Protein AF-0000000075323315 (afdb_homodimer)

Nearest PDB structures (foldseek):
  8dys-assembly1_A  TM=9.448E-01  e=1.932E-20  Homo sapiens
  3wj9-assembly2_B  TM=8.164E-01  e=3.944E-17  Schizosaccharomyces pombe 972h-
  9bln-assembly1_U  TM=7.312E-01  e=2.819E-13  Homo sapiens
  5a5u-assembly1_B  TM=7.237E-01  e=7.172E-12  Oryctolagus cuniculus
  8oz0-assembly1_I  TM=6.992E-01  e=7.961E-12  Homo sapiens

Secondary structure (DSSP, 8-state):
----EEEEE---SGGGTTS-SEEEEESS-SEEEEEEPTTSSEEEEEEEES--TTS--SS-EEEEEEEETTSS-EEE---SS-S-EEEEEE-SSSSEEEEEESSSSEEEEEEETTS-EEEEEEEES--EEEEPGGGSEEEEE--TTS--EEEEEETTTTEEEEEEE-TT-SEEEE-TTSSEEEEEE-TTT--SS-EEEEEETTS-EEEEEE-S------PPP--GGGS--HHHHHHHHHHHHHTS----------------------------------SGGGGGG----------THHHHHHHHHHHHHHHHHHHHHHHT-/----EEEEE---STTSTTS-SEEEEESS-SEEEEEEPTTSSEEEEEEEES--TTS--SS-EEEEEEEETTSS-EEE---SS-S-EEEEEE-TTSSEEEEEESSSSEEEEEEETTS-EEEEEEEES--EEEEPGGGSEEEEE--TTS--EEEEEETTTTEEEEEEE-TT-SEEEE-TTSSEEEEEE-TTT--SS-EEEEEETTS-EEEEEE-S------PPP--GGGS--HHHHHHHHHHHHHTS----------------------------------SSTTSTT----------THHHHHHHHHHHHHHHHHHHHHHHT-

Foldseek 3Di:
DAFWAKDFAFDPDPPTGPDTLDMDTHGAFDDKDWDAFVVRQKIKIKTWHCDDVVVPDNGTAIWIWMAGSNRPDTDTQDDPADAHWQDKAAAQNRQKMWTWGYDPQTWIFIAGNVSHTDATPGTHQFRDKAAFHPGQKIWTFHADPTQAKIWMDGVVVRGTQAIDGDYHFPDWDAALLRFKIKTFHAPPVPQPFTWMWIAGRSRHTDDIDTDNHHHDDDYDDDHSVVYDDVVVVVVVVVVVVVPPDPVPCPPPVPPDDPPPPDPPDPPDDPDDPDPDDPDPPPPDVPPVPDDPDDDPVVVVVVVVVVVVVVVVVVVVVVVVD/DAFWAKDFAFDPDPPTGPDTLDMDTHGAFDDKDWDAFVVRQKIKIKTWHCDDVVVPDNGTAIWIWMAGSNRPDTDTQDDPADAHWQDKAAAQNNQKMWTWGYDPQTWIFIAGNVSHTDATPGTHQFRDKAAFHPGQKIWTFHADPTQAKIWMDGVVVRGTQAIDGDYHFPDWDAALLRFKIKTFHAPPVPQPFTWMWIAGRSRHTDDIDTDNHHHDDDYDDDHSVVYDDVVVVVVVVVVVVVPPPPVPCPVPCPPPDDPPPDPPDPPDDPPDDDPDDPPPPPPDPPPPPDPPDDDPVVVVVVVVVVVVVVVVVVVVVVVVD

pLDDT: mean 71.47, std 27.97, range [18.81, 98.56]

Sequence (642 aa):
MGSPASVQIYACGKDLQSQPLARRSFFRCSTVQLNWNRGSTGLLAVAQSDVDKTNQSYYGESKLNYLTTDGTHEGLVPLRKEGPVHDVQWSYSGSEFAVVYGFMPASATIFNKKCRPILELGSGPYNTVRWNPKGKFLCLAGFGNLPGDMAFWDYVDGKQLGTTRAECSVTSEWSPDGRYFMTATTAPRLQIDNGIKIFHHNGSLFFKKMFDKLFQAEWKPVSPDKFGDISELIKSVGSLKVAETKSQGSGSASRKAAPSNPTATKPAAYRPPHAKQAAAIQAELLGESPTPEMSKNALRNKKKREKQKEKKAAEAAAAGIMGSPASVQIYACGKDLQSQPLARRSFFRCSTVQLNWNRGSTGLLAVAQSDVDKTNQSYYGESKLNYLTTDGTHEGLVPLRKEGPVHDVQWSYSGSEFAVVYGFMPASATIFNKKCRPILELGSGPYNTVRWNPKGKFLCLAGFGNLPGDMAFWDYVDGKQLGTTRAECSVTSEWSPDGRYFMTATTAPRLQIDNGIKIFHHNGSLFFKKMFDKLFQAEWKPVSPDKFGDISELIKSVGSLKVAETKSQGSGSASRKAAPSNPTATKPAAYRPPHAKQAAAIQAELLGESPTPEMSKNALRNKKKREKQKEKKAAEAAAAGI

Solvent-accessible surface area (backbone atoms only — not comparable to full-atom values): 36919 Å² total; per-residue (Å²): 128,65,64,61,32,65,50,71,41,69,50,87,54,86,88,42,63,84,53,60,53,29,74,46,76,37,71,50,56,62,44,64,46,82,45,67,25,59,84,46,49,39,36,40,36,40,35,31,11,74,67,31,89,77,74,68,44,92,58,31,49,37,46,49,30,39,38,22,62,86,45,85,40,73,44,73,51,80,67,93,54,69,52,37,64,55,32,74,41,60,37,58,80,32,55,34,35,39,38,26,30,21,49,83,59,10,38,33,40,30,24,39,84,82,54,43,80,74,47,77,75,49,68,38,65,47,43,41,67,47,68,21,52,83,38,46,38,35,41,40,25,5,49,58,94,34,78,7,42,32,39,15,26,34,56,82,78,68,41,77,60,30,66,40,74,50,63,57,23,71,44,73,47,57,32,44,70,34,54,36,37,35,36,29,18,30,34,74,86,36,77,62,82,8,28,40,39,31,20,36,61,44,38,51,80,71,46,76,50,78,40,84,74,30,58,76,85,79,73,78,70,52,67,49,83,79,41,73,60,51,72,58,52,52,51,52,55,54,51,57,62,62,66,49,79,77,68,78,75,76,71,78,75,76,75,75,79,74,76,79,74,77,83,78,76,82,78,80,82,82,77,82,74,89,73,73,94,72,73,70,82,68,58,78,75,64,69,73,74,79,78,80,78,79,64,73,72,64,56,60,62,53,55,59,56,54,55,57,54,54,55,56,54,54,59,55,63,59,66,73,106,129,64,65,62,34,64,50,70,40,70,50,88,52,87,88,43,64,86,52,59,53,30,73,48,75,36,72,50,54,63,43,65,47,81,46,67,24,59,86,47,49,39,36,39,37,40,37,31,12,74,68,31,89,76,74,68,45,90,58,32,49,38,50,49,31,39,38,22,62,82,44,85,40,74,44,71,51,82,68,94,53,69,54,37,66,55,30,74,42,59,37,58,79,32,54,33,33,38,38,27,29,21,50,84,58,10,38,31,40,29,24,40,84,83,55,43,79,77,44,78,75,49,68,36,65,47,42,43,68,47,67,21,52,82,38,46,36,34,40,40,25,5,49,57,93,35,78,8,42,33,39,15,28,34,56,81,79,70,40,76,61,28,66,40,75,49,63,58,26,71,45,73,47,57,31,44,67,35,54,36,36,37,35,28,20,32,32,76,84,37,76,61,80,9,28,42,40,30,20,37,61,45,39,50,80,70,46,76,50,79,40,85,75,29,58,77,86,79,73,77,70,51,68,50,82,78,40,74,60,52,73,58,51,51,50,54,55,54,51,56,60,61,67,47,79,76,64,76,72,77,67,76,73,75,76,76,77,75,77,80,74,78,82,77,75,81,79,79,80,80,75,82,72,92,74,74,88,69,69,66,86,67,62,73,78,64,67,72,72,77,78,79,78,78,61,73,70,65,57,61,60,53,54,56,54,54,53,51,53,54,53,54,54,53,56,54,63,61,66,71,108

InterPro domains:
  IPR011387 Translation initiation factor 2A [PTHR13227] (2-315)
  IPR013979 Translation initiation factor, beta propellor-like domain [PF08662] (24-217)
  IPR015943 WD40/YVTN repeat-like-containing domain superfamily [G3DSA:2.130.10.10] (33-213)
  IPR036322 WD40-repeat-containing domain superfamily [SSF50978] (32-202)

Structure (mmCIF, N/CA/C/O backbone):
data_AF-0000000075323315-model_v1
#
loop_
_entity.id
_entity.type
_entity.pdbx_description
1 polymer 'Eukaryotic translation initiation factor 2A'
#
loop_
_atom_site.group_PDB
_atom_site.id
_atom_site.type_symbol
_atom_site.label_atom_id
_atom_site.label_alt_id
_atom_site.label_comp_id
_atom_site.label_asym_id
_atom_site.label_entity_id
_atom_site.label_seq_id
_atom_site.pdbx_PDB_ins_code
_atom_site.Cartn_x
_atom_site.Cartn_y
_atom_site.Cartn_z
_atom_site.occupancy
_atom_site.B_iso_or_equiv
_atom_site.auth_seq_id
_atom_site.auth_comp_id
_atom_site.auth_asym_id
_atom_site.auth_atom_id
_atom_site.pdbx_PDB_model_num
ATOM 1 N N . MET A 1 1 ? -22.188 -15.164 20.625 1 31.8 1 MET A N 1
ATOM 2 C CA . MET A 1 1 ? -22.688 -15.344 19.266 1 31.8 1 MET A CA 1
ATOM 3 C C . MET A 1 1 ? -22.141 -14.266 18.328 1 31.8 1 MET A C 1
ATOM 5 O O . MET A 1 1 ? -22.344 -13.07 18.562 1 31.8 1 MET A O 1
ATOM 9 N N . GLY A 1 2 ? -20.938 -14.453 17.891 1 41.97 2 GLY A N 1
ATOM 10 C CA . GLY A 1 2 ? -20.141 -13.414 17.25 1 41.97 2 GLY A CA 1
ATOM 11 C C . GLY A 1 2 ? -20.844 -12.766 16.078 1 41.97 2 GLY A C 1
ATOM 12 O O . GLY A 1 2 ? -21.609 -13.422 15.352 1 41.97 2 GLY A O 1
ATOM 13 N N . SER A 1 3 ? -21.328 -11.688 16.328 1 48.91 3 SER A N 1
ATOM 14 C CA . SER A 1 3 ? -22.062 -10.938 15.32 1 48.91 3 SER A CA 1
ATOM 15 C C . SER A 1 3 ? -21.391 -11.07 13.953 1 48.91 3 SER A C 1
ATOM 17 O O . SER A 1 3 ? -20.172 -11.141 13.852 1 48.91 3 SER A O 1
ATOM 19 N N . PRO A 1 4 ? -22.234 -11.539 13.039 1 57.06 4 PRO A N 1
ATOM 20 C CA . PRO A 1 4 ? -21.75 -11.703 11.664 1 57.06 4 PRO A CA 1
ATOM 21 C C . PRO A 1 4 ? -20.984 -10.477 11.156 1 57.06 4 PRO A C 1
ATOM 23 O O . PRO A 1 4 ? -21.281 -9.352 11.562 1 57.06 4 PRO A O 1
ATOM 26 N N . ALA A 1 5 ? -19.812 -10.695 10.602 1 62.12 5 ALA A N 1
ATOM 27 C CA . ALA A 1 5 ? -19.062 -9.648 9.914 1 62.12 5 ALA A CA 1
ATOM 28 C C . ALA A 1 5 ? -19.625 -9.391 8.523 1 62.12 5 ALA A C 1
ATOM 30 O O . ALA A 1 5 ? -20.25 -10.266 7.93 1 62.12 5 ALA A O 1
ATOM 31 N N . SER A 1 6 ? -19.781 -8.156 8.156 1 69.75 6 SER A N 1
ATOM 32 C CA . SER A 1 6 ? -20.312 -7.836 6.836 1 69.75 6 SER A CA 1
ATOM 33 C C . SER A 1 6 ? -19.391 -6.863 6.098 1 69.75 6 SER A C 1
ATOM 35 O O . SER A 1 6 ? -18.656 -6.105 6.723 1 69.75 6 SER A O 1
ATOM 37 N N . VAL A 1 7 ? -19.281 -7.152 4.871 1 66.19 7 VAL A N 1
ATOM 38 C CA . VAL A 1 7 ? -18.688 -6.168 3.969 1 66.19 7 VAL A CA 1
ATOM 39 C C . VAL A 1 7 ? -19.797 -5.387 3.262 1 66.19 7 VAL A C 1
ATOM 41 O O . VAL A 1 7 ? -20.734 -5.977 2.73 1 66.19 7 VAL A O 1
ATOM 44 N N . GLN A 1 8 ? -19.656 -4.082 3.377 1 68.19 8 GLN A N 1
ATOM 45 C CA . GLN A 1 8 ? -20.688 -3.229 2.799 1 68.19 8 GLN A CA 1
ATOM 46 C C . GLN A 1 8 ? -20.078 -2.139 1.924 1 68.19 8 GLN A C 1
ATOM 48 O O . GLN A 1 8 ? -18.984 -1.628 2.225 1 68.19 8 GLN A O 1
ATOM 53 N N . ILE A 1 9 ? -20.75 -1.901 0.847 1 64.81 9 ILE A N 1
ATOM 54 C CA . ILE A 1 9 ? -20.375 -0.803 -0.036 1 64.81 9 ILE A CA 1
ATOM 55 C C . ILE A 1 9 ? -21.438 0.286 0.01 1 64.81 9 ILE A C 1
ATOM 57 O O . ILE A 1 9 ? -22.625 0.007 -0.172 1 64.81 9 ILE A O 1
ATOM 61 N N . TYR A 1 10 ? -21.047 1.559 0.339 1 67.25 10 TYR A N 1
ATOM 62 C CA . TYR A 1 10 ? -21.984 2.68 0.429 1 67.25 10 TYR A CA 1
ATOM 63 C C . TYR A 1 10 ? -21.672 3.73 -0.631 1 67.25 10 TYR A C 1
ATOM 65 O O . TYR A 1 10 ? -20.5 3.973 -0.954 1 67.25 10 TYR A O 1
ATOM 73 N N . ALA A 1 11 ? -22.797 4.238 -1.143 1 62.62 11 ALA A N 1
ATOM 74 C CA . ALA A 1 11 ? -22.641 5.395 -2.018 1 62.62 11 ALA A CA 1
ATOM 75 C C . ALA A 1 11 ? -22.484 6.68 -1.205 1 62.62 11 ALA A C 1
ATOM 77 O O . ALA A 1 11 ? -23.078 6.82 -0.136 1 62.62 11 ALA A O 1
ATOM 78 N N . CYS A 1 12 ? -21.562 7.594 -1.442 1 59.75 12 CYS A N 1
ATOM 79 C CA . CYS A 1 12 ? -21.297 8.805 -0.666 1 59.75 12 CYS A CA 1
ATOM 80 C C . CYS A 1 12 ? -22.375 9.852 -0.916 1 59.75 12 CYS A C 1
ATOM 82 O O . CYS A 1 12 ? -22.516 10.805 -0.153 1 59.75 12 CYS A O 1
ATOM 84 N N . GLY A 1 13 ? -23.281 9.773 -1.894 1 51.62 13 GLY A N 1
ATOM 85 C CA . GLY A 1 13 ? -24.172 10.883 -2.178 1 51.62 13 GLY A CA 1
ATOM 86 C C . GLY A 1 13 ? -25.297 11.016 -1.164 1 51.62 13 GLY A C 1
ATOM 87 O O . GLY A 1 13 ? -25.562 10.078 -0.402 1 51.62 13 GLY A O 1
ATOM 88 N N . LYS A 1 14 ? -25.641 12.227 -0.785 1 51.19 14 LYS A N 1
ATOM 89 C CA . LYS A 1 14 ? -26.625 12.664 0.191 1 51.19 14 LYS A CA 1
ATOM 90 C C . LYS A 1 14 ? -27.766 11.656 0.312 1 51.19 14 LYS A C 1
ATOM 92 O O . LYS A 1 14 ? -28.234 11.359 1.416 1 51.19 14 LYS A O 1
ATOM 97 N N . ASP A 1 15 ? -28.375 11.352 -0.692 1 49.03 15 ASP A N 1
ATOM 98 C CA . ASP A 1 15 ? -29.656 10.641 -0.629 1 49.03 15 ASP A CA 1
ATOM 99 C C . ASP A 1 15 ? -29.453 9.148 -0.39 1 49.03 15 ASP A C 1
ATOM 101 O O . ASP A 1 15 ? -30.406 8.422 -0.102 1 49.03 15 ASP A O 1
ATOM 105 N N . LEU A 1 16 ? -28.234 8.602 -0.564 1 49.81 16 LEU A N 1
ATOM 106 C CA . LEU A 1 16 ? -28.156 7.156 -0.733 1 49.81 16 LEU A CA 1
ATOM 107 C C . LEU A 1 16 ? -27.5 6.504 0.482 1 49.81 16 LEU A C 1
ATOM 109 O O . LEU A 1 16 ? -27.156 5.32 0.446 1 49.81 16 LEU A O 1
ATOM 113 N N . GLN A 1 17 ? -27.344 7.215 1.528 1 53.88 17 GLN A N 1
ATOM 114 C CA . GLN A 1 17 ? -26.391 6.895 2.592 1 53.88 17 GLN A CA 1
ATOM 115 C C . GLN A 1 17 ? -26.891 5.73 3.443 1 53.88 17 GLN A C 1
ATOM 117 O O . GLN A 1 17 ? -26.109 5.102 4.16 1 53.88 17 GLN A O 1
ATOM 122 N N . SER A 1 18 ? -28.234 5.418 3.32 1 57.81 18 SER A N 1
ATOM 123 C CA . SER A 1 18 ? -28.703 4.543 4.395 1 57.81 18 SER A CA 1
ATOM 124 C C . SER A 1 18 ? -28.531 3.074 4.016 1 57.81 18 SER A C 1
ATOM 126 O O . SER A 1 18 ? -28.375 2.217 4.891 1 57.81 18 SER A O 1
ATOM 128 N N . GLN A 1 19 ? -28.609 2.881 2.65 1 61.66 19 GLN A N 1
ATOM 129 C CA . GLN A 1 19 ? -28.594 1.455 2.34 1 61.66 19 GLN A CA 1
ATOM 130 C C . GLN A 1 19 ? -27.344 1.081 1.556 1 61.66 19 GLN A C 1
ATOM 132 O O . GLN A 1 19 ? -26.953 1.781 0.616 1 61.66 19 GLN A O 1
ATOM 137 N N . PRO A 1 20 ? -26.734 0.065 2.033 1 64.19 20 PRO A N 1
ATOM 138 C CA . PRO A 1 20 ? -25.531 -0.376 1.312 1 64.19 20 PRO A CA 1
ATOM 139 C C . PRO A 1 20 ? -25.844 -0.828 -0.115 1 64.19 20 PRO A C 1
ATOM 141 O O . PRO A 1 20 ? -26.906 -1.394 -0.372 1 64.19 20 PRO A O 1
ATOM 144 N N . LEU A 1 21 ? -25.109 -0.488 -1.079 1 63.09 21 LEU A N 1
ATOM 145 C CA . LEU A 1 21 ? -25.203 -0.949 -2.459 1 63.09 21 LEU A CA 1
ATOM 146 C C . LEU A 1 21 ? -24.953 -2.451 -2.547 1 63.09 21 LEU A C 1
ATOM 148 O O . LEU A 1 21 ? -25.516 -3.129 -3.406 1 63.09 21 LEU A O 1
ATOM 152 N N . ALA A 1 22 ? -24.125 -2.998 -1.785 1 63.12 22 ALA A N 1
ATOM 153 C CA . ALA A 1 22 ? -23.797 -4.418 -1.695 1 63.12 22 ALA A CA 1
ATOM 154 C C . ALA A 1 22 ? -23.359 -4.789 -0.281 1 63.12 22 ALA A C 1
ATOM 156 O O . ALA A 1 22 ? -22.75 -3.98 0.42 1 63.12 22 ALA A O 1
ATOM 157 N N . ARG A 1 23 ? -23.906 -5.945 0.112 1 65.81 23 ARG A N 1
ATOM 158 C CA . ARG A 1 23 ? -23.562 -6.375 1.463 1 65.81 23 ARG A CA 1
ATOM 159 C C . ARG A 1 23 ? -23.344 -7.883 1.522 1 65.81 23 ARG A C 1
ATOM 161 O O . ARG A 1 23 ? -24.047 -8.641 0.851 1 65.81 23 ARG A O 1
ATOM 168 N N . ARG A 1 24 ? -22.266 -8.211 2.111 1 63.84 24 ARG A N 1
ATOM 169 C CA . ARG A 1 24 ? -22.062 -9.617 2.418 1 63.84 24 ARG A CA 1
ATOM 170 C C . ARG A 1 24 ? -21.672 -9.812 3.877 1 63.84 24 ARG A C 1
ATOM 172 O O . ARG A 1 24 ? -20.828 -9.078 4.402 1 63.84 24 ARG A O 1
ATOM 179 N N . SER A 1 25 ? -22.344 -10.719 4.492 1 63.62 25 SER A N 1
ATOM 180 C CA . SER A 1 25 ? -22.109 -10.945 5.914 1 63.62 25 SER A CA 1
ATOM 181 C C . SER A 1 25 ? -21.312 -12.227 6.145 1 63.62 25 SER A C 1
ATOM 183 O O . SER A 1 25 ? -21.469 -13.195 5.395 1 63.62 25 SER A O 1
ATOM 185 N N . PHE A 1 26 ? -20.297 -12.008 6.953 1 60.59 26 PHE A N 1
ATOM 186 C CA . PHE A 1 26 ? -19.516 -13.164 7.355 1 60.59 26 PHE A CA 1
ATOM 187 C C . PHE A 1 26 ? -19.594 -13.383 8.859 1 60.59 26 PHE A C 1
ATOM 189 O O . PHE A 1 26 ? -19.844 -12.438 9.617 1 60.59 26 PHE A O 1
ATOM 196 N N . PHE A 1 27 ? -19.656 -14.672 9.219 1 59.47 27 PHE A N 1
ATOM 197 C CA . PHE A 1 27 ? -19.688 -14.984 10.641 1 59.47 27 PHE A CA 1
ATOM 198 C C . PHE A 1 27 ? -18.281 -15.094 11.211 1 59.47 27 PHE A C 1
ATOM 200 O O . PHE A 1 27 ? -17.406 -15.703 10.594 1 59.47 27 PHE A O 1
ATOM 207 N N . ARG A 1 28 ? -17.984 -14.547 12.352 1 64.94 28 ARG A N 1
ATOM 208 C CA . ARG A 1 28 ? -16.844 -14.727 13.242 1 64.94 28 ARG A CA 1
ATOM 209 C C . ARG A 1 28 ? -15.539 -14.367 12.531 1 64.94 28 ARG A C 1
ATOM 211 O O . ARG A 1 28 ? -14.602 -15.172 12.484 1 64.94 28 ARG A O 1
ATOM 218 N N . CYS A 1 29 ? -15.523 -13.211 11.922 1 72.56 29 CYS A N 1
ATOM 219 C CA . CYS A 1 29 ? -14.297 -12.82 11.25 1 72.56 29 CYS A CA 1
ATOM 220 C C . CYS A 1 29 ? -13.453 -11.906 12.133 1 72.56 29 CYS A C 1
ATOM 222 O O . CYS A 1 29 ? -13.992 -11.117 12.914 1 72.56 29 CYS A O 1
ATOM 224 N N . SER A 1 30 ? -12.156 -12.219 12.023 1 75.06 30 SER A N 1
ATOM 225 C CA . SER A 1 30 ? -11.219 -11.414 12.805 1 75.06 30 SER A CA 1
ATOM 226 C C . SER A 1 30 ? -10.516 -10.383 11.93 1 75.06 30 SER A C 1
ATOM 228 O O . SER A 1 30 ? -10.094 -9.328 12.414 1 75.06 30 SER A O 1
ATOM 230 N N . THR A 1 31 ? -10.344 -10.672 10.656 1 80.75 31 THR A N 1
ATOM 231 C CA . THR A 1 31 ? -9.703 -9.727 9.75 1 80.75 31 THR A CA 1
ATOM 232 C C . THR A 1 31 ? -10.32 -9.805 8.359 1 80.75 31 THR A C 1
ATOM 234 O O . THR A 1 31 ? -10.93 -10.82 8 1 80.75 31 THR A O 1
ATOM 237 N N . VAL A 1 32 ? -10.18 -8.641 7.621 1 85.88 32 VAL A N 1
ATOM 238 C CA . VAL A 1 32 ? -10.672 -8.594 6.25 1 85.88 32 VAL A CA 1
ATOM 239 C C . VAL A 1 32 ? -9.664 -7.871 5.359 1 85.88 32 VAL A C 1
ATOM 241 O O . VAL A 1 32 ? -9.016 -6.91 5.793 1 85.88 32 VAL A O 1
ATOM 244 N N . GLN A 1 33 ? -9.477 -8.406 4.195 1 89.19 33 GLN A N 1
ATOM 245 C CA . GLN A 1 33 ? -8.703 -7.742 3.156 1 89.19 33 GLN A CA 1
ATOM 246 C C . GLN A 1 33 ? -9.562 -7.426 1.939 1 89.19 33 GLN A C 1
ATOM 248 O O . GLN A 1 33 ? -10.203 -8.32 1.373 1 89.19 33 GLN A O 1
ATOM 253 N N . LEU A 1 34 ? -9.555 -6.152 1.582 1 90.12 34 LEU A N 1
ATOM 254 C CA . LEU A 1 34 ? -10.352 -5.703 0.448 1 90.12 34 LEU A CA 1
ATOM 255 C C . LEU A 1 34 ? -9.469 -5.43 -0.765 1 90.12 34 LEU A C 1
ATOM 257 O O . LEU A 1 34 ? -8.484 -4.695 -0.666 1 90.12 34 LEU A O 1
ATOM 261 N N . ASN A 1 35 ? -9.797 -6.027 -1.914 1 94.25 35 ASN A N 1
ATOM 262 C CA . ASN A 1 35 ? -9.055 -5.852 -3.16 1 94.25 35 ASN A CA 1
ATOM 263 C C . ASN A 1 35 ? -9.977 -5.422 -4.301 1 94.25 35 ASN A C 1
ATOM 265 O O . ASN A 1 35 ? -10.734 -6.234 -4.828 1 94.25 35 ASN A O 1
ATOM 269 N N . TRP A 1 36 ? -9.828 -4.141 -4.727 1 93.75 36 TRP A N 1
ATOM 270 C CA . TRP A 1 36 ? -10.633 -3.615 -5.824 1 93.75 36 TRP A CA 1
ATOM 271 C C . TRP A 1 36 ? -9.969 -3.898 -7.168 1 93.75 36 TRP A C 1
ATOM 273 O O . TRP A 1 36 ? -8.742 -3.842 -7.289 1 93.75 36 TRP A O 1
ATOM 283 N N . ASN A 1 37 ? -10.812 -4.18 -8.141 1 94.25 37 ASN A N 1
ATOM 284 C CA . ASN A 1 37 ? -10.258 -4.293 -9.484 1 94.25 37 ASN A CA 1
ATOM 285 C C . ASN A 1 37 ? -10.031 -2.922 -10.117 1 94.25 37 ASN A C 1
ATOM 287 O O . ASN A 1 37 ? -10.461 -1.904 -9.562 1 94.25 37 ASN A O 1
ATOM 291 N N . ARG A 1 38 ? -9.273 -3.02 -11.203 1 90.56 38 ARG A N 1
ATOM 292 C CA . ARG A 1 38 ? -9.148 -1.797 -11.992 1 90.56 38 ARG A CA 1
ATOM 293 C C . ARG A 1 38 ? -10.508 -1.289 -12.445 1 90.56 38 ARG A C 1
ATOM 295 O O . ARG A 1 38 ? -11.305 -2.049 -13 1 90.56 38 ARG A O 1
ATOM 302 N N . GLY A 1 39 ? -10.852 -0.09 -12.172 1 87.62 39 GLY A N 1
ATOM 303 C CA . GLY A 1 39 ? -12.156 0.479 -12.469 1 87.62 39 GLY A CA 1
ATOM 304 C C . GLY A 1 39 ? -13.094 0.478 -11.281 1 87.62 39 GLY A C 1
ATOM 305 O O . GLY A 1 39 ? -14.156 1.099 -11.32 1 87.62 39 GLY A O 1
ATOM 306 N N . SER A 1 40 ? -12.742 -0.333 -10.281 1 90.69 40 SER A N 1
ATOM 307 C CA . SER A 1 40 ? -13.438 -0.337 -9 1 90.69 40 SER A CA 1
ATOM 308 C C . SER A 1 40 ? -14.891 -0.773 -9.156 1 90.69 40 SER A C 1
ATOM 310 O O . SER A 1 40 ? -15.789 -0.195 -8.547 1 90.69 40 SER A O 1
ATOM 312 N N . THR A 1 41 ? -15.164 -1.652 -10.047 1 90.44 41 THR A N 1
ATOM 313 C CA . THR A 1 41 ? -16.5 -2.207 -10.25 1 90.44 41 THR A CA 1
ATOM 314 C C . THR A 1 41 ? -16.672 -3.5 -9.461 1 90.44 41 THR A C 1
ATOM 316 O O . THR A 1 41 ? -17.797 -3.922 -9.195 1 90.44 41 THR A O 1
ATOM 319 N N . GLY A 1 42 ? -15.555 -4.188 -9.219 1 92.19 42 GLY A N 1
ATOM 320 C CA . GLY A 1 42 ? -15.57 -5.445 -8.492 1 92.19 42 GLY A CA 1
ATOM 321 C C . GLY A 1 42 ? -14.648 -5.441 -7.281 1 92.19 42 GLY A C 1
ATOM 322 O O . GLY A 1 42 ? -13.555 -4.883 -7.332 1 92.19 42 GLY A O 1
ATOM 323 N N . LEU A 1 43 ? -15.109 -6.07 -6.184 1 92.25 43 LEU A N 1
ATOM 324 C CA . LEU A 1 43 ? -14.367 -6.137 -4.926 1 92.25 43 LEU A CA 1
ATOM 325 C C . LEU A 1 43 ? -14.195 -7.582 -4.473 1 92.25 43 LEU A C 1
ATOM 327 O O . LEU A 1 43 ? -15.172 -8.32 -4.344 1 92.25 43 LEU A O 1
ATOM 331 N N . LEU A 1 44 ? -12.977 -8.023 -4.344 1 94.31 44 LEU A N 1
ATOM 332 C CA . LEU A 1 44 ? -12.672 -9.281 -3.668 1 94.31 44 LEU A CA 1
ATOM 333 C C . LEU A 1 44 ? -12.406 -9.055 -2.184 1 94.31 44 LEU A C 1
ATOM 335 O O . LEU A 1 44 ? -11.562 -8.234 -1.818 1 94.31 44 LEU A O 1
ATOM 339 N N . ALA A 1 45 ? -13.102 -9.703 -1.338 1 90.88 45 ALA A N 1
ATOM 340 C CA . ALA A 1 45 ? -12.953 -9.594 0.11 1 90.88 45 ALA A CA 1
ATOM 341 C C . ALA A 1 45 ? -12.523 -10.922 0.72 1 90.88 45 ALA A C 1
ATOM 343 O O . ALA A 1 45 ? -13.258 -11.914 0.638 1 90.88 45 ALA A O 1
ATOM 344 N N . VAL A 1 46 ? -11.375 -10.938 1.301 1 91.56 46 VAL A N 1
ATOM 345 C CA . VAL A 1 46 ? -10.906 -12.117 2.023 1 91.56 46 VAL A CA 1
ATOM 346 C C . VAL A 1 46 ? -11.18 -11.953 3.518 1 91.56 46 VAL A C 1
ATOM 348 O O . VAL A 1 46 ? -10.617 -11.055 4.16 1 91.56 46 VAL A O 1
ATOM 351 N N . ALA A 1 47 ? -12.031 -12.75 4.004 1 85.75 47 ALA A N 1
ATOM 352 C CA . ALA A 1 47 ? -12.344 -12.734 5.43 1 85.75 47 ALA A CA 1
ATOM 353 C C . ALA A 1 47 ? -11.656 -13.891 6.148 1 85.75 47 ALA A C 1
ATOM 355 O O . ALA A 1 47 ? -11.742 -15.047 5.711 1 85.75 47 ALA A O 1
ATOM 356 N N . GLN A 1 48 ? -10.977 -13.539 7.254 1 83.06 48 GLN A N 1
ATOM 357 C CA . GLN A 1 48 ? -10.25 -14.547 8.016 1 83.06 48 GLN A CA 1
ATOM 358 C C . GLN A 1 48 ? -10.758 -14.617 9.453 1 83.06 48 GLN A C 1
ATOM 360 O O . GLN A 1 48 ? -11.055 -13.586 10.062 1 83.06 48 GLN A O 1
ATOM 365 N N . SER A 1 49 ? -10.914 -15.82 9.953 1 76.19 49 SER A N 1
ATOM 366 C CA . SER A 1 49 ? -11.312 -16.047 11.336 1 76.19 49 SER A CA 1
ATOM 367 C C . SER A 1 49 ? -10.281 -16.891 12.086 1 76.19 49 SER A C 1
ATOM 369 O O . SER A 1 49 ? -9.742 -17.844 11.523 1 76.19 49 SER A O 1
ATOM 371 N N . ASP A 1 50 ? -9.797 -16.359 13.266 1 67.12 50 ASP A N 1
ATOM 372 C CA . ASP A 1 50 ? -8.82 -17.078 14.078 1 67.12 50 ASP A CA 1
ATOM 373 C C . ASP A 1 50 ? -9.453 -18.312 14.734 1 67.12 50 ASP A C 1
ATOM 375 O O . ASP A 1 50 ? -8.75 -19.234 15.133 1 67.12 50 ASP A O 1
ATOM 379 N N . VAL A 1 51 ? -10.75 -18.281 15.062 1 59.03 51 VAL A N 1
ATOM 380 C CA . VAL A 1 51 ? -11.359 -19.344 15.859 1 59.03 51 VAL A CA 1
ATOM 381 C C . VAL A 1 51 ? -11.984 -20.391 14.945 1 59.03 51 VAL A C 1
ATOM 383 O O . VAL A 1 51 ? -12.711 -20.062 14.008 1 59.03 51 VAL A O 1
ATOM 386 N N . ASP A 1 52 ? -11.242 -21.375 14.695 1 55.28 52 ASP A N 1
ATOM 387 C CA . ASP A 1 52 ? -11.969 -22.438 14.023 1 55.28 52 ASP A CA 1
ATOM 388 C C . ASP A 1 52 ? -12.992 -23.094 14.953 1 55.28 52 ASP A C 1
ATOM 390 O O . ASP A 1 52 ? -12.664 -23.453 16.078 1 55.28 52 ASP A O 1
ATOM 394 N N . LYS A 1 53 ? -14.336 -22.844 14.82 1 51.66 53 LYS A N 1
ATOM 395 C CA . LYS A 1 53 ? -15.344 -23.5 15.648 1 51.66 53 LYS A CA 1
ATOM 396 C C . LYS A 1 53 ? -14.945 -24.922 15.992 1 51.66 53 LYS A C 1
ATOM 398 O O . LYS A 1 53 ? -15.336 -25.453 17.031 1 51.66 53 LYS A O 1
ATOM 403 N N . THR A 1 54 ? -14.461 -25.594 14.945 1 51.06 54 THR A N 1
ATOM 404 C CA . THR A 1 54 ? -14.32 -27.031 15.156 1 51.06 54 THR A CA 1
ATOM 405 C C . THR A 1 54 ? -13.023 -27.344 15.891 1 51.06 54 THR A C 1
ATOM 407 O O . THR A 1 54 ? -12.75 -28.5 16.203 1 51.06 54 THR A O 1
ATOM 410 N N . ASN A 1 55 ? -12.391 -26.312 16.625 1 49.97 55 ASN A N 1
ATOM 411 C CA . ASN A 1 55 ? -11.141 -26.516 17.359 1 49.97 55 ASN A CA 1
ATOM 412 C C . ASN A 1 55 ? -10.141 -27.328 16.547 1 49.97 55 ASN A C 1
ATOM 414 O O . ASN A 1 55 ? -9.211 -27.906 17.094 1 49.97 55 ASN A O 1
ATOM 418 N N . GLN A 1 56 ? -10.477 -27.734 15.328 1 48.62 56 GLN A N 1
ATOM 419 C CA . GLN A 1 56 ? -9.625 -28.688 14.641 1 48.62 56 GLN A CA 1
ATOM 420 C C . GLN A 1 56 ? -8.477 -28 13.922 1 48.62 56 GLN A C 1
ATOM 422 O O . GLN A 1 56 ? -7.434 -28.609 13.664 1 48.62 56 GLN A O 1
ATOM 427 N N . SER A 1 57 ? -8.75 -26.828 13.32 1 52.94 57 SER A N 1
ATOM 428 C CA . SER A 1 57 ? -7.641 -26.344 12.516 1 52.94 57 SER A CA 1
ATOM 429 C C . SER A 1 57 ? -7.043 -25.078 13.102 1 52.94 57 SER A C 1
ATOM 431 O O . SER A 1 57 ? -7.777 -24.188 13.547 1 52.94 57 SER A O 1
ATOM 433 N N . TYR A 1 58 ? -5.836 -25.234 13.594 1 54.38 58 TYR A N 1
ATOM 434 C CA . TYR A 1 58 ? -4.988 -24.109 14.008 1 54.38 58 TYR A CA 1
ATOM 435 C C . TYR A 1 58 ? -4.988 -23.016 12.961 1 54.38 58 TYR A C 1
ATOM 437 O O . TYR A 1 58 ? -4.551 -21.891 13.227 1 54.38 58 TYR A O 1
ATOM 445 N N . TYR A 1 59 ? -5.449 -23.469 11.812 1 58.56 59 TYR A N 1
ATOM 446 C CA . TYR A 1 59 ? -5.426 -22.469 10.75 1 58.56 59 TYR A CA 1
ATOM 447 C C . TYR A 1 59 ? -6.777 -21.781 10.617 1 58.56 59 TYR A C 1
ATOM 449 O O . TYR A 1 59 ? -7.82 -22.438 10.633 1 58.56 59 TYR A O 1
ATOM 457 N N . GLY A 1 60 ? -7.023 -20.875 11.234 1 67.44 60 GLY A N 1
ATOM 458 C CA . GLY A 1 60 ? -8.227 -20.078 11.039 1 67.44 60 GLY A CA 1
ATOM 459 C C . GLY A 1 60 ? -8.891 -20.328 9.703 1 67.44 60 GLY A C 1
ATOM 460 O O . GLY A 1 60 ? -8.438 -21.156 8.914 1 67.44 60 GLY A O 1
ATOM 461 N N . GLU A 1 61 ? -10.164 -20.125 9.562 1 77.5 61 GLU A N 1
ATOM 462 C CA . GLU A 1 61 ? -10.922 -20.25 8.32 1 77.5 61 GLU A CA 1
ATOM 463 C C . GLU A 1 61 ? -10.906 -18.922 7.551 1 77.5 61 GLU A C 1
ATOM 465 O O . GLU A 1 61 ? -10.938 -17.844 8.148 1 77.5 61 GLU A O 1
ATOM 470 N N . SER A 1 62 ? -10.547 -19.062 6.246 1 86.81 62 SER A N 1
ATOM 471 C CA . SER A 1 62 ? -10.656 -17.891 5.398 1 86.81 62 SER A CA 1
ATOM 472 C C . SER A 1 62 ? -11.656 -18.109 4.266 1 86.81 62 SER A C 1
ATOM 474 O O . SER A 1 62 ? -11.789 -19.234 3.764 1 86.81 62 SER A O 1
ATOM 476 N N . LYS A 1 63 ? -12.422 -17.141 3.979 1 88.69 63 LYS A N 1
ATOM 477 C CA . LYS A 1 63 ? -13.398 -17.156 2.891 1 88.69 63 LYS A CA 1
ATOM 478 C C . LYS A 1 63 ? -13.164 -16.016 1.921 1 88.69 63 LYS A C 1
ATOM 480 O O . LYS A 1 63 ? -12.844 -14.898 2.34 1 88.69 63 LYS A O 1
ATOM 485 N N . LEU A 1 64 ? -13.289 -16.344 0.679 1 94.31 64 LEU A N 1
ATOM 486 C CA . LEU A 1 64 ? -13.164 -15.336 -0.371 1 94.31 64 LEU A CA 1
ATOM 487 C C . LEU A 1 64 ? -14.523 -14.984 -0.955 1 94.31 64 LEU A C 1
ATOM 489 O O . LEU A 1 64 ? -15.242 -15.867 -1.438 1 94.31 64 LEU A O 1
ATOM 493 N N . ASN A 1 65 ? -14.852 -13.727 -0.894 1 91.94 65 ASN A N 1
ATOM 494 C CA . ASN A 1 65 ? -16.109 -13.227 -1.44 1 91.94 65 ASN A CA 1
ATOM 495 C C . ASN A 1 65 ? -15.875 -12.266 -2.604 1 91.94 65 ASN A C 1
ATOM 497 O O . ASN A 1 65 ? -14.859 -11.57 -2.643 1 91.94 65 ASN A O 1
ATOM 501 N N . TYR A 1 66 ? -16.75 -12.367 -3.531 1 94.12 66 TYR A N 1
ATOM 502 C CA . TYR A 1 66 ? -16.75 -11.43 -4.652 1 94.12 66 TYR A CA 1
ATOM 503 C C . TYR A 1 66 ? -18.031 -10.594 -4.66 1 94.12 66 TYR A C 1
ATOM 505 O O . TYR A 1 66 ? -19.141 -11.141 -4.59 1 94.12 66 TYR A O 1
ATOM 513 N N . LEU A 1 67 ? -17.859 -9.188 -4.684 1 89.56 67 LEU A N 1
ATOM 514 C CA . LEU A 1 67 ? -18.969 -8.242 -4.727 1 89.56 67 LEU A CA 1
ATOM 515 C C . LEU A 1 67 ? -18.812 -7.27 -5.891 1 89.56 67 LEU A C 1
ATOM 517 O O . LEU A 1 67 ? -17.703 -6.84 -6.199 1 89.56 67 LEU A O 1
ATOM 521 N N . THR A 1 68 ? -19.938 -6.988 -6.492 1 88.94 68 THR A N 1
ATOM 522 C CA . THR A 1 68 ? -19.938 -5.945 -7.516 1 88.94 68 THR A CA 1
ATOM 523 C C . THR A 1 68 ? -20.688 -4.711 -7.031 1 88.94 68 THR A C 1
ATOM 525 O O . THR A 1 68 ? -21.625 -4.824 -6.234 1 88.94 68 THR A O 1
ATOM 528 N N . THR A 1 69 ? -20.281 -3.611 -7.473 1 83.44 69 THR A N 1
ATOM 529 C CA . THR A 1 69 ? -20.875 -2.354 -7.027 1 83.44 69 THR A CA 1
ATOM 530 C C . THR A 1 69 ? -22.312 -2.223 -7.527 1 83.44 69 THR A C 1
ATOM 532 O O . THR A 1 69 ? -23.125 -1.542 -6.906 1 83.44 69 THR A O 1
ATOM 535 N N . ASP A 1 70 ? -22.516 -2.824 -8.656 1 81.81 70 ASP A N 1
ATOM 536 C CA . ASP A 1 70 ? -23.875 -2.746 -9.211 1 81.81 70 ASP A CA 1
ATOM 537 C C . ASP A 1 70 ? -24.781 -3.805 -8.594 1 81.81 70 ASP A C 1
ATOM 539 O O . ASP A 1 70 ? -25.953 -3.922 -8.977 1 81.81 70 ASP A O 1
ATOM 543 N N . GLY A 1 71 ? -24.219 -4.566 -7.77 1 80.44 71 GLY A N 1
ATOM 544 C CA . GLY A 1 71 ? -25.016 -5.555 -7.051 1 80.44 71 GLY A CA 1
ATOM 545 C C . GLY A 1 71 ? -25.281 -6.809 -7.859 1 80.44 71 GLY A C 1
ATOM 546 O O . GLY A 1 71 ? -25.984 -7.711 -7.402 1 80.44 71 GLY A O 1
ATOM 547 N N . THR A 1 72 ? -24.75 -6.934 -9 1 83.12 72 THR A N 1
ATOM 548 C CA . THR A 1 72 ? -25.016 -8.07 -9.875 1 83.12 72 THR A CA 1
ATOM 549 C C . THR A 1 72 ? -24.422 -9.352 -9.289 1 83.12 72 THR A C 1
ATOM 551 O O . THR A 1 72 ? -24.922 -10.445 -9.547 1 83.12 72 THR A O 1
ATOM 554 N N . HIS A 1 73 ? -23.375 -9.195 -8.594 1 86.12 73 HIS A N 1
ATOM 555 C CA . HIS A 1 73 ? -22.75 -10.367 -7.988 1 86.12 73 HIS A CA 1
ATOM 556 C C . HIS A 1 73 ? -22.422 -10.109 -6.52 1 86.12 73 HIS A C 1
ATOM 558 O O . HIS A 1 73 ? -21.875 -9.062 -6.176 1 86.12 73 HIS A O 1
ATOM 564 N N . GLU A 1 74 ? -22.828 -10.984 -5.734 1 84.69 74 GLU A N 1
ATOM 565 C CA . GLU A 1 74 ? -22.516 -11.016 -4.312 1 84.69 74 GLU A CA 1
ATOM 566 C C . GLU A 1 74 ? -22.484 -12.445 -3.779 1 84.69 74 GLU A C 1
ATOM 568 O O . GLU A 1 74 ? -23.516 -13.086 -3.66 1 84.69 74 GLU A O 1
ATOM 573 N N . GLY A 1 75 ? -21.234 -12.906 -3.562 1 88.06 75 GLY A N 1
ATOM 574 C CA . GLY A 1 75 ? -21.219 -14.266 -3.053 1 88.06 75 GLY A CA 1
ATOM 575 C C . GLY A 1 75 ? -19.812 -14.82 -2.891 1 88.06 75 GLY A C 1
ATOM 576 O O . GLY A 1 75 ? -18.828 -14.117 -3.156 1 88.06 75 GLY A O 1
ATOM 577 N N . LEU A 1 76 ? -19.844 -16.031 -2.424 1 90.81 76 LEU A N 1
ATOM 578 C CA . LEU A 1 76 ? -18.594 -16.75 -2.207 1 90.81 76 LEU A CA 1
ATOM 579 C C . LEU A 1 76 ? -17.984 -17.203 -3.533 1 90.81 76 LEU A C 1
ATOM 581 O O . LEU A 1 76 ? -18.703 -17.609 -4.445 1 90.81 76 LEU A O 1
ATOM 585 N N . VAL A 1 77 ? -16.688 -17.016 -3.615 1 95.5 77 VAL A N 1
ATOM 586 C CA . VAL A 1 77 ? -15.977 -17.609 -4.746 1 95.5 77 VAL A CA 1
ATOM 587 C C . VAL A 1 77 ? -15.828 -19.109 -4.535 1 95.5 77 VAL A C 1
ATOM 589 O O . VAL A 1 77 ? -15.344 -19.562 -3.49 1 95.5 77 VAL A O 1
ATOM 592 N N . PRO A 1 78 ? -16.281 -19.859 -5.5 1 96.19 78 PRO A N 1
ATOM 593 C CA . PRO A 1 78 ? -16.219 -21.312 -5.324 1 96.19 78 PRO A CA 1
ATOM 594 C C . PRO A 1 78 ? -14.805 -21.875 -5.465 1 96.19 78 PRO A C 1
ATOM 596 O O . PRO A 1 78 ? -14.336 -22.094 -6.586 1 96.19 78 PRO A O 1
ATOM 599 N N . LEU A 1 79 ? -14.234 -22.125 -4.371 1 95.88 79 LEU A N 1
ATOM 600 C CA . LEU A 1 79 ? -12.906 -22.719 -4.355 1 95.88 79 LEU A CA 1
ATOM 601 C C . LEU A 1 79 ? -13 -24.234 -4.223 1 95.88 79 LEU A C 1
ATOM 603 O O . LEU A 1 79 ? -13.758 -24.75 -3.396 1 95.88 79 LEU A O 1
ATOM 607 N N . ARG A 1 80 ? -12.242 -24.953 -4.992 1 95.06 80 ARG A N 1
ATOM 608 C CA . ARG A 1 80 ? -12.391 -26.391 -5.113 1 95.06 80 ARG A CA 1
ATOM 609 C C . ARG A 1 80 ? -11.625 -27.125 -4.016 1 95.06 80 ARG A C 1
ATOM 611 O O . ARG A 1 80 ? -11.75 -28.344 -3.859 1 95.06 80 ARG A O 1
ATOM 618 N N . LYS A 1 81 ? -10.812 -26.484 -3.336 1 94.62 81 LYS A N 1
ATOM 619 C CA . LYS A 1 81 ? -9.992 -27.109 -2.299 1 94.62 81 LYS A CA 1
ATOM 620 C C . LYS A 1 81 ? -10.203 -26.422 -0.952 1 94.62 81 LYS A C 1
ATOM 622 O O . LYS A 1 81 ? -10.242 -25.188 -0.875 1 94.62 81 LYS A O 1
ATOM 627 N N . GLU A 1 82 ? -10.359 -27.234 0.039 1 91.62 82 GLU A N 1
ATOM 628 C CA . GLU A 1 82 ? -10.547 -26.703 1.385 1 91.62 82 GLU A CA 1
ATOM 629 C C . GLU A 1 82 ? -9.25 -26.125 1.936 1 91.62 82 GLU A C 1
ATOM 631 O O . GLU A 1 82 ? -8.164 -26.578 1.583 1 91.62 82 GLU A O 1
ATOM 636 N N . GLY A 1 83 ? -9.461 -25.141 2.822 1 91.62 83 GLY A N 1
ATOM 637 C CA . GLY A 1 83 ? -8.305 -24.531 3.457 1 91.62 83 GLY A CA 1
ATOM 638 C C . GLY A 1 83 ? -8.266 -23.016 3.305 1 91.62 83 GLY A C 1
ATOM 639 O O . GLY A 1 83 ? -9.227 -22.422 2.822 1 91.62 83 GLY A O 1
ATOM 640 N N . PRO A 1 84 ? -7.188 -22.453 3.703 1 92.75 84 PRO A N 1
ATOM 641 C CA . PRO A 1 84 ? -7.102 -20.984 3.709 1 92.75 84 PRO A CA 1
ATOM 642 C C . PRO A 1 84 ? -6.914 -20.406 2.311 1 92.75 84 PRO A C 1
ATOM 644 O O . PRO A 1 84 ? -6.5 -21.109 1.391 1 92.75 84 PRO A O 1
ATOM 647 N N . VAL A 1 85 ? -7.305 -19.188 2.217 1 95.62 85 VAL A N 1
ATOM 648 C CA . VAL A 1 85 ? -6.926 -18.375 1.061 1 95.62 85 VAL A CA 1
ATOM 649 C C . VAL A 1 85 ? -5.586 -17.688 1.321 1 95.62 85 VAL A C 1
ATOM 651 O O . VAL A 1 85 ? -5.473 -16.844 2.207 1 95.62 85 VAL A O 1
ATOM 654 N N . HIS A 1 86 ? -4.586 -18.031 0.521 1 96.19 86 HIS A N 1
ATOM 655 C CA . HIS A 1 86 ? -3.234 -17.547 0.773 1 96.19 86 HIS A CA 1
ATOM 656 C C . HIS A 1 86 ? -3.006 -16.188 0.1 1 96.19 86 HIS A C 1
ATOM 658 O O . HIS A 1 86 ? -2.314 -15.328 0.648 1 96.19 86 HIS A O 1
ATOM 664 N N . ASP A 1 87 ? -3.48 -16.062 -1.027 1 97.19 87 ASP A N 1
ATOM 665 C CA . ASP A 1 87 ? -3.262 -14.844 -1.783 1 97.19 87 ASP A CA 1
ATOM 666 C C . ASP A 1 87 ? -4.305 -14.68 -2.887 1 97.19 87 ASP A C 1
ATOM 668 O O . ASP A 1 87 ? -4.816 -15.672 -3.412 1 97.19 87 ASP A O 1
ATOM 672 N N . VAL A 1 88 ? -4.625 -13.453 -3.195 1 98 88 VAL A N 1
ATOM 673 C CA . VAL A 1 88 ? -5.547 -13.109 -4.27 1 98 88 VAL A CA 1
ATOM 674 C C . VAL A 1 88 ? -5.035 -11.875 -5.02 1 98 88 VAL A C 1
ATOM 676 O O . VAL A 1 88 ? -4.562 -10.922 -4.406 1 98 88 VAL A O 1
ATOM 679 N N . GLN A 1 89 ? -5.125 -11.883 -6.355 1 97.31 89 GLN A N 1
ATOM 680 C CA . GLN A 1 89 ? -4.711 -10.727 -7.141 1 97.31 89 GLN A CA 1
ATOM 681 C C . GLN A 1 89 ? -5.566 -10.578 -8.391 1 97.31 89 GLN A C 1
ATOM 683 O O . GLN A 1 89 ? -5.801 -11.547 -9.117 1 97.31 89 GLN A O 1
ATOM 688 N N . TRP A 1 90 ? -6.004 -9.32 -8.641 1 97.31 90 TRP A N 1
ATOM 689 C CA . TRP A 1 90 ? -6.676 -9.008 -9.898 1 97.31 90 TRP A CA 1
ATOM 690 C C . TRP A 1 90 ? -5.68 -8.969 -11.047 1 97.31 90 TRP A C 1
ATOM 692 O O . TRP A 1 90 ? -4.516 -8.602 -10.867 1 97.31 90 TRP A O 1
ATOM 702 N N . SER A 1 91 ? -6.219 -9.359 -12.203 1 94.88 91 SER A N 1
ATOM 703 C CA . SER A 1 91 ? -5.457 -9.109 -13.422 1 94.88 91 SER A CA 1
ATOM 704 C C . SER A 1 91 ? -5.359 -7.617 -13.719 1 94.88 91 SER A C 1
ATOM 706 O O . SER A 1 91 ? -6.059 -6.809 -13.102 1 94.88 91 SER A O 1
ATOM 708 N N . TYR A 1 92 ? -4.477 -7.277 -14.625 1 89.12 92 TYR A N 1
ATOM 709 C CA . TYR A 1 92 ? -4.281 -5.879 -14.992 1 89.12 92 TYR A CA 1
ATOM 710 C C . TYR A 1 92 ? -5.57 -5.266 -15.523 1 89.12 92 TYR A C 1
ATOM 712 O O . TYR A 1 92 ? -5.902 -4.125 -15.195 1 89.12 92 TYR A O 1
ATOM 720 N N . SER A 1 93 ? -6.277 -6.012 -16.328 1 89.94 93 SER A N 1
ATOM 721 C CA . SER A 1 93 ? -7.516 -5.508 -16.906 1 89.94 93 SER A CA 1
ATOM 722 C C . SER A 1 93 ? -8.609 -5.375 -15.859 1 89.94 93 SER A C 1
ATOM 724 O O . SER A 1 93 ? -9.594 -4.664 -16.062 1 89.94 93 SER A O 1
ATOM 726 N N . GLY A 1 94 ? -8.461 -6.176 -14.789 1 94.25 94 GLY A N 1
ATOM 727 C CA . GLY A 1 94 ? -9.492 -6.199 -13.766 1 94.25 94 GLY A CA 1
ATOM 728 C C . GLY A 1 94 ? -10.641 -7.133 -14.094 1 94.25 94 GLY A C 1
ATOM 729 O O . GLY A 1 94 ? -11.672 -7.125 -13.422 1 94.25 94 GLY A O 1
ATOM 730 N N . SER A 1 95 ? -10.461 -7.891 -15.109 1 94.88 95 SER A N 1
ATOM 731 C CA . SER A 1 95 ? -11.547 -8.758 -15.555 1 94.88 95 SER A CA 1
ATOM 732 C C . SER A 1 95 ? -11.375 -10.18 -15.023 1 94.88 95 SER A C 1
ATOM 734 O O . SER A 1 95 ? -12.305 -10.984 -15.078 1 94.88 95 SER A O 1
ATOM 736 N N . GLU A 1 96 ? -10.188 -10.5 -14.578 1 96.56 96 GLU A N 1
ATOM 737 C CA . GLU A 1 96 ? -9.859 -11.805 -14.023 1 96.56 96 GLU A CA 1
ATOM 738 C C . GLU A 1 96 ? -9.094 -11.672 -12.703 1 96.56 96 GLU A C 1
ATOM 740 O O . GLU A 1 96 ? -8.562 -10.602 -12.398 1 96.56 96 GLU A O 1
ATOM 745 N N . PHE A 1 97 ? -9.125 -12.695 -11.922 1 97.81 97 PHE A N 1
ATOM 746 C CA . PHE A 1 97 ? -8.32 -12.68 -10.703 1 97.81 97 PHE A CA 1
ATOM 747 C C . PHE A 1 97 ? -7.762 -14.07 -10.414 1 97.81 97 PHE A C 1
ATOM 749 O O . PHE A 1 97 ? -8.375 -15.078 -10.766 1 97.81 97 PHE A O 1
ATOM 756 N N . ALA A 1 98 ? -6.586 -14.109 -9.844 1 98.25 98 ALA A N 1
ATOM 757 C CA . ALA A 1 98 ? -5.898 -15.328 -9.445 1 98.25 98 ALA A CA 1
ATOM 758 C C . ALA A 1 98 ? -6.016 -15.57 -7.945 1 98.25 98 ALA A C 1
ATOM 760 O O . ALA A 1 98 ? -5.93 -14.625 -7.156 1 98.25 98 ALA A O 1
ATOM 761 N N . VAL A 1 99 ? -6.211 -16.828 -7.566 1 98.56 99 VAL A N 1
ATOM 762 C CA . VAL A 1 99 ? -6.348 -17.188 -6.156 1 98.56 99 VAL A CA 1
ATOM 763 C C . VAL A 1 99 ? -5.418 -18.359 -5.828 1 98.56 99 VAL A C 1
ATOM 765 O O . VAL A 1 99 ? -5.375 -19.344 -6.562 1 98.56 99 VAL A O 1
ATOM 768 N N . VAL A 1 100 ? -4.648 -18.203 -4.805 1 98.38 100 VAL A N 1
ATOM 769 C CA . VAL A 1 100 ? -3.883 -19.281 -4.203 1 98.38 100 VAL A CA 1
ATOM 770 C C . VAL A 1 100 ? -4.559 -19.75 -2.912 1 98.38 100 VAL A C 1
ATOM 772 O O . VAL A 1 100 ? -4.73 -18.953 -1.982 1 98.38 100 VAL A O 1
ATOM 775 N N . TYR A 1 101 ? -4.895 -21.016 -2.881 1 97.38 101 TYR A N 1
ATOM 776 C CA . TYR A 1 101 ? -5.758 -21.422 -1.782 1 97.38 101 TYR A CA 1
ATOM 777 C C . TYR A 1 101 ? -5.594 -22.906 -1.486 1 97.38 101 TYR A C 1
ATOM 779 O O . TYR A 1 101 ? -5.023 -23.656 -2.291 1 97.38 101 TYR A O 1
ATOM 787 N N . GLY A 1 102 ? -6.051 -23.266 -0.237 1 95.88 102 GLY A N 1
ATOM 788 C CA . GLY A 1 102 ? -6.102 -24.672 0.148 1 95.88 102 GLY A CA 1
ATOM 789 C C . GLY A 1 102 ? -4.949 -25.078 1.044 1 95.88 102 GLY A C 1
ATOM 790 O O . GLY A 1 102 ? -3.922 -24.406 1.097 1 95.88 102 GLY A O 1
ATOM 791 N N . PHE A 1 103 ? -5.215 -26.109 1.734 1 93.5 103 PHE A N 1
ATOM 792 C CA . PHE A 1 103 ? -4.129 -26.688 2.516 1 93.5 103 PHE A CA 1
ATOM 793 C C . PHE A 1 103 ? -2.965 -27.094 1.614 1 93.5 103 PHE A C 1
ATOM 795 O O . PHE A 1 103 ? -3.17 -27.516 0.475 1 93.5 103 PHE A O 1
ATOM 802 N N . MET A 1 104 ? -1.809 -26.953 2.207 1 93.75 104 MET A N 1
ATOM 803 C CA . MET A 1 104 ? -0.604 -27.219 1.421 1 93.75 104 MET A CA 1
ATOM 804 C C . MET A 1 104 ? -0.54 -28.672 0.977 1 93.75 104 MET A C 1
ATOM 806 O O . MET A 1 104 ? -0.792 -29.578 1.771 1 93.75 104 MET A O 1
ATOM 810 N N . PRO A 1 105 ? -0.166 -29.062 -0.264 1 96.88 105 PRO A N 1
ATOM 811 C CA . PRO A 1 105 ? 0.198 -28.109 -1.317 1 96.88 105 PRO A CA 1
ATOM 812 C C . PRO A 1 105 ? -0.997 -27.312 -1.828 1 96.88 105 PRO A C 1
ATOM 814 O O . PRO A 1 105 ? -2.025 -27.891 -2.188 1 96.88 105 PRO A O 1
ATOM 817 N N . ALA A 1 106 ? -0.853 -26.047 -1.967 1 97.19 106 ALA A N 1
ATOM 818 C CA . ALA A 1 106 ? -1.955 -25.141 -2.305 1 97.19 106 ALA A CA 1
ATOM 819 C C . ALA A 1 106 ? -2.303 -25.234 -3.787 1 97.19 106 ALA A C 1
ATOM 821 O O . ALA A 1 106 ? -1.451 -25.578 -4.609 1 97.19 106 ALA A O 1
ATOM 822 N N . SER A 1 107 ? -3.557 -24.969 -4.125 1 98.12 107 SER A N 1
ATOM 823 C CA . SER A 1 107 ? -3.994 -24.844 -5.508 1 98.12 107 SER A CA 1
ATOM 824 C C . SER A 1 107 ? -4.016 -23.391 -5.953 1 98.12 107 SER A C 1
ATOM 826 O O . SER A 1 107 ? -4.184 -22.484 -5.129 1 98.12 107 SER A O 1
ATOM 828 N N . ALA A 1 108 ? -3.779 -23.141 -7.191 1 98.25 108 ALA A N 1
ATOM 829 C CA . ALA A 1 108 ? -3.881 -21.812 -7.781 1 98.25 108 ALA A CA 1
ATOM 830 C C . ALA A 1 108 ? -4.777 -21.828 -9.016 1 98.25 108 ALA A C 1
ATOM 832 O O . ALA A 1 108 ? -4.605 -22.672 -9.906 1 98.25 108 ALA A O 1
ATOM 833 N N . THR A 1 109 ? -5.777 -20.984 -9.055 1 98.38 109 THR A N 1
ATOM 834 C CA . THR A 1 109 ? -6.758 -20.953 -10.133 1 98.38 109 THR A CA 1
ATOM 835 C C . THR A 1 109 ? -7.043 -19.516 -10.555 1 98.38 109 THR A C 1
ATOM 837 O O . THR A 1 109 ? -7.07 -18.609 -9.719 1 98.38 109 THR A O 1
ATOM 840 N N . ILE A 1 110 ? -7.211 -19.266 -11.797 1 97.94 110 ILE A N 1
ATOM 841 C CA . ILE A 1 110 ? -7.652 -17.969 -12.305 1 97.94 110 ILE A CA 1
ATOM 842 C C . ILE A 1 110 ? -9.148 -18.016 -12.594 1 97.94 110 ILE A C 1
ATOM 844 O O . ILE A 1 110 ? -9.641 -18.953 -13.242 1 97.94 110 ILE A O 1
ATOM 848 N N . PHE A 1 111 ? -9.852 -17.031 -12.102 1 98.19 111 PHE A N 1
ATOM 849 C CA . PHE A 1 111 ? -11.297 -16.922 -12.266 1 98.19 111 PHE A CA 1
ATOM 850 C C . PHE A 1 111 ? -11.648 -15.703 -13.117 1 98.19 111 PHE A C 1
ATOM 852 O O . PHE A 1 111 ? -10.875 -14.742 -13.188 1 98.19 111 PHE A O 1
ATOM 859 N N . ASN A 1 112 ? -12.789 -15.805 -13.805 1 96.81 112 ASN A N 1
ATOM 860 C CA . ASN A 1 112 ? -13.328 -14.609 -14.461 1 96.81 112 ASN A CA 1
ATOM 861 C C . ASN A 1 112 ? -14.266 -13.836 -13.531 1 96.81 112 ASN A C 1
ATOM 863 O O . ASN A 1 112 ? -14.398 -14.172 -12.359 1 96.81 112 ASN A O 1
ATOM 867 N N . LYS A 1 113 ? -14.938 -12.844 -13.977 1 94 113 LYS A N 1
ATOM 868 C CA . LYS A 1 113 ? -15.766 -11.945 -13.18 1 94 113 LYS A CA 1
ATOM 869 C C . LYS A 1 113 ? -17.062 -12.633 -12.75 1 94 113 LYS A C 1
ATOM 871 O O . LYS A 1 113 ? -17.828 -12.07 -11.969 1 94 113 LYS A O 1
ATOM 876 N N . LYS A 1 114 ? -17.312 -13.719 -13.234 1 94.06 114 LYS A N 1
ATOM 877 C CA . LYS A 1 114 ? -18.469 -14.5 -12.805 1 94.06 114 LYS A CA 1
ATOM 878 C C . LYS A 1 114 ? -18.062 -15.609 -11.836 1 94.06 114 LYS A C 1
ATOM 880 O O . LYS A 1 114 ? -18.844 -16.516 -11.555 1 94.06 114 LYS A O 1
ATOM 885 N N . CYS A 1 115 ? -16.766 -15.594 -11.477 1 96.06 115 CYS A N 1
ATOM 886 C CA . CYS A 1 115 ? -16.172 -16.547 -10.539 1 96.06 115 CYS A CA 1
ATOM 887 C C . CYS A 1 115 ? -16.125 -17.938 -11.148 1 96.06 115 CYS A C 1
ATOM 889 O O . CYS A 1 115 ? -16.297 -18.938 -10.445 1 96.06 115 CYS A O 1
ATOM 891 N N . ARG A 1 116 ? -16.016 -17.984 -12.453 1 96.94 116 ARG A N 1
ATOM 892 C CA . ARG A 1 116 ? -15.766 -19.25 -13.133 1 96.94 116 ARG A CA 1
ATOM 893 C C . ARG A 1 116 ? -14.281 -19.469 -13.367 1 96.94 116 ARG A C 1
ATOM 895 O O . ARG A 1 116 ? -13.578 -18.578 -13.844 1 96.94 116 ARG A O 1
ATOM 902 N N . PRO A 1 117 ? -13.852 -20.672 -13 1 97.25 117 PRO A N 1
ATOM 903 C CA . PRO A 1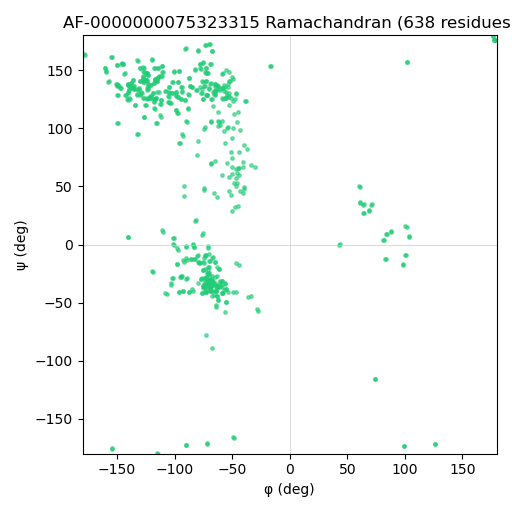 117 ? -12.438 -20.953 -13.289 1 97.25 117 PRO A CA 1
ATOM 904 C C . PRO A 1 117 ? -12.125 -20.953 -14.781 1 97.25 117 PRO A C 1
ATOM 906 O O . PRO A 1 117 ? -12.836 -21.594 -15.562 1 97.25 117 PRO A O 1
ATOM 909 N N . ILE A 1 118 ? -11.078 -20.297 -15.195 1 96.06 118 ILE A N 1
ATOM 910 C CA . ILE A 1 118 ? -10.758 -20.25 -16.625 1 96.06 118 ILE A CA 1
ATOM 911 C C . ILE A 1 118 ? -9.383 -20.859 -16.859 1 96.06 118 ILE A C 1
ATOM 913 O O . ILE A 1 118 ? -9.07 -21.266 -17.984 1 96.06 118 ILE A O 1
ATOM 917 N N . LEU A 1 119 ? -8.516 -20.906 -15.875 1 95.88 119 LEU A N 1
ATOM 918 C CA . LEU A 1 119 ? -7.199 -21.516 -16 1 95.88 119 LEU A CA 1
ATOM 919 C C . LEU A 1 119 ? -6.734 -22.094 -14.672 1 95.88 119 LEU A C 1
ATOM 921 O O . LEU A 1 119 ? -6.762 -21.406 -13.648 1 95.88 119 LEU A O 1
ATOM 925 N N . GLU A 1 120 ? -6.348 -23.297 -14.727 1 96.38 120 GLU A N 1
ATOM 926 C CA . GLU A 1 120 ? -5.73 -23.953 -13.57 1 96.38 120 GLU A CA 1
ATOM 927 C C . GLU A 1 120 ? -4.211 -23.859 -13.641 1 96.38 120 GLU A C 1
ATOM 929 O O . GLU A 1 120 ? -3.602 -24.328 -14.609 1 96.38 120 GLU A O 1
ATOM 934 N N . LEU A 1 121 ? -3.643 -23.328 -12.594 1 96.31 121 LEU A N 1
ATOM 935 C CA . LEU A 1 121 ? -2.197 -23.125 -12.594 1 96.31 121 LEU A CA 1
ATOM 936 C C . LEU A 1 121 ? -1.495 -24.281 -11.875 1 96.31 121 LEU A C 1
ATOM 938 O O . LEU A 1 121 ? -0.264 -24.328 -11.836 1 96.31 121 LEU A O 1
ATOM 942 N N . GLY A 1 122 ? -2.248 -25.188 -11.312 1 94.88 122 GLY A N 1
ATOM 943 C CA . GLY A 1 122 ? -1.671 -26.344 -10.648 1 94.88 122 GLY A CA 1
ATOM 944 C C . GLY A 1 122 ? -1.601 -26.203 -9.141 1 94.88 122 GLY A C 1
ATOM 945 O O . GLY A 1 122 ? -2.244 -25.328 -8.57 1 94.88 122 GLY A O 1
ATOM 946 N N . SER A 1 123 ? -0.959 -27.172 -8.531 1 97.06 123 SER A N 1
ATOM 947 C CA . SER A 1 123 ? -0.8 -27.203 -7.086 1 97.06 123 SER A CA 1
ATOM 948 C C . SER A 1 123 ? 0.67 -27.297 -6.691 1 97.06 123 SER A C 1
ATOM 950 O O . SER A 1 123 ? 1.474 -27.891 -7.422 1 97.06 123 SER A O 1
ATOM 952 N N . GLY A 1 124 ? 1.042 -26.719 -5.602 1 97.12 124 GLY A N 1
ATOM 953 C CA . GLY A 1 124 ? 2.404 -26.703 -5.094 1 97.12 124 GLY A CA 1
ATOM 954 C C . GLY A 1 124 ? 2.562 -25.891 -3.82 1 97.12 124 GLY A C 1
ATOM 955 O O . GLY A 1 124 ? 1.572 -25.453 -3.236 1 97.12 124 GLY A O 1
ATOM 956 N N . PRO A 1 125 ? 3.771 -25.922 -3.275 1 97.5 125 PRO A N 1
ATOM 957 C CA . PRO A 1 125 ? 4.039 -25.109 -2.088 1 97.5 125 PRO A CA 1
ATOM 958 C C . PRO A 1 125 ? 4.031 -23.609 -2.385 1 97.5 125 PRO A C 1
ATOM 960 O O . PRO A 1 125 ? 5.07 -22.953 -2.287 1 97.5 125 PRO A O 1
ATOM 963 N N . TYR A 1 126 ? 2.838 -23.094 -2.68 1 97.88 126 TYR A N 1
ATOM 964 C CA . TYR A 1 126 ? 2.689 -21.703 -3.1 1 97.88 126 TYR A CA 1
ATOM 965 C C . TYR A 1 126 ? 1.84 -20.922 -2.105 1 97.88 126 TYR A C 1
ATOM 967 O O . TYR A 1 126 ? 0.924 -21.469 -1.49 1 97.88 126 TYR A O 1
ATOM 975 N N . ASN A 1 127 ? 2.203 -19.734 -1.906 1 97.62 127 ASN A N 1
ATOM 976 C CA . ASN A 1 127 ? 1.378 -18.844 -1.093 1 97.62 127 ASN A CA 1
ATOM 977 C C . ASN A 1 127 ? 1.329 -17.438 -1.673 1 97.62 127 ASN A C 1
ATOM 979 O O . ASN A 1 127 ? 0.81 -16.516 -1.037 1 97.62 127 ASN A O 1
ATOM 983 N N . THR A 1 128 ? 1.907 -17.266 -2.842 1 98 128 THR A N 1
ATOM 984 C CA . THR A 1 128 ? 2.021 -15.93 -3.436 1 98 128 THR A CA 1
ATOM 985 C C . THR A 1 128 ? 1.766 -15.984 -4.938 1 98 128 THR A C 1
ATOM 987 O O . THR A 1 128 ? 2.244 -16.891 -5.621 1 98 128 THR A O 1
ATOM 990 N N . VAL A 1 129 ? 1.017 -15.047 -5.461 1 98.12 129 VAL A N 1
ATOM 991 C CA . VAL A 1 129 ? 0.812 -14.906 -6.898 1 98.12 129 VAL A CA 1
ATOM 992 C C . VAL A 1 129 ? 1.015 -13.445 -7.309 1 98.12 129 VAL A C 1
ATOM 994 O O . VAL A 1 129 ? 0.581 -12.531 -6.605 1 98.12 129 VAL A O 1
ATOM 997 N N . ARG A 1 130 ? 1.77 -13.203 -8.375 1 97.5 130 ARG A N 1
ATOM 998 C CA . ARG A 1 130 ? 2.045 -11.859 -8.883 1 97.5 130 ARG A CA 1
ATOM 999 C C . ARG A 1 130 ? 1.875 -11.797 -10.398 1 97.5 130 ARG A C 1
ATOM 1001 O O . ARG A 1 130 ? 2.57 -12.5 -11.133 1 97.5 130 ARG A O 1
ATOM 1008 N N . TRP A 1 131 ? 0.955 -10.945 -10.898 1 96.19 131 TRP A N 1
ATOM 1009 C CA . TRP A 1 131 ? 0.852 -10.633 -12.32 1 96.19 131 TRP A CA 1
ATOM 1010 C C . TRP A 1 131 ? 1.817 -9.516 -12.703 1 96.19 131 TRP A C 1
ATOM 1012 O O . TRP A 1 131 ? 1.987 -8.555 -11.953 1 96.19 131 TRP A O 1
ATOM 1022 N N . ASN A 1 132 ? 2.52 -9.727 -13.867 1 94.5 132 ASN A N 1
ATOM 1023 C CA . ASN A 1 132 ? 3.326 -8.609 -14.328 1 94.5 132 ASN A CA 1
ATOM 1024 C C . ASN A 1 132 ? 2.455 -7.453 -14.828 1 94.5 132 ASN A C 1
ATOM 1026 O O . ASN A 1 132 ? 1.254 -7.629 -15.039 1 94.5 132 ASN A O 1
ATOM 1030 N N . PRO A 1 133 ? 3.279 -6.352 -15.094 1 90.12 133 PRO A N 1
ATOM 1031 C CA . PRO A 1 133 ? 2.496 -5.195 -15.539 1 90.12 133 PRO A CA 1
ATOM 1032 C C . PRO A 1 133 ? 1.794 -5.441 -16.875 1 90.12 133 PRO A C 1
ATOM 1034 O O . PRO A 1 133 ? 2.348 -6.105 -17.75 1 90.12 133 PRO A O 1
ATOM 1037 N N . LYS A 1 134 ? 0.717 -5.234 -17.156 1 87.62 134 LYS A N 1
ATOM 1038 C CA . LYS A 1 134 ? -0.15 -5.352 -18.328 1 87.62 134 LYS A CA 1
ATOM 1039 C C . LYS A 1 134 ? -0.693 -6.77 -18.469 1 87.62 134 LYS A C 1
ATOM 1041 O O . LYS A 1 134 ? -1.356 -7.09 -19.453 1 87.62 134 LYS A O 1
ATOM 1046 N N . GLY A 1 135 ? -0.136 -7.754 -17.703 1 91.19 135 GLY A N 1
ATOM 1047 C CA . GLY A 1 135 ? -0.936 -8.938 -17.422 1 91.19 135 GLY A CA 1
ATOM 1048 C C . GLY A 1 135 ? -0.526 -10.141 -18.25 1 91.19 135 GLY A C 1
ATOM 1049 O O . GLY A 1 135 ? -1.186 -11.18 -18.219 1 91.19 135 GLY A O 1
ATOM 1050 N N . LYS A 1 136 ? 0.513 -10.078 -18.984 1 92.88 136 LYS A N 1
ATOM 1051 C CA . LYS A 1 136 ? 0.869 -11.211 -19.844 1 92.88 136 LYS A CA 1
ATOM 1052 C C . LYS A 1 136 ? 1.488 -12.344 -19.016 1 92.88 136 LYS A C 1
ATOM 1054 O O . LYS A 1 136 ? 1.205 -13.516 -19.266 1 92.88 136 LYS A O 1
ATOM 1059 N N . PHE A 1 137 ? 2.34 -12.016 -18.078 1 95.81 137 PHE A N 1
ATOM 1060 C CA . PHE A 1 137 ? 3.057 -13.031 -17.312 1 95.81 137 PHE A CA 1
ATOM 1061 C C . PHE A 1 137 ? 2.586 -13.062 -15.867 1 95.81 137 PHE A C 1
ATOM 1063 O O . PHE A 1 137 ? 2.107 -12.055 -15.344 1 95.81 137 PHE A O 1
ATOM 1070 N N . LEU A 1 138 ? 2.756 -14.242 -15.312 1 97 138 LEU A N 1
ATOM 1071 C CA . LEU A 1 138 ? 2.359 -14.477 -13.93 1 97 138 LEU A CA 1
ATOM 1072 C C . LEU A 1 138 ? 3.404 -15.32 -13.203 1 97 138 LEU A C 1
ATOM 1074 O O . LEU A 1 138 ? 3.914 -16.297 -13.75 1 97 138 LEU A O 1
ATOM 1078 N N . CYS A 1 139 ? 3.711 -14.891 -11.961 1 98.06 139 CYS A N 1
ATOM 1079 C CA . CYS A 1 139 ? 4.605 -15.68 -11.125 1 98.06 139 CYS A CA 1
ATOM 1080 C C . CYS A 1 139 ? 3.854 -16.266 -9.938 1 98.06 139 CYS A C 1
ATOM 1082 O O . CYS A 1 139 ? 3.195 -15.547 -9.188 1 98.06 139 CYS A O 1
ATOM 1084 N N . LEU A 1 140 ? 3.848 -17.562 -9.828 1 98.19 140 LEU A N 1
ATOM 1085 C CA . LEU A 1 140 ? 3.375 -18.297 -8.656 1 98.19 140 LEU A CA 1
ATOM 1086 C C . LEU A 1 140 ? 4.543 -18.719 -7.766 1 98.19 140 LEU A C 1
ATOM 1088 O O . LEU A 1 140 ? 5.512 -19.312 -8.242 1 98.19 140 LEU A O 1
ATOM 1092 N N . ALA A 1 141 ? 4.422 -18.359 -6.43 1 98.56 141 ALA A N 1
ATOM 1093 C CA . ALA A 1 141 ? 5.602 -18.609 -5.605 1 98.56 141 ALA A CA 1
ATOM 1094 C C . ALA A 1 141 ? 5.207 -19 -4.188 1 98.56 141 ALA A C 1
ATOM 1096 O O . ALA A 1 141 ? 4.07 -18.781 -3.768 1 98.56 141 ALA A O 1
ATOM 1097 N N . GLY A 1 142 ? 6.141 -19.703 -3.578 1 98.06 142 GLY A N 1
ATOM 1098 C CA . GLY A 1 142 ? 6.039 -20.016 -2.16 1 98.06 142 GLY A CA 1
ATOM 1099 C C . GLY A 1 142 ? 7.145 -19.391 -1.333 1 98.06 142 GLY A C 1
ATOM 1100 O O . GLY A 1 142 ? 8.266 -19.891 -1.294 1 98.06 142 GLY A O 1
ATOM 1101 N N . PHE A 1 143 ? 6.816 -18.328 -0.59 1 96.31 143 PHE A N 1
ATOM 1102 C CA . PHE A 1 143 ? 7.812 -17.578 0.172 1 96.31 143 PHE A CA 1
ATOM 1103 C C . PHE A 1 143 ? 7.555 -17.703 1.669 1 96.31 143 PHE A C 1
ATOM 1105 O O . PHE A 1 14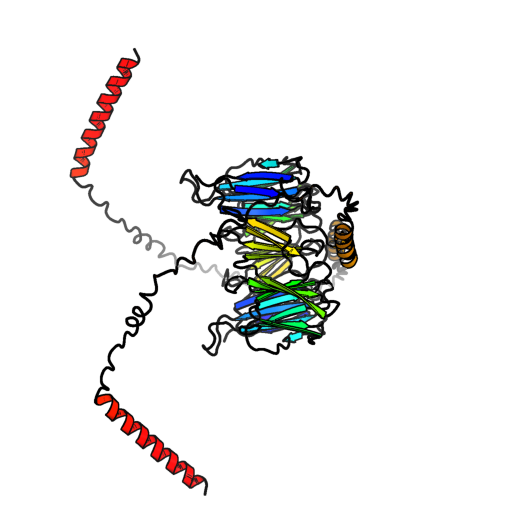3 ? 6.645 -18.422 2.09 1 96.31 143 PHE A O 1
ATOM 1112 N N . GLY A 1 144 ? 8.438 -17.016 2.436 1 90.31 144 GLY A N 1
ATOM 1113 C CA . GLY A 1 144 ? 8.344 -17.141 3.883 1 90.31 144 GLY A CA 1
ATOM 1114 C C . GLY A 1 144 ? 8.852 -18.484 4.395 1 90.31 144 GLY A C 1
ATOM 1115 O O . GLY A 1 144 ? 10 -18.859 4.145 1 90.31 144 GLY A O 1
ATOM 1116 N N . ASN A 1 145 ? 7.875 -19.25 4.977 1 89 145 ASN A N 1
ATOM 1117 C CA . ASN A 1 145 ? 8.258 -20.547 5.543 1 89 145 ASN A CA 1
ATOM 1118 C C . ASN A 1 145 ? 8.281 -21.641 4.48 1 89 145 ASN A C 1
ATOM 1120 O O . ASN A 1 145 ? 8.594 -22.797 4.781 1 89 145 ASN A O 1
ATOM 1124 N N . LEU A 1 146 ? 7.98 -21.328 3.346 1 95.31 146 LEU A N 1
ATOM 1125 C CA . LEU A 1 146 ? 7.973 -22.297 2.248 1 95.31 146 LEU A CA 1
ATOM 1126 C C . LEU A 1 146 ? 9.328 -22.344 1.553 1 95.31 146 LEU A C 1
ATOM 1128 O O . LEU A 1 146 ? 10.172 -21.469 1.78 1 95.31 146 LEU A O 1
ATOM 1132 N N . PRO A 1 147 ? 9.586 -23.234 0.732 1 95.12 147 PRO A N 1
ATOM 1133 C CA . PRO A 1 147 ? 10.922 -23.516 0.194 1 95.12 147 PRO A CA 1
ATOM 1134 C C . PRO A 1 147 ? 11.398 -22.422 -0.771 1 95.12 147 PRO A C 1
ATOM 1136 O O . PRO A 1 147 ? 12.594 -22.344 -1.07 1 95.12 147 PRO A O 1
ATOM 1139 N N . GLY A 1 148 ? 10.523 -21.609 -1.328 1 97.5 148 GLY A N 1
ATOM 1140 C CA . GLY A 1 148 ? 10.938 -20.562 -2.248 1 97.5 148 GLY A CA 1
ATOM 1141 C C . GLY A 1 148 ? 10.703 -20.922 -3.703 1 97.5 148 GLY A C 1
ATOM 1142 O O . GLY A 1 148 ? 11.242 -20.266 -4.602 1 97.5 148 GLY A O 1
ATOM 1143 N N . ASP A 1 149 ? 9.891 -21.953 -3.957 1 98.06 149 ASP A N 1
ATOM 1144 C CA . ASP A 1 149 ? 9.602 -22.375 -5.324 1 98.06 149 ASP A CA 1
ATOM 1145 C C . ASP A 1 149 ? 8.836 -21.281 -6.078 1 98.06 149 ASP A C 1
ATOM 1147 O O . ASP A 1 149 ? 7.938 -20.656 -5.52 1 98.06 149 ASP A O 1
ATOM 1151 N N . MET A 1 150 ? 9.242 -21.094 -7.312 1 98.38 150 MET A N 1
ATOM 1152 C CA . MET A 1 150 ? 8.57 -20.141 -8.188 1 98.38 150 MET A CA 1
ATOM 1153 C C . MET A 1 150 ? 8.25 -20.781 -9.539 1 98.38 150 MET A C 1
ATOM 1155 O O . MET A 1 150 ? 9.07 -21.516 -10.094 1 98.38 150 MET A O 1
ATOM 1159 N N . ALA A 1 151 ? 7.066 -20.562 -9.992 1 98.44 151 ALA A N 1
ATOM 1160 C CA . ALA A 1 151 ? 6.637 -20.984 -11.328 1 98.44 151 ALA A CA 1
ATOM 1161 C C . ALA A 1 151 ? 6.176 -19.781 -12.156 1 98.44 151 ALA A C 1
ATOM 1163 O O . ALA A 1 151 ? 5.332 -19 -11.719 1 98.44 151 ALA A O 1
ATOM 1164 N N . PHE A 1 152 ? 6.707 -19.625 -13.336 1 98 152 PHE A N 1
ATOM 1165 C CA . PHE A 1 152 ? 6.387 -18.516 -14.227 1 98 152 PHE A CA 1
ATOM 1166 C C . PHE A 1 152 ? 5.484 -18.969 -15.359 1 98 152 PHE A C 1
ATOM 1168 O O . PHE A 1 152 ? 5.723 -20.016 -15.961 1 98 152 PHE A O 1
ATOM 1175 N N . TRP A 1 153 ? 4.465 -18.172 -15.641 1 97.19 153 TRP A N 1
ATOM 1176 C CA . TRP A 1 153 ? 3.443 -18.531 -16.625 1 97.19 153 TRP A CA 1
ATOM 1177 C C . TRP A 1 153 ? 3.256 -17.422 -17.656 1 97.19 153 TRP A C 1
ATOM 1179 O O . TRP A 1 153 ? 3.359 -16.234 -17.328 1 97.19 153 TRP A O 1
ATOM 1189 N N . ASP A 1 154 ? 3.039 -17.828 -18.875 1 95.44 154 ASP A N 1
ATOM 1190 C CA . ASP A 1 154 ? 2.428 -16.969 -19.875 1 95.44 154 ASP A CA 1
ATOM 1191 C C . ASP A 1 154 ? 0.906 -17.094 -19.859 1 95.44 154 ASP A C 1
ATOM 1193 O O . ASP A 1 154 ? 0.36 -18.109 -20.328 1 95.44 154 ASP A O 1
ATOM 1197 N N . TYR A 1 155 ? 0.269 -16.141 -19.359 1 92.5 155 TYR A N 1
ATOM 1198 C CA . TYR A 1 155 ? -1.178 -16.203 -19.172 1 92.5 155 TYR A CA 1
ATOM 1199 C C . TYR A 1 155 ? -1.896 -16.203 -20.516 1 92.5 155 TYR A C 1
ATOM 1201 O O . TYR A 1 155 ? -2.891 -16.906 -20.703 1 92.5 155 TYR A O 1
ATOM 1209 N N . VAL A 1 156 ? -1.447 -15.445 -21.422 1 88.12 156 VAL A N 1
ATOM 1210 C CA . VAL A 1 156 ? -2.113 -15.312 -22.719 1 88.12 156 VAL A CA 1
ATOM 1211 C C . VAL A 1 156 ? -2.09 -16.641 -23.453 1 88.12 156 VAL A C 1
ATOM 1213 O O . VAL A 1 156 ? -3.113 -17.094 -23.984 1 88.12 156 VAL A O 1
ATOM 1216 N N . ASP A 1 157 ? -0.984 -17.328 -23.359 1 90.69 157 ASP A N 1
ATOM 1217 C CA . ASP A 1 157 ? -0.858 -18.609 -24.047 1 90.69 157 ASP A CA 1
ATOM 1218 C C . ASP A 1 157 ? -1.265 -19.75 -23.125 1 90.69 157 ASP A C 1
ATOM 1220 O O . ASP A 1 157 ? -1.377 -20.906 -23.562 1 90.69 157 ASP A O 1
ATOM 1224 N N . GLY A 1 158 ? -1.376 -19.484 -21.906 1 91.25 158 GLY A N 1
ATOM 1225 C CA . GLY A 1 158 ? -1.788 -20.5 -20.938 1 91.25 158 GLY A CA 1
ATOM 1226 C C . GLY A 1 158 ? -0.729 -21.562 -20.688 1 91.25 158 GLY A C 1
ATOM 1227 O O . GLY A 1 158 ? -1.05 -22.734 -20.531 1 91.25 158 GLY A O 1
ATOM 1228 N N . LYS A 1 159 ? 0.527 -21.141 -20.734 1 94.56 159 LYS A N 1
ATOM 1229 C CA . LYS A 1 159 ? 1.599 -22.125 -20.609 1 94.56 159 LYS A CA 1
ATOM 1230 C C . LYS A 1 159 ? 2.584 -21.719 -19.516 1 94.56 159 LYS A C 1
ATOM 1232 O O . LYS A 1 159 ? 2.871 -20.531 -19.344 1 94.56 159 LYS A O 1
ATOM 1237 N N . GLN A 1 160 ? 3.064 -22.703 -18.859 1 96.38 160 GLN A N 1
ATOM 1238 C CA . GLN A 1 160 ? 4.152 -22.469 -17.906 1 96.38 160 GLN A CA 1
ATOM 1239 C C . GLN A 1 160 ? 5.48 -22.281 -18.625 1 96.38 160 GLN A C 1
ATOM 1241 O O . GLN A 1 160 ? 5.844 -23.078 -19.5 1 96.38 160 GLN A O 1
ATOM 1246 N N . LEU A 1 161 ? 6.18 -21.297 -18.328 1 96.5 161 LEU A N 1
ATOM 1247 C CA . LEU A 1 161 ? 7.41 -20.938 -19.031 1 96.5 161 LEU A CA 1
ATOM 1248 C C . LEU A 1 161 ? 8.625 -21.562 -18.344 1 96.5 161 LEU A C 1
ATOM 1250 O O . LEU A 1 161 ? 9.57 -21.984 -19.031 1 96.5 161 LEU A O 1
ATOM 1254 N N . GLY A 1 162 ? 8.633 -21.578 -17.031 1 96.75 162 GLY A N 1
ATOM 1255 C CA . GLY A 1 162 ? 9.758 -22.125 -16.281 1 96.75 162 GLY A CA 1
ATOM 1256 C C . GLY A 1 162 ? 9.555 -22.078 -14.781 1 96.75 162 GLY A C 1
ATOM 1257 O O . GLY A 1 162 ? 8.586 -21.5 -14.297 1 96.75 162 GLY A O 1
ATOM 1258 N N . THR A 1 163 ? 10.383 -22.844 -14.125 1 97.31 163 THR A N 1
ATOM 1259 C CA . THR A 1 163 ? 10.383 -22.891 -12.664 1 97.31 163 THR A CA 1
ATOM 1260 C C . THR A 1 163 ? 11.773 -22.594 -12.117 1 97.31 163 THR A C 1
ATOM 1262 O O . THR A 1 163 ? 12.781 -22.891 -12.773 1 97.31 163 THR A O 1
ATOM 1265 N N . THR A 1 164 ? 11.844 -21.984 -11.023 1 97.81 164 THR A N 1
ATOM 1266 C CA . THR A 1 164 ? 13.086 -21.719 -10.297 1 97.81 164 THR A CA 1
ATOM 1267 C C . THR A 1 164 ? 12.82 -21.562 -8.805 1 97.81 164 THR A C 1
ATOM 1269 O O . THR A 1 164 ? 11.727 -21.891 -8.328 1 97.81 164 THR A O 1
ATOM 1272 N N . ARG A 1 165 ? 13.93 -21.234 -8.117 1 97.31 165 ARG A N 1
ATOM 1273 C CA . ARG A 1 165 ? 13.781 -21.125 -6.672 1 97.31 165 ARG A CA 1
ATOM 1274 C C . ARG A 1 165 ? 14.477 -19.875 -6.137 1 97.31 165 ARG A C 1
ATOM 1276 O O . ARG A 1 165 ? 15.57 -19.531 -6.59 1 97.31 165 ARG A O 1
ATOM 1283 N N . ALA A 1 166 ? 13.812 -19.188 -5.254 1 96.56 166 ALA A N 1
ATOM 1284 C CA . ALA A 1 166 ? 14.383 -18.109 -4.461 1 96.56 166 ALA A CA 1
ATOM 1285 C C . ALA A 1 166 ? 14.031 -18.266 -2.984 1 96.56 166 ALA A C 1
ATOM 1287 O O . ALA A 1 166 ? 13.023 -17.734 -2.521 1 96.56 166 ALA A O 1
ATOM 1288 N N . GLU A 1 167 ? 14.93 -18.859 -2.293 1 93.56 167 GLU A N 1
ATOM 1289 C CA . GLU A 1 167 ? 14.68 -19.172 -0.89 1 93.56 167 GLU A CA 1
ATOM 1290 C C . GLU A 1 167 ? 14.688 -17.906 -0.03 1 93.56 167 GLU A C 1
ATOM 1292 O O . GLU A 1 167 ? 15.398 -16.953 -0.333 1 93.56 167 GLU A O 1
ATOM 1297 N N . CYS A 1 168 ? 13.875 -17.922 0.997 1 90.31 168 CYS A N 1
ATOM 1298 C CA . CYS A 1 168 ? 13.883 -16.938 2.064 1 90.31 168 CYS A CA 1
ATOM 1299 C C . CYS A 1 168 ? 13.5 -15.555 1.53 1 90.31 168 CYS A C 1
ATOM 1301 O O . CYS A 1 168 ? 13.914 -14.531 2.082 1 90.31 168 CYS A O 1
ATOM 1303 N N . SER A 1 169 ? 12.75 -15.539 0.495 1 95 169 SER A N 1
ATOM 1304 C CA . SER A 1 169 ? 12.336 -14.258 -0.057 1 95 169 SER A CA 1
ATOM 1305 C C . SER A 1 169 ? 11.305 -13.57 0.842 1 95 169 SER A C 1
ATOM 1307 O O . SER A 1 169 ? 10.344 -14.203 1.281 1 95 169 SER A O 1
ATOM 1309 N N . VAL A 1 170 ? 11.594 -12.336 1.149 1 94.94 170 VAL A N 1
ATOM 1310 C CA . VAL A 1 170 ? 10.711 -11.539 1.994 1 94.94 170 VAL A CA 1
ATOM 1311 C C . VAL A 1 170 ? 9.789 -10.688 1.12 1 94.94 170 VAL A C 1
ATOM 1313 O O . VAL A 1 170 ? 8.594 -10.562 1.402 1 94.94 170 VAL A O 1
ATOM 1316 N N . THR A 1 171 ? 10.352 -10.141 0.074 1 95.5 171 THR A N 1
ATOM 1317 C CA . THR A 1 171 ? 9.555 -9.359 -0.87 1 95.5 171 THR A CA 1
ATOM 1318 C C . THR A 1 171 ? 9.766 -9.867 -2.297 1 95.5 171 THR A C 1
ATOM 1320 O O . THR A 1 171 ? 10.789 -10.484 -2.598 1 95.5 171 THR A O 1
ATOM 1323 N N . SER A 1 172 ? 8.766 -9.672 -3.115 1 97.62 172 SER A N 1
ATOM 1324 C CA . SER A 1 172 ? 8.812 -10.062 -4.523 1 97.62 172 SER A CA 1
ATOM 1325 C C . SER A 1 172 ? 7.965 -9.125 -5.379 1 97.62 172 SER A C 1
ATOM 1327 O O . SER A 1 172 ? 6.875 -8.711 -4.969 1 97.62 172 SER A O 1
ATOM 1329 N N . GLU A 1 173 ? 8.539 -8.758 -6.527 1 96.69 173 GLU A N 1
ATOM 1330 C CA . GLU A 1 173 ? 7.793 -7.84 -7.387 1 96.69 173 GLU A CA 1
ATOM 1331 C C . GLU A 1 173 ? 8.305 -7.887 -8.82 1 96.69 173 GLU A C 1
ATOM 1333 O O . GLU A 1 173 ? 9.484 -8.156 -9.055 1 96.69 173 GLU A O 1
ATOM 1338 N N . TRP A 1 174 ? 7.371 -7.578 -9.766 1 96.62 174 TRP A N 1
ATOM 1339 C CA . TRP A 1 174 ? 7.738 -7.398 -11.164 1 96.62 174 TRP A CA 1
ATOM 1340 C C . TRP A 1 174 ? 8.281 -5.996 -11.414 1 96.62 174 TRP A C 1
ATOM 1342 O O . TRP A 1 174 ? 7.867 -5.039 -10.75 1 96.62 174 TRP A O 1
ATOM 1352 N N . SER A 1 175 ? 9.18 -5.941 -12.422 1 94.06 175 SER A N 1
ATOM 1353 C CA . SER A 1 175 ? 9.602 -4.625 -12.898 1 94.06 175 SER A CA 1
ATOM 1354 C C . SER A 1 175 ? 8.461 -3.906 -13.609 1 94.06 175 SER A C 1
ATOM 1356 O O . SER A 1 175 ? 7.535 -4.543 -14.117 1 94.06 175 SER A O 1
ATOM 1358 N N . PRO A 1 176 ? 8.539 -2.631 -13.625 1 91.5 176 PRO A N 1
ATOM 1359 C CA . PRO A 1 176 ? 7.453 -1.864 -14.242 1 91.5 176 PRO A CA 1
ATOM 1360 C C . PRO A 1 176 ? 7.238 -2.223 -15.711 1 91.5 176 PRO A C 1
ATOM 1362 O O . PRO A 1 176 ? 6.121 -2.113 -16.219 1 91.5 176 PRO A O 1
ATOM 1365 N N . ASP A 1 177 ? 8.25 -2.576 -16.375 1 90.12 177 ASP A N 1
ATOM 1366 C CA . ASP A 1 177 ? 8.102 -2.945 -17.781 1 90.12 177 ASP A CA 1
ATOM 1367 C C . ASP A 1 177 ? 7.645 -4.395 -17.922 1 90.12 177 ASP A C 1
ATOM 1369 O O . ASP A 1 177 ? 7.379 -4.863 -19.031 1 90.12 177 ASP A O 1
ATOM 1373 N N . GLY A 1 178 ? 7.684 -5.172 -16.859 1 93.56 178 GLY A N 1
ATOM 1374 C CA . GLY A 1 178 ? 7.121 -6.512 -16.828 1 93.56 178 GLY A CA 1
ATOM 1375 C C . GLY A 1 178 ? 8.094 -7.578 -17.297 1 93.56 178 GLY A C 1
ATOM 1376 O O . GLY A 1 178 ? 7.727 -8.75 -17.422 1 93.56 178 GLY A O 1
ATOM 1377 N N . ARG A 1 179 ? 9.336 -7.215 -17.438 1 91.94 179 ARG A N 1
ATOM 1378 C CA . ARG A 1 179 ? 10.305 -8.141 -18.016 1 91.94 179 ARG A CA 1
ATOM 1379 C C . ARG A 1 179 ? 11.047 -8.914 -16.938 1 91.94 179 ARG A C 1
ATOM 1381 O O . ARG A 1 179 ? 11.539 -10.016 -17.172 1 91.94 179 ARG A O 1
ATOM 1388 N N . TYR A 1 180 ? 11.148 -8.273 -15.805 1 94.06 180 TYR A N 1
ATOM 1389 C CA . TYR A 1 180 ? 11.984 -8.828 -14.75 1 94.06 180 TYR A CA 1
ATOM 1390 C C . TYR A 1 180 ? 11.188 -9.031 -13.469 1 94.06 180 TYR A C 1
ATOM 1392 O O . TYR A 1 180 ? 10.25 -8.281 -13.188 1 94.06 180 TYR A O 1
ATOM 1400 N N . PHE A 1 181 ? 11.531 -10.062 -12.766 1 97 181 PHE A N 1
ATOM 1401 C CA . PHE A 1 181 ? 10.945 -10.359 -11.469 1 97 181 PHE A CA 1
ATOM 1402 C C . PHE A 1 181 ? 12.008 -10.328 -10.375 1 97 181 PHE A C 1
ATOM 1404 O O . PHE A 1 181 ? 13 -11.062 -10.438 1 97 181 PHE A O 1
ATOM 1411 N N . MET A 1 182 ? 11.82 -9.477 -9.328 1 97.44 182 MET A N 1
ATOM 1412 C CA . MET A 1 182 ? 12.805 -9.312 -8.266 1 97.44 182 MET A CA 1
ATOM 1413 C C . MET A 1 182 ? 12.328 -9.953 -6.969 1 97.44 182 MET A C 1
ATOM 1415 O O . MET A 1 182 ? 11.164 -9.812 -6.59 1 97.44 182 MET A O 1
ATOM 1419 N N . THR A 1 183 ? 13.164 -10.719 -6.34 1 97.81 183 THR A N 1
ATOM 1420 C CA . THR A 1 183 ? 12.984 -11.156 -4.961 1 97.81 183 THR A CA 1
ATOM 1421 C C . THR A 1 183 ? 14.062 -10.555 -4.062 1 97.81 183 THR A C 1
ATOM 1423 O O . THR A 1 183 ? 15.203 -10.375 -4.488 1 97.81 183 THR A O 1
ATOM 1426 N N . ALA A 1 184 ? 13.68 -10.234 -2.824 1 96.62 184 ALA A N 1
ATOM 1427 C CA . ALA A 1 184 ? 14.633 -9.664 -1.874 1 96.62 184 ALA A CA 1
ATOM 1428 C C . ALA A 1 184 ? 14.5 -10.32 -0.504 1 96.62 184 ALA A C 1
ATOM 1430 O O . ALA A 1 184 ? 13.391 -10.602 -0.045 1 96.62 184 ALA A O 1
ATOM 1431 N N . THR A 1 185 ? 15.625 -10.672 0.047 1 95.69 185 THR A N 1
ATOM 1432 C CA . THR A 1 185 ? 15.734 -11.078 1.445 1 95.69 185 THR A CA 1
ATOM 1433 C C . THR A 1 185 ? 16.219 -9.914 2.309 1 95.69 185 THR A C 1
ATOM 1435 O O . THR A 1 185 ? 17.359 -9.453 2.162 1 95.69 185 THR A O 1
ATOM 1438 N N . THR A 1 186 ? 15.391 -9.477 3.211 1 92.56 186 THR A N 1
ATOM 1439 C CA . THR A 1 186 ? 15.695 -8.219 3.883 1 92.56 186 THR A CA 1
ATOM 1440 C C . THR A 1 186 ? 15.648 -8.391 5.398 1 92.56 186 THR A C 1
ATOM 1442 O O . THR A 1 186 ? 14.906 -9.227 5.914 1 92.56 186 THR A O 1
ATOM 1445 N N . ALA A 1 187 ? 16.516 -7.559 6.074 1 87.25 187 ALA A N 1
ATOM 1446 C CA . ALA A 1 187 ? 16.406 -7.352 7.516 1 87.25 187 ALA A CA 1
ATOM 1447 C C . ALA A 1 187 ? 15.281 -6.379 7.852 1 87.25 187 ALA A C 1
ATOM 1449 O O . ALA A 1 187 ? 14.914 -5.535 7.027 1 87.25 187 ALA A O 1
ATOM 1450 N N . PRO A 1 188 ? 14.703 -6.418 9.031 1 84 188 PRO A N 1
ATOM 1451 C CA . PRO A 1 188 ? 15.133 -7.293 10.125 1 84 188 PRO A CA 1
ATOM 1452 C C . PRO A 1 188 ? 14.438 -8.648 10.102 1 84 188 PRO A C 1
ATOM 1454 O O . PRO A 1 188 ? 14.734 -9.516 10.938 1 84 188 PRO A O 1
ATOM 1457 N N . ARG A 1 189 ? 13.547 -8.914 9.203 1 86.81 189 ARG A N 1
ATOM 1458 C CA . ARG A 1 189 ? 12.828 -10.188 9.172 1 86.81 189 ARG A CA 1
ATOM 1459 C C . ARG A 1 189 ? 13.805 -11.359 9.133 1 86.81 189 ARG A C 1
ATOM 1461 O O . ARG A 1 189 ? 13.602 -12.367 9.812 1 86.81 189 ARG A O 1
ATOM 1468 N N . LEU A 1 190 ? 14.703 -11.305 8.289 1 88.31 190 LEU A N 1
ATOM 1469 C CA . LEU A 1 190 ? 15.797 -12.266 8.219 1 88.31 190 LEU A CA 1
ATOM 1470 C C . LEU A 1 190 ? 17.141 -11.578 8.383 1 88.31 190 LEU A C 1
ATOM 1472 O O . LEU A 1 190 ? 17.5 -10.695 7.598 1 88.31 190 LEU A O 1
ATOM 1476 N N . GLN A 1 191 ? 17.844 -12.039 9.25 1 88.19 191 GLN A N 1
ATOM 1477 C CA . GLN A 1 191 ? 19.078 -11.352 9.594 1 88.19 191 GLN A CA 1
ATOM 1478 C C . GLN A 1 191 ? 20.25 -11.859 8.75 1 88.19 191 GLN A C 1
ATOM 1480 O O . GLN A 1 191 ? 21.312 -11.234 8.711 1 88.19 191 GLN A O 1
ATOM 1485 N N . ILE A 1 192 ? 20.047 -12.922 8.078 1 88.88 192 ILE A N 1
ATOM 1486 C CA . ILE A 1 192 ? 21.125 -13.516 7.301 1 88.88 192 ILE A CA 1
ATOM 1487 C C . ILE A 1 192 ? 20.734 -13.562 5.824 1 88.88 192 ILE A C 1
ATOM 1489 O O . ILE A 1 192 ? 19.578 -13.383 5.477 1 88.88 192 ILE A O 1
ATOM 1493 N N . ASP A 1 193 ? 21.703 -13.672 4.938 1 91.38 193 ASP A N 1
ATOM 1494 C CA . ASP A 1 193 ? 21.547 -13.914 3.508 1 91.38 193 ASP A CA 1
ATOM 1495 C C . ASP A 1 193 ? 20.75 -12.789 2.852 1 91.38 193 ASP A C 1
ATOM 1497 O O . ASP A 1 193 ? 19.922 -13.039 1.97 1 91.38 193 ASP A O 1
ATOM 1501 N N . ASN A 1 194 ? 20.984 -11.594 3.35 1 93.88 194 ASN A N 1
ATOM 1502 C CA . ASN A 1 194 ? 20.344 -10.445 2.723 1 93.88 194 ASN A CA 1
ATOM 1503 C C . ASN A 1 194 ? 20.844 -10.227 1.301 1 93.88 194 ASN A C 1
ATOM 1505 O O . ASN A 1 194 ? 22.062 -10.297 1.05 1 93.88 194 ASN A O 1
ATOM 1509 N N . GLY A 1 195 ? 19.906 -10.086 0.367 1 94.5 195 GLY A N 1
ATOM 1510 C CA . GLY A 1 195 ? 20.281 -9.891 -1.022 1 94.5 195 GLY A CA 1
ATOM 1511 C C . GLY A 1 195 ? 19.094 -9.789 -1.959 1 94.5 195 GLY A C 1
ATOM 1512 O O . GLY A 1 195 ? 17.953 -9.812 -1.516 1 94.5 195 GLY A O 1
ATOM 1513 N N . ILE A 1 196 ? 19.438 -9.523 -3.271 1 95 196 ILE A N 1
ATOM 1514 C CA . ILE A 1 196 ? 18.406 -9.43 -4.301 1 95 196 ILE A CA 1
ATOM 1515 C C . ILE A 1 196 ? 18.719 -10.422 -5.422 1 95 196 ILE A C 1
ATOM 1517 O O . ILE A 1 196 ? 19.875 -10.695 -5.715 1 95 196 ILE A O 1
ATOM 1521 N N . LYS A 1 197 ? 17.672 -11.008 -5.898 1 96.44 197 LYS A N 1
ATOM 1522 C CA . LYS A 1 197 ? 17.719 -11.812 -7.117 1 96.44 197 LYS A CA 1
ATOM 1523 C C . LYS A 1 197 ? 16.719 -11.297 -8.148 1 96.44 197 LYS A C 1
ATOM 1525 O O . LYS A 1 197 ? 15.586 -10.953 -7.809 1 96.44 197 LYS A O 1
ATOM 1530 N N . ILE A 1 198 ? 17.188 -11.164 -9.383 1 95.75 198 ILE A N 1
ATOM 1531 C CA . ILE A 1 198 ? 16.312 -10.719 -10.477 1 95.75 198 ILE A CA 1
ATOM 1532 C C . ILE A 1 198 ? 16.234 -11.805 -11.547 1 95.75 198 ILE A C 1
ATOM 1534 O O . ILE A 1 198 ? 17.266 -12.328 -11.984 1 95.75 198 ILE A O 1
ATOM 1538 N N . PHE A 1 199 ? 15.023 -12.094 -11.914 1 97 199 PHE A N 1
ATOM 1539 C CA . PHE A 1 199 ? 14.758 -13.141 -12.898 1 97 199 PHE A CA 1
ATOM 1540 C C . PHE A 1 199 ? 14.094 -12.562 -14.141 1 97 199 PHE A C 1
ATOM 1542 O O . PHE A 1 199 ? 13.383 -11.562 -14.062 1 97 199 PHE A O 1
ATOM 1549 N N . HIS A 1 200 ? 14.352 -13.258 -15.234 1 95.06 200 HIS A N 1
ATOM 1550 C CA . HIS A 1 200 ? 13.555 -12.969 -16.422 1 95.06 200 HIS A CA 1
ATOM 1551 C C . HIS A 1 200 ? 12.141 -13.523 -16.281 1 95.06 200 HIS A C 1
ATOM 1553 O O . HIS A 1 200 ? 11.859 -14.297 -15.359 1 95.06 200 HIS A O 1
ATOM 1559 N N . HIS A 1 201 ? 11.305 -13.164 -17.234 1 95.12 201 HIS A N 1
ATOM 1560 C CA . HIS A 1 201 ? 9.898 -13.547 -17.203 1 95.12 201 HIS A CA 1
ATOM 1561 C C . HIS A 1 201 ? 9.734 -15.062 -17.312 1 95.12 201 HIS A C 1
ATOM 1563 O O . HIS A 1 201 ? 8.664 -15.594 -17 1 95.12 201 HIS A O 1
ATOM 1569 N N . ASN A 1 202 ? 10.773 -15.734 -17.703 1 94.06 202 ASN A N 1
ATOM 1570 C CA . ASN A 1 202 ? 10.688 -17.188 -17.844 1 94.06 202 ASN A CA 1
ATOM 1571 C C . ASN A 1 202 ? 11.32 -17.906 -16.656 1 94.06 202 ASN A C 1
ATOM 1573 O O . ASN A 1 202 ? 11.445 -19.125 -16.656 1 94.06 202 ASN A O 1
ATOM 1577 N N . GLY A 1 203 ? 11.836 -17.125 -15.688 1 96.56 203 GLY A N 1
ATOM 1578 C CA . GLY A 1 203 ? 12.367 -17.734 -14.477 1 96.56 203 GLY A CA 1
ATOM 1579 C C . GLY A 1 203 ? 13.883 -17.844 -14.484 1 96.56 203 GLY A C 1
ATOM 1580 O O . GLY A 1 203 ? 14.492 -18.188 -13.469 1 96.56 203 GLY A O 1
ATOM 1581 N N . SER A 1 204 ? 14.5 -17.562 -15.594 1 96.25 204 SER A N 1
ATOM 1582 C CA . SER A 1 204 ? 15.953 -17.625 -15.641 1 96.25 204 SER A CA 1
ATOM 1583 C C . SER A 1 204 ? 16.578 -16.5 -14.82 1 96.25 204 SER A C 1
ATOM 1585 O O . SER A 1 204 ? 16.109 -15.352 -14.867 1 96.25 204 SER A O 1
ATOM 1587 N N . LEU A 1 205 ? 17.594 -16.844 -14.109 1 95.5 205 LEU A N 1
ATOM 1588 C CA . LEU A 1 205 ? 18.25 -15.867 -13.258 1 95.5 205 LEU A CA 1
ATOM 1589 C C . LEU A 1 205 ? 19.031 -14.859 -14.094 1 95.5 205 LEU A C 1
ATOM 1591 O O . LEU A 1 205 ? 19.859 -15.242 -14.93 1 95.5 205 LEU A O 1
ATOM 1595 N N . PHE A 1 206 ? 18.812 -13.648 -13.852 1 92.44 206 PHE A N 1
ATOM 1596 C CA . PHE A 1 206 ? 19.438 -12.57 -14.594 1 92.44 206 PHE A CA 1
ATOM 1597 C C . PHE A 1 206 ? 20.484 -11.859 -13.742 1 92.44 206 PHE A C 1
ATOM 1599 O O . PHE A 1 206 ? 21.562 -11.5 -14.227 1 92.44 206 PHE A O 1
ATOM 1606 N N . PHE A 1 207 ? 20.203 -11.617 -12.516 1 90.88 207 PHE A N 1
ATOM 1607 C CA . PHE A 1 207 ? 21.062 -10.812 -11.648 1 90.88 207 PHE A CA 1
ATOM 1608 C C . PHE A 1 207 ? 20.922 -11.266 -10.195 1 90.88 207 PHE A C 1
ATOM 1610 O O . PHE A 1 207 ? 19.828 -11.609 -9.742 1 90.88 207 PHE A O 1
ATOM 1617 N N . LYS A 1 208 ? 22.047 -11.336 -9.5 1 92.31 208 LYS A N 1
ATOM 1618 C CA . LYS A 1 208 ? 22.094 -11.625 -8.07 1 92.31 208 LYS A CA 1
ATOM 1619 C C . LYS A 1 208 ? 23.125 -10.758 -7.355 1 92.31 208 LYS A C 1
ATOM 1621 O O . LYS A 1 208 ? 24.234 -10.578 -7.848 1 92.31 208 LYS A O 1
ATOM 1626 N N . LYS A 1 209 ? 22.75 -10.188 -6.277 1 91.56 209 LYS A N 1
ATOM 1627 C CA . LYS A 1 209 ? 23.656 -9.391 -5.457 1 91.56 209 LYS A CA 1
ATOM 1628 C C . LYS A 1 209 ? 23.375 -9.594 -3.973 1 91.56 209 LYS A C 1
ATOM 1630 O O . LYS A 1 209 ? 22.234 -9.484 -3.533 1 91.56 209 LYS A O 1
ATOM 1635 N N . MET A 1 210 ? 24.438 -9.906 -3.197 1 92.06 210 MET A N 1
ATOM 1636 C CA . MET A 1 210 ? 24.312 -10.094 -1.754 1 92.06 210 MET A CA 1
ATOM 1637 C C . MET A 1 210 ? 24.781 -8.852 -1.005 1 92.06 210 MET A C 1
ATOM 1639 O O . MET A 1 210 ? 25.609 -8.094 -1.512 1 92.06 210 MET A O 1
ATOM 1643 N N . PHE A 1 211 ? 24.141 -8.625 0.173 1 87.56 211 PHE A N 1
ATOM 1644 C CA . PHE A 1 211 ? 24.5 -7.531 1.06 1 87.56 211 PHE A CA 1
ATOM 1645 C C . PHE A 1 211 ? 24.688 -8.023 2.488 1 87.56 211 PHE A C 1
ATOM 1647 O O . PHE A 1 211 ? 24.156 -9.07 2.863 1 87.56 211 PHE A O 1
ATOM 1654 N N . ASP A 1 212 ? 25.547 -7.312 3.223 1 86.19 212 ASP A N 1
ATOM 1655 C CA . ASP A 1 212 ? 25.625 -7.621 4.648 1 86.19 212 ASP A CA 1
ATOM 1656 C C . ASP A 1 212 ? 24.281 -7.359 5.336 1 86.19 212 ASP A C 1
ATOM 1658 O O . ASP A 1 212 ? 23.797 -8.195 6.102 1 86.19 212 ASP A O 1
ATOM 1662 N N . LYS A 1 213 ? 23.75 -6.266 5.07 1 85.69 213 LYS A N 1
ATOM 1663 C CA . LYS A 1 213 ? 22.438 -5.902 5.574 1 85.69 213 LYS A CA 1
ATOM 1664 C C . LYS A 1 213 ? 21.625 -5.152 4.516 1 85.69 213 LYS A C 1
ATOM 1666 O O . LYS A 1 213 ? 22.125 -4.191 3.92 1 85.69 213 LYS A O 1
ATOM 1671 N N . LEU A 1 214 ? 20.484 -5.66 4.242 1 89.62 214 LEU A N 1
ATOM 1672 C CA . LEU A 1 214 ? 19.547 -5.039 3.309 1 89.62 214 LEU A CA 1
ATOM 1673 C C . LEU A 1 214 ? 18.188 -4.797 3.973 1 89.62 214 LEU A C 1
ATOM 1675 O O . LEU A 1 214 ? 17.578 -5.727 4.496 1 89.62 214 LEU A O 1
ATOM 1679 N N . PHE A 1 215 ? 17.75 -3.572 3.916 1 86.56 215 PHE A N 1
ATOM 1680 C CA . PHE A 1 215 ? 16.516 -3.242 4.633 1 86.56 215 PHE A CA 1
ATOM 1681 C C . PHE A 1 215 ? 15.344 -3.141 3.674 1 86.56 215 PHE A C 1
ATOM 1683 O O . PHE A 1 215 ? 14.195 -3.393 4.059 1 86.56 215 PHE A O 1
ATOM 1690 N N . GLN A 1 216 ? 15.617 -2.688 2.492 1 89.12 216 GLN A N 1
ATOM 1691 C CA . GLN A 1 216 ? 14.547 -2.514 1.521 1 89.12 216 GLN A CA 1
ATOM 1692 C C . GLN A 1 216 ? 15.086 -2.518 0.094 1 89.12 216 GLN A C 1
ATOM 1694 O O . GLN A 1 216 ? 16.172 -1.988 -0.167 1 89.12 216 GLN A O 1
ATOM 1699 N N . ALA A 1 217 ? 14.367 -3.15 -0.793 1 90.94 217 ALA A N 1
ATOM 1700 C CA . ALA A 1 217 ? 14.656 -3.168 -2.225 1 90.94 217 ALA A CA 1
ATOM 1701 C C . ALA A 1 217 ? 13.375 -3.035 -3.047 1 90.94 217 ALA A C 1
ATOM 1703 O O . ALA A 1 217 ? 12.398 -3.748 -2.807 1 90.94 217 ALA A O 1
ATOM 1704 N N . GLU A 1 218 ? 13.32 -2.086 -3.926 1 91.5 218 GLU A N 1
ATOM 1705 C CA . GLU A 1 218 ? 12.133 -1.901 -4.754 1 91.5 218 GLU A CA 1
ATOM 1706 C C . GLU A 1 218 ? 12.492 -1.318 -6.117 1 91.5 218 GLU A C 1
ATOM 1708 O O . GLU A 1 218 ? 13.57 -0.732 -6.281 1 91.5 218 GLU A O 1
ATOM 1713 N N . TRP A 1 219 ? 11.656 -1.576 -7.141 1 91.12 219 TRP A N 1
ATOM 1714 C CA . TRP A 1 219 ? 11.789 -0.919 -8.438 1 91.12 219 TRP A CA 1
ATOM 1715 C C . TRP A 1 219 ? 11.352 0.541 -8.352 1 91.12 219 TRP A C 1
ATOM 1717 O O . TRP A 1 219 ? 10.406 0.874 -7.637 1 91.12 219 TRP A O 1
ATOM 1727 N N . LYS A 1 220 ? 12.172 1.317 -9.086 1 88 220 LYS A N 1
ATOM 1728 C CA . LYS A 1 220 ? 11.625 2.654 -9.305 1 88 220 LYS A CA 1
ATOM 1729 C C . LYS A 1 220 ? 10.242 2.586 -9.945 1 88 220 LYS A C 1
ATOM 1731 O O . LYS A 1 220 ? 10.062 1.94 -10.984 1 88 220 LYS A O 1
ATOM 1736 N N . PRO A 1 221 ? 9.258 3.275 -9.258 1 88.38 221 PRO A N 1
ATOM 1737 C CA . PRO A 1 221 ? 7.906 3.199 -9.812 1 88.38 221 PRO A CA 1
ATOM 1738 C C . PRO A 1 221 ? 7.777 3.928 -11.148 1 88.38 221 PRO A C 1
ATOM 1740 O O . PRO A 1 221 ? 8.227 5.07 -11.281 1 88.38 221 PRO A O 1
ATOM 1743 N N . VAL A 1 222 ? 7.297 3.236 -12.188 1 87.56 222 VAL A N 1
ATOM 1744 C CA . VAL A 1 222 ? 7.012 3.789 -13.508 1 87.56 222 VAL A CA 1
ATOM 1745 C C . VAL A 1 222 ? 5.676 3.246 -14.016 1 87.56 222 VAL A C 1
ATOM 1747 O O . VAL A 1 222 ? 5.371 2.066 -13.836 1 87.56 222 VAL A O 1
ATOM 1750 N N . SER A 1 223 ? 4.902 4.176 -14.547 1 85.56 223 SER A N 1
ATOM 1751 C CA . SER A 1 223 ? 3.637 3.713 -15.109 1 85.56 223 SER A CA 1
ATOM 1752 C C . SER A 1 223 ? 3.863 2.676 -16.203 1 85.56 223 SER A C 1
ATOM 1754 O O . SER A 1 223 ? 4.695 2.875 -17.094 1 85.56 223 SER A O 1
ATOM 1756 N N . PRO A 1 224 ? 3.098 1.669 -16.109 1 84.06 224 PRO A N 1
ATOM 1757 C CA . PRO A 1 224 ? 3.232 0.65 -17.156 1 84.06 224 PRO A CA 1
ATOM 1758 C C . PRO A 1 224 ? 2.916 1.188 -18.547 1 84.06 224 PRO A C 1
ATOM 1760 O O . PRO A 1 224 ? 3.375 0.632 -19.547 1 84.06 224 PRO A O 1
ATOM 1763 N N . ASP A 1 225 ? 2.195 2.252 -18.594 1 84.94 225 ASP A N 1
ATOM 1764 C CA . ASP A 1 225 ? 1.761 2.812 -19.875 1 84.94 225 ASP A CA 1
ATOM 1765 C C . ASP A 1 225 ? 2.941 3.4 -20.641 1 84.94 225 ASP A C 1
ATOM 1767 O O . ASP A 1 225 ? 2.848 3.633 -21.859 1 84.94 225 ASP A O 1
ATOM 1771 N N . LYS A 1 226 ? 3.988 3.559 -19.953 1 84.94 226 LYS A N 1
ATOM 1772 C CA . LYS A 1 226 ? 5.164 4.145 -20.594 1 84.94 226 LYS A CA 1
ATOM 1773 C C . LYS A 1 226 ? 5.922 3.104 -21.406 1 84.94 226 LYS A C 1
ATOM 1775 O O . LYS A 1 226 ? 6.816 3.447 -22.188 1 84.94 226 LYS A O 1
ATOM 1780 N N . PHE A 1 227 ? 5.457 1.919 -21.172 1 86.06 227 PHE A N 1
ATOM 1781 C CA . PHE A 1 227 ? 6.172 0.844 -21.859 1 86.06 227 PHE A CA 1
ATOM 1782 C C . PHE A 1 227 ? 5.301 0.221 -22.938 1 86.06 227 PHE A C 1
ATOM 1784 O O . PHE A 1 227 ? 4.074 0.21 -22.828 1 86.06 227 PHE A O 1
ATOM 1791 N N . GLY A 1 228 ? 5.984 -0.141 -23.969 1 81.75 228 GLY A N 1
ATOM 1792 C CA . GLY A 1 228 ? 5.273 -0.843 -25.031 1 81.75 228 GLY A CA 1
ATOM 1793 C C . GLY A 1 228 ? 4.891 -2.262 -24.656 1 81.75 228 GLY A C 1
ATOM 1794 O O . GLY A 1 228 ? 4.996 -2.646 -23.484 1 81.75 228 GLY A O 1
ATOM 1795 N N . ASP A 1 229 ? 4.43 -2.91 -25.656 1 82 229 ASP A N 1
ATOM 1796 C CA . ASP A 1 229 ? 4.008 -4.289 -25.453 1 82 229 ASP A CA 1
ATOM 1797 C C . ASP A 1 229 ? 5.199 -5.184 -25.094 1 82 229 ASP A C 1
ATOM 1799 O O . ASP A 1 229 ? 6.25 -5.102 -25.734 1 82 229 ASP A O 1
ATOM 1803 N N . ILE A 1 230 ? 5.07 -5.914 -24.125 1 79.88 230 ILE A N 1
ATOM 1804 C CA . ILE A 1 230 ? 6.152 -6.734 -23.609 1 79.88 230 ILE A CA 1
ATOM 1805 C C . ILE A 1 230 ? 6.648 -7.699 -24.672 1 79.88 230 ILE A C 1
ATOM 1807 O O . ILE A 1 230 ? 7.836 -8.016 -24.734 1 79.88 230 ILE A O 1
ATOM 1811 N N . SER A 1 231 ? 5.719 -8.211 -25.531 1 72.12 231 SER A N 1
ATOM 1812 C CA . SER A 1 231 ? 6.125 -9.102 -26.609 1 72.12 231 SER A CA 1
ATOM 1813 C C . SER A 1 231 ? 7.168 -8.445 -27.5 1 72.12 231 SER A C 1
ATOM 1815 O O . SER A 1 231 ? 8.094 -9.109 -27.984 1 72.12 231 SER A O 1
ATOM 1817 N N . GLU A 1 232 ? 6.977 -7.207 -27.609 1 71.88 232 GLU A N 1
ATOM 1818 C CA . GLU A 1 232 ? 7.926 -6.453 -28.422 1 71.88 232 GLU A CA 1
ATOM 1819 C C . GLU A 1 232 ? 9.234 -6.223 -27.672 1 71.88 232 GLU A C 1
ATOM 1821 O O . GLU A 1 232 ? 10.312 -6.27 -28.266 1 71.88 232 GLU A O 1
ATOM 1826 N N . LEU A 1 233 ? 9.062 -6.156 -26.406 1 72.12 233 LEU A N 1
ATOM 1827 C CA . LEU A 1 233 ? 10.234 -5.895 -25.578 1 72.12 233 LEU A CA 1
ATOM 1828 C C . LEU A 1 233 ? 11.109 -7.137 -25.469 1 72.12 233 LEU A C 1
ATOM 1830 O O . LEU A 1 233 ? 12.344 -7.043 -25.516 1 72.12 233 LEU A O 1
ATOM 1834 N N . ILE A 1 234 ? 10.539 -8.234 -25.422 1 70.5 234 ILE A N 1
ATOM 1835 C CA . ILE A 1 234 ? 11.258 -9.5 -25.281 1 70.5 234 ILE A CA 1
ATOM 1836 C C . ILE A 1 234 ? 11.961 -9.828 -26.594 1 70.5 234 ILE A C 1
ATOM 1838 O O . ILE A 1 234 ? 13.109 -10.281 -26.594 1 70.5 234 ILE A O 1
ATOM 1842 N N . LYS A 1 235 ? 11.273 -9.578 -27.688 1 66.62 235 LYS A N 1
ATOM 1843 C CA . LYS A 1 235 ? 11.867 -9.828 -29 1 66.62 235 LYS A CA 1
ATOM 1844 C C . LYS A 1 235 ? 13.094 -8.945 -29.219 1 66.62 235 LYS A C 1
ATOM 1846 O O . LYS A 1 235 ? 14.086 -9.383 -29.797 1 66.62 235 LYS A O 1
ATOM 1851 N N . SER A 1 236 ? 12.992 -7.781 -28.734 1 58.16 236 SER A N 1
ATOM 1852 C CA . SER A 1 236 ? 14.094 -6.844 -28.938 1 58.16 236 SER A CA 1
ATOM 1853 C C . SER A 1 236 ? 15.328 -7.266 -28.141 1 58.16 236 SER A C 1
ATOM 1855 O O . SER A 1 236 ? 16.453 -7.09 -28.609 1 58.16 236 SER A O 1
ATOM 1857 N N . VAL A 1 237 ? 15.141 -7.773 -26.984 1 57.19 237 VAL A N 1
ATOM 1858 C CA . VAL A 1 237 ? 16.266 -8.211 -26.172 1 57.19 237 VAL A CA 1
ATOM 1859 C C . VAL A 1 237 ? 16.859 -9.5 -26.75 1 57.19 237 VAL A C 1
ATOM 1861 O O . VAL A 1 237 ? 18.078 -9.688 -26.734 1 57.19 237 VAL A O 1
ATOM 1864 N N . GLY A 1 238 ? 16.031 -10.414 -27.203 1 50.09 238 GLY A N 1
ATOM 1865 C CA . GLY A 1 238 ? 16.5 -11.625 -27.859 1 50.09 238 GLY A CA 1
ATOM 1866 C C . GLY A 1 238 ? 17.266 -11.359 -29.125 1 50.09 238 GLY A C 1
ATOM 1867 O O . GLY A 1 238 ? 18.203 -12.086 -29.453 1 50.09 238 GLY A O 1
ATOM 1868 N N . SER A 1 239 ? 16.828 -10.359 -29.859 1 47.19 239 SER A N 1
ATOM 1869 C CA . SER A 1 239 ? 17.516 -10.023 -31.094 1 47.19 239 SER A CA 1
ATOM 1870 C C . SER A 1 239 ? 18.906 -9.445 -30.812 1 47.19 239 SER A C 1
ATOM 1872 O O . SER A 1 239 ? 19.812 -9.57 -31.641 1 47.19 239 SER A O 1
ATOM 1874 N N . LEU A 1 240 ? 18.906 -8.766 -29.719 1 44.19 240 LEU A N 1
ATOM 1875 C CA . LEU A 1 240 ? 20.203 -8.211 -29.391 1 44.19 240 LEU A CA 1
ATOM 1876 C C . LEU A 1 240 ? 21.203 -9.32 -29.047 1 44.19 240 LEU A C 1
ATOM 1878 O O . LEU A 1 240 ? 22.391 -9.203 -29.312 1 44.19 240 LEU A O 1
ATOM 1882 N N . LYS A 1 241 ? 20.781 -10.375 -28.5 1 40.59 241 LYS A N 1
ATOM 1883 C CA . LYS A 1 241 ? 21.688 -11.484 -28.219 1 40.59 241 LYS A CA 1
ATOM 1884 C C . LYS A 1 241 ? 22.109 -12.188 -29.516 1 40.59 241 LYS A C 1
ATOM 1886 O O . LYS A 1 241 ? 23.156 -12.828 -29.562 1 40.59 241 LYS A O 1
ATOM 1891 N N . VAL A 1 242 ? 21.219 -12.195 -30.516 1 38.94 242 VAL A N 1
ATOM 1892 C CA . VAL A 1 242 ? 21.609 -12.922 -31.719 1 38.94 242 VAL A CA 1
ATOM 1893 C C . VAL A 1 242 ? 22.75 -12.18 -32.438 1 38.94 242 VAL A C 1
ATOM 1895 O O . VAL A 1 242 ? 23.484 -12.773 -33.219 1 38.94 242 VAL A O 1
ATOM 1898 N N . ALA A 1 243 ? 22.688 -10.875 -32.281 1 36.16 243 ALA A N 1
ATOM 1899 C CA . ALA A 1 243 ? 23.75 -10.242 -33.062 1 36.16 243 ALA A CA 1
ATOM 1900 C C . ALA A 1 243 ? 25.125 -10.523 -32.438 1 36.16 243 ALA A C 1
ATOM 1902 O O . ALA A 1 243 ? 26.125 -9.93 -32.844 1 36.16 243 ALA A O 1
ATOM 1903 N N . GLU A 1 244 ? 25.188 -11.227 -31.328 1 31.77 244 GLU A N 1
ATOM 1904 C CA . GLU A 1 244 ? 26.594 -11.516 -31.016 1 31.77 244 GLU A CA 1
ATOM 1905 C C . GLU A 1 244 ? 27.328 -12.078 -32.219 1 31.77 244 GLU A C 1
ATOM 1907 O O . GLU A 1 244 ? 26.703 -12.555 -33.188 1 31.77 244 GLU A O 1
ATOM 1912 N N . THR A 1 245 ? 28.594 -12.68 -31.938 1 28.98 245 THR A N 1
ATOM 1913 C CA . THR A 1 245 ? 29.906 -12.906 -32.562 1 28.98 245 THR A CA 1
ATOM 1914 C C . THR A 1 245 ? 29.812 -14 -33.625 1 28.98 245 THR A C 1
ATOM 1916 O O . THR A 1 245 ? 29.656 -15.18 -33.281 1 28.98 245 THR A O 1
ATOM 1919 N N . LYS A 1 246 ? 28.859 -14.008 -34.562 1 28.23 246 LYS A N 1
ATOM 1920 C CA . LYS A 1 246 ? 29.484 -14.773 -35.656 1 28.23 246 LYS A CA 1
ATOM 1921 C C . LYS A 1 246 ? 30.922 -14.312 -35.906 1 28.23 246 LYS A C 1
ATOM 1923 O O . LYS A 1 246 ? 31.141 -13.234 -36.438 1 28.23 246 LYS A O 1
ATOM 1928 N N . SER A 1 247 ? 31.891 -14.438 -34.875 1 27.38 247 SER A N 1
ATOM 1929 C CA . SER A 1 247 ? 33.312 -14.453 -35.219 1 27.38 247 SER A CA 1
ATOM 1930 C C . SER A 1 247 ? 33.562 -15.273 -36.5 1 27.38 247 SER A C 1
ATOM 1932 O O . SER A 1 247 ? 33.125 -16.422 -36.594 1 27.38 247 SER A O 1
ATOM 1934 N N . GLN A 1 248 ? 33.438 -14.68 -37.594 1 26.11 248 GLN A N 1
ATOM 1935 C CA . GLN A 1 248 ? 34.062 -15.148 -38.844 1 26.11 248 GLN A CA 1
ATOM 1936 C C . GLN A 1 248 ? 35.406 -15.805 -38.562 1 26.11 248 GLN A C 1
ATOM 1938 O O . GLN A 1 248 ? 36.312 -15.148 -38.062 1 26.11 248 GLN A O 1
ATOM 1943 N N . GLY A 1 249 ? 35.5 -17 -37.906 1 25.58 249 GLY A N 1
ATOM 1944 C CA . GLY A 1 249 ? 36.625 -17.891 -37.906 1 25.58 249 GLY A CA 1
ATOM 1945 C C . GLY A 1 249 ? 37.312 -18.016 -39.25 1 25.58 249 GLY A C 1
ATOM 1946 O O . GLY A 1 249 ? 36.781 -18.688 -40.156 1 25.58 249 GLY A O 1
ATOM 1947 N N . SER A 1 250 ? 37.625 -16.859 -39.938 1 26.39 250 SER A N 1
ATOM 1948 C CA . SER A 1 250 ? 38.656 -17.094 -40.969 1 26.39 250 SER A CA 1
ATOM 1949 C C . SER A 1 250 ? 39.844 -17.844 -40.375 1 26.39 250 SER A C 1
ATOM 1951 O O . SER A 1 250 ? 40.562 -17.312 -39.5 1 26.39 250 SER A O 1
ATOM 1953 N N . GLY A 1 251 ? 39.75 -19.172 -40.094 1 24.14 251 GLY A N 1
ATOM 1954 C CA . GLY A 1 251 ? 40.75 -20.203 -39.844 1 24.14 251 GLY A CA 1
ATOM 1955 C C . GLY A 1 251 ? 41.969 -20.078 -40.75 1 24.14 251 GLY A C 1
ATOM 1956 O O . GLY A 1 251 ? 41.875 -20.391 -41.938 1 24.14 251 GLY A O 1
ATOM 1957 N N . SER A 1 252 ? 42.688 -18.859 -40.938 1 25.39 252 SER A N 1
ATOM 1958 C CA . SER A 1 252 ? 43.969 -19.25 -41.5 1 25.39 252 SER A CA 1
ATOM 1959 C C . SER A 1 252 ? 44.688 -20.25 -40.594 1 25.39 252 SER A C 1
ATOM 1961 O O . SER A 1 252 ? 44.969 -19.953 -39.438 1 25.39 252 SER A O 1
ATOM 1963 N N . ALA A 1 253 ? 44.438 -21.531 -40.75 1 22.53 253 ALA A N 1
ATOM 1964 C CA . ALA A 1 253 ? 45.031 -22.781 -40.312 1 22.53 253 ALA A CA 1
ATOM 1965 C C . ALA A 1 253 ? 46.531 -22.734 -40.438 1 22.53 253 ALA A C 1
ATOM 1967 O O . ALA A 1 253 ? 47.094 -22.875 -41.531 1 22.53 253 ALA A O 1
ATOM 1968 N N . SER A 1 254 ? 47.312 -21.625 -40 1 22.77 254 SER A N 1
ATOM 1969 C CA . SER A 1 254 ? 48.719 -22.062 -39.969 1 22.77 254 SER A CA 1
ATOM 1970 C C . SER A 1 254 ? 48.906 -23.188 -38.969 1 22.77 254 SER A C 1
ATOM 1972 O O . SER A 1 254 ? 48.531 -23.078 -37.812 1 22.77 254 SER A O 1
ATOM 1974 N N . ARG A 1 255 ? 49.094 -24.438 -39.344 1 19.27 255 ARG A N 1
ATOM 1975 C CA . ARG A 1 255 ? 49.406 -25.766 -38.812 1 19.27 255 ARG A CA 1
ATOM 1976 C C . ARG A 1 255 ? 50.625 -25.719 -37.906 1 19.27 255 ARG A C 1
ATOM 1978 O O . ARG A 1 255 ? 51.75 -25.812 -38.375 1 19.27 255 ARG A O 1
ATOM 1985 N N . LYS A 1 256 ? 51 -24.641 -37.188 1 22.05 256 LYS A N 1
ATOM 1986 C CA . LYS A 1 256 ? 52.219 -25.109 -36.594 1 22.05 256 LYS A CA 1
ATOM 1987 C C . LYS A 1 256 ? 52 -26.391 -35.781 1 22.05 256 LYS A C 1
ATOM 1989 O O . LYS A 1 256 ? 50.969 -26.516 -35.094 1 22.05 256 LYS A O 1
ATOM 1994 N N . ALA A 1 257 ? 52.844 -27.406 -35.969 1 20.58 257 ALA A N 1
ATOM 1995 C CA . ALA A 1 257 ? 53.156 -28.766 -35.531 1 20.58 257 ALA A CA 1
ATOM 1996 C C . ALA A 1 257 ? 53.125 -28.891 -34.031 1 20.58 257 ALA A C 1
ATOM 1998 O O . ALA A 1 257 ? 53.688 -28.047 -33.312 1 20.58 257 ALA A O 1
ATOM 1999 N N . ALA A 1 258 ? 52.031 -29.547 -33.469 1 24.06 258 ALA A N 1
ATOM 2000 C CA . ALA A 1 258 ? 51.656 -29.953 -32.125 1 24.06 258 ALA A CA 1
ATOM 2001 C C . ALA A 1 258 ? 52.844 -30.594 -31.391 1 24.06 258 ALA A C 1
ATOM 2003 O O . ALA A 1 258 ? 53.375 -31.594 -31.844 1 24.06 258 ALA A O 1
ATOM 2004 N N . PRO A 1 259 ? 53.781 -29.734 -30.859 1 22.33 259 PRO A N 1
ATOM 2005 C CA . PRO A 1 259 ? 54.844 -30.562 -30.25 1 22.33 259 PRO A CA 1
ATOM 2006 C C . PRO A 1 259 ? 54.281 -31.609 -29.297 1 22.33 259 PRO A C 1
ATOM 2008 O O . PRO A 1 259 ? 53.188 -31.438 -28.75 1 22.33 259 PRO A O 1
ATOM 2011 N N . SER A 1 260 ? 54.656 -32.875 -29.531 1 20.58 260 SER A N 1
ATOM 2012 C CA . SER A 1 260 ? 54.406 -34.188 -28.984 1 20.58 260 SER A CA 1
ATOM 2013 C C . SER A 1 260 ? 54.656 -34.219 -27.469 1 20.58 260 SER A C 1
ATOM 2015 O O . SER A 1 260 ? 55.812 -34.219 -27.031 1 20.58 260 SER A O 1
ATOM 2017 N N . ASN A 1 261 ? 54.094 -33.156 -26.766 1 21.28 261 ASN A N 1
ATOM 2018 C CA . ASN A 1 261 ? 54.531 -33.312 -25.375 1 21.28 261 ASN A CA 1
ATOM 2019 C C . ASN A 1 261 ? 54.188 -34.719 -24.844 1 21.28 261 ASN A C 1
ATOM 2021 O O . ASN A 1 261 ? 53.094 -35.25 -25.109 1 21.28 261 ASN A O 1
ATOM 2025 N N . PRO A 1 262 ? 55.156 -35.438 -24.312 1 20.81 262 PRO A N 1
ATOM 2026 C CA . PRO A 1 262 ? 55.219 -36.812 -23.797 1 20.81 262 PRO A CA 1
ATOM 2027 C C . PRO A 1 262 ? 54.188 -37.094 -22.719 1 20.81 262 PRO A C 1
ATOM 2029 O O . PRO A 1 262 ? 53.719 -36.156 -22.062 1 20.81 262 PRO A O 1
ATOM 2032 N N . THR A 1 263 ? 53.469 -38.219 -22.891 1 18.84 263 THR A N 1
ATOM 2033 C CA . THR A 1 263 ? 52.406 -39 -22.25 1 18.84 263 THR A CA 1
ATOM 2034 C C . THR A 1 263 ? 52.719 -39.188 -20.766 1 18.84 263 THR A C 1
ATOM 2036 O O . THR A 1 263 ? 53.562 -40.031 -20.391 1 18.84 263 THR A O 1
ATOM 2039 N N . ALA A 1 264 ? 53 -38.031 -19.984 1 22.75 264 ALA A N 1
ATOM 2040 C CA . ALA A 1 264 ? 53.375 -38.406 -18.625 1 22.75 264 ALA A CA 1
ATOM 2041 C C . ALA A 1 264 ? 52.312 -39.344 -18.031 1 22.75 264 ALA A C 1
ATOM 2043 O O . ALA A 1 264 ? 51.125 -39.25 -18.359 1 22.75 264 ALA A O 1
ATOM 2044 N N . THR A 1 265 ? 52.75 -40.344 -17.281 1 19.28 265 THR A N 1
ATOM 2045 C CA . THR A 1 265 ? 52.375 -41.594 -16.641 1 19.28 265 THR A CA 1
ATOM 2046 C C . THR A 1 265 ? 51.281 -41.344 -15.586 1 19.28 265 THR A C 1
ATOM 2048 O O . THR A 1 265 ? 51.375 -40.375 -14.844 1 19.28 265 THR A O 1
ATOM 2051 N N . LYS A 1 266 ? 50.094 -41.875 -15.82 1 22.81 266 LYS A N 1
ATOM 2052 C CA . LYS A 1 266 ? 48.812 -41.969 -15.141 1 22.81 266 LYS A CA 1
ATOM 2053 C C . LYS A 1 266 ? 49 -42.375 -13.672 1 22.81 266 LYS A C 1
ATOM 2055 O O . LYS A 1 266 ? 49.375 -43.5 -13.367 1 22.81 266 LYS A O 1
ATOM 2060 N N . PRO A 1 267 ? 49.688 -41.438 -12.82 1 22.48 267 PRO A N 1
ATOM 2061 C CA . PRO A 1 267 ? 49.938 -42.094 -11.523 1 22.48 267 PRO A CA 1
ATOM 2062 C C . PRO A 1 267 ? 48.656 -42.625 -10.883 1 22.48 267 PRO A C 1
ATOM 2064 O O . PRO A 1 267 ? 47.562 -42.188 -11.203 1 22.48 267 PRO A O 1
ATOM 2067 N N . ALA A 1 268 ? 48.844 -43.75 -10.086 1 21.38 268 ALA A N 1
ATOM 2068 C CA . ALA A 1 268 ? 48.094 -44.812 -9.438 1 21.38 268 ALA A CA 1
ATOM 2069 C C . ALA A 1 268 ? 47.094 -44.25 -8.414 1 21.38 268 ALA A C 1
ATOM 2071 O O . ALA A 1 268 ? 47.375 -43.219 -7.801 1 21.38 268 ALA A O 1
ATOM 2072 N N . ALA A 1 269 ? 45.875 -44.75 -8.492 1 22.16 269 ALA A N 1
ATOM 2073 C CA . ALA A 1 269 ? 44.531 -44.625 -7.941 1 22.16 269 ALA A CA 1
ATOM 2074 C C . ALA A 1 269 ? 44.562 -44.75 -6.418 1 22.16 269 ALA A C 1
ATOM 2076 O O . ALA A 1 269 ? 44.875 -45.812 -5.879 1 22.16 269 ALA A O 1
ATOM 2077 N N . TYR A 1 270 ? 45.125 -43.719 -5.637 1 22.39 270 TYR A N 1
ATOM 2078 C CA . TYR A 1 270 ? 45.219 -43.938 -4.199 1 22.39 270 TYR A CA 1
ATOM 2079 C C . TYR A 1 270 ? 43.812 -44.156 -3.592 1 22.39 270 TYR A C 1
ATOM 2081 O O . TYR A 1 270 ? 42.906 -43.375 -3.822 1 22.39 270 TYR A O 1
ATOM 2089 N N . ARG A 1 271 ? 43.469 -45.438 -3.301 1 22.69 271 ARG A N 1
ATOM 2090 C CA . ARG A 1 271 ? 42.25 -46 -2.738 1 22.69 271 ARG A CA 1
ATOM 2091 C C . ARG A 1 271 ? 41.969 -45.469 -1.336 1 22.69 271 ARG A C 1
ATOM 2093 O O . ARG A 1 271 ? 42.812 -45.594 -0.444 1 22.69 271 ARG A O 1
ATOM 2100 N N . PRO A 1 272 ? 40.969 -44.562 -1.21 1 23.19 272 PRO A N 1
ATOM 2101 C CA . PRO A 1 272 ? 40.594 -43.844 -0.001 1 23.19 272 PRO A CA 1
ATOM 2102 C C . PRO A 1 272 ? 40.125 -44.75 1.119 1 23.19 272 PRO A C 1
ATOM 2104 O O . PRO A 1 272 ? 39.281 -45.625 0.892 1 23.19 272 PRO A O 1
ATOM 2107 N N . PRO A 1 273 ? 40.938 -45.062 2.176 1 21.33 273 PRO A N 1
ATOM 2108 C CA . PRO A 1 273 ? 40.656 -46.062 3.199 1 21.33 273 PRO A CA 1
ATOM 2109 C C . PRO A 1 273 ? 39.344 -45.812 3.939 1 21.33 273 PRO A C 1
ATOM 2111 O O . PRO A 1 273 ? 38.656 -46.75 4.359 1 21.33 273 PRO A O 1
ATOM 2114 N N . HIS A 1 274 ? 38.969 -44.531 4.277 1 22 274 HIS A N 1
ATOM 2115 C CA . HIS A 1 274 ? 38.375 -44.406 5.609 1 22 274 HIS A CA 1
ATOM 2116 C C . HIS A 1 274 ? 36.906 -44.812 5.609 1 22 274 HIS A C 1
ATOM 2118 O O . HIS A 1 274 ? 36.062 -44.094 5.086 1 22 274 HIS A O 1
ATOM 2124 N N . ALA A 1 275 ? 36.531 -46.062 5.586 1 21.31 275 ALA A N 1
ATOM 2125 C CA . ALA A 1 275 ? 35.281 -46.812 5.566 1 21.31 275 ALA A CA 1
ATOM 2126 C C . ALA A 1 275 ? 34.438 -46.531 6.805 1 21.31 275 ALA A C 1
ATOM 2128 O O . ALA A 1 275 ? 33.25 -46.844 6.844 1 21.31 275 ALA A O 1
ATOM 2129 N N . LYS A 1 276 ? 35.062 -46.25 8.062 1 18.95 276 LYS A N 1
ATOM 2130 C CA . LYS A 1 276 ? 34.5 -47 9.18 1 18.95 276 LYS A CA 1
ATOM 2131 C C . LYS A 1 276 ? 33.125 -46.5 9.578 1 18.95 276 LYS A C 1
ATOM 2133 O O . LYS A 1 276 ? 32.219 -47.281 9.781 1 18.95 276 LYS A O 1
ATOM 2138 N N . GLN A 1 277 ? 32.969 -45.312 10.352 1 21.05 277 GLN A N 1
ATOM 2139 C CA . GLN A 1 277 ? 32.281 -45.312 11.633 1 21.05 277 GLN A CA 1
ATOM 2140 C C . GLN A 1 277 ? 30.781 -45 11.453 1 21.05 277 GLN A C 1
ATOM 2142 O O . GLN A 1 277 ? 30.391 -43.844 11.312 1 21.05 277 GLN A O 1
ATOM 2147 N N . ALA A 1 278 ? 30.078 -45.656 10.57 1 21.8 278 ALA A N 1
ATOM 2148 C CA . ALA A 1 278 ? 28.672 -45.469 10.164 1 21.8 278 ALA A CA 1
ATOM 2149 C C . ALA A 1 278 ? 27.75 -45.562 11.375 1 21.8 278 ALA A C 1
ATOM 2151 O O . ALA A 1 278 ? 26.781 -44.781 11.469 1 21.8 278 ALA A O 1
ATOM 2152 N N . ALA A 1 279 ? 27.812 -46.688 12.055 1 21.23 279 ALA A N 1
ATOM 2153 C CA . ALA A 1 279 ? 26.594 -47.375 12.484 1 21.23 279 ALA A CA 1
ATOM 2154 C C . ALA A 1 279 ? 26 -46.719 13.734 1 21.23 279 ALA A C 1
ATOM 2156 O O . ALA A 1 279 ? 24.828 -46.938 14.062 1 21.23 279 ALA A O 1
ATOM 2157 N N . ALA A 1 280 ? 26.859 -46.156 14.648 1 21.45 280 ALA A N 1
ATOM 2158 C CA . ALA A 1 280 ? 26.453 -46.312 16.047 1 21.45 280 ALA A CA 1
ATOM 2159 C C . ALA A 1 280 ? 25.281 -45.406 16.375 1 21.45 280 ALA A C 1
ATOM 2161 O O . ALA A 1 280 ? 24.641 -45.562 17.422 1 21.45 280 ALA A O 1
ATOM 2162 N N . ILE A 1 281 ? 25.188 -44.188 15.789 1 23.36 281 ILE A N 1
ATOM 2163 C CA . ILE A 1 281 ? 24.5 -43.219 16.641 1 23.36 281 ILE A CA 1
ATOM 2164 C C . ILE A 1 281 ? 23 -43.5 16.609 1 23.36 281 ILE A C 1
ATOM 2166 O O . ILE A 1 281 ? 22.203 -42.562 16.422 1 23.36 281 ILE A O 1
ATOM 2170 N N . GLN A 1 282 ? 22.594 -44.625 15.992 1 21.27 282 GLN A N 1
ATOM 2171 C CA . GLN A 1 282 ? 21.156 -44.875 15.859 1 21.27 282 GLN A CA 1
ATOM 2172 C C . GLN A 1 282 ? 20.469 -44.844 17.219 1 21.27 282 GLN A C 1
ATOM 2174 O O . GLN A 1 282 ? 19.25 -44.688 17.297 1 21.27 282 GLN A O 1
ATOM 2179 N N . ALA A 1 283 ? 21.281 -45.438 18.234 1 21.7 283 ALA A N 1
ATOM 2180 C CA . ALA A 1 283 ? 20.562 -46.125 19.297 1 21.7 283 ALA A CA 1
ATOM 2181 C C . ALA A 1 283 ? 19.766 -45.156 20.156 1 21.7 283 ALA A C 1
ATOM 2183 O O . ALA A 1 283 ? 18.734 -45.5 20.703 1 21.7 283 ALA A O 1
ATOM 2184 N N . GLU A 1 284 ? 20.453 -44 20.516 1 24.44 284 GLU A N 1
ATOM 2185 C CA . GLU A 1 284 ? 20.094 -43.594 21.875 1 24.44 284 GLU A CA 1
ATOM 2186 C C . GLU A 1 284 ? 18.672 -43 21.906 1 24.44 284 GLU A C 1
ATOM 2188 O O . GLU A 1 284 ? 18.234 -42.5 22.938 1 24.44 284 GLU A O 1
ATOM 2193 N N . LEU A 1 285 ? 18.25 -42.562 20.656 1 22.62 285 LEU A N 1
ATOM 2194 C CA . LEU A 1 285 ? 17.031 -41.75 20.75 1 22.62 285 LEU A CA 1
ATOM 2195 C C . LEU A 1 285 ? 15.875 -42.625 21.297 1 22.62 285 LEU A C 1
ATOM 2197 O O . LEU A 1 285 ? 14.734 -42.156 21.359 1 22.62 285 LEU A O 1
ATOM 2201 N N . LEU A 1 286 ? 16.109 -43.969 21.156 1 25.72 286 LEU A N 1
ATOM 2202 C CA . LEU A 1 286 ? 14.922 -44.781 21.375 1 25.72 286 LEU A CA 1
ATOM 2203 C C . LEU A 1 286 ? 14.461 -44.688 22.828 1 25.72 286 LEU A C 1
ATOM 2205 O O . LEU A 1 286 ? 15.023 -45.344 23.703 1 25.72 286 LEU A O 1
ATOM 2209 N N . GLY A 1 287 ? 14.43 -43.531 23.391 1 22.14 287 GLY A N 1
ATOM 2210 C CA . GLY A 1 287 ? 14.016 -43.438 24.781 1 22.14 287 GLY A CA 1
ATOM 2211 C C . GLY A 1 287 ? 12.789 -44.281 25.109 1 22.14 287 GLY A C 1
ATOM 2212 O O . GLY A 1 287 ? 11.664 -43.875 24.766 1 22.14 287 GLY A O 1
ATOM 2213 N N . GLU A 1 288 ? 12.844 -45.531 25.047 1 26.02 288 GLU A N 1
ATOM 2214 C CA . GLU A 1 288 ? 11.797 -46.5 25.375 1 26.02 288 GLU A CA 1
ATOM 2215 C C . GLU A 1 288 ? 11.242 -46.25 26.781 1 26.02 288 GLU A C 1
ATOM 2217 O O . GLU A 1 288 ? 11.93 -46.5 27.781 1 26.02 288 GLU A O 1
ATOM 2222 N N . SER A 1 289 ? 10.727 -45.094 27.047 1 26.27 289 SER A N 1
ATOM 2223 C CA . SER A 1 289 ? 10.297 -45.031 28.438 1 26.27 289 SER A CA 1
ATOM 2224 C C . SER A 1 289 ? 9.336 -46.188 28.75 1 26.27 289 SER A C 1
ATOM 2226 O O . SER A 1 289 ? 8.508 -46.562 27.922 1 26.27 289 SER A O 1
ATOM 2228 N N . PRO A 1 290 ? 9.57 -46.969 29.812 1 26 290 PRO A N 1
ATOM 2229 C CA . PRO A 1 290 ? 8.906 -48.188 30.312 1 26 290 PRO A CA 1
ATOM 2230 C C . PRO A 1 290 ? 7.398 -48 30.5 1 26 290 PRO A C 1
ATOM 2232 O O . PRO A 1 290 ? 6.938 -46.875 30.688 1 26 290 PRO A O 1
ATOM 2235 N N . THR A 1 291 ? 6.582 -49 30.109 1 27.11 291 THR A N 1
ATOM 2236 C CA . THR A 1 291 ? 5.164 -49.312 30 1 27.11 291 THR A CA 1
ATOM 2237 C C . THR A 1 291 ? 4.473 -49.219 31.359 1 27.11 291 THR A C 1
ATOM 2239 O O . THR A 1 291 ? 4.676 -50.062 32.219 1 27.11 291 THR A O 1
ATOM 2242 N N . PRO A 1 292 ? 4.457 -48.062 32.062 1 28.02 292 PRO A N 1
ATOM 2243 C CA . PRO A 1 292 ? 3.99 -48.312 33.438 1 28.02 292 PRO A CA 1
ATOM 2244 C C . PRO A 1 292 ? 2.643 -49.031 33.469 1 28.02 292 PRO A C 1
ATOM 2246 O O . PRO A 1 292 ? 1.864 -48.938 32.5 1 28.02 292 PRO A O 1
ATOM 2249 N N . GLU A 1 293 ? 2.445 -50.094 34.344 1 28.75 293 GLU A N 1
ATOM 2250 C CA . GLU A 1 293 ? 1.472 -51.094 34.688 1 28.75 293 GLU A CA 1
ATOM 2251 C C . GLU A 1 293 ? 0.116 -50.5 35.031 1 28.75 293 GLU A C 1
ATOM 2253 O O . GLU A 1 293 ? 0.046 -49.375 35.562 1 28.75 293 GLU A O 1
ATOM 2258 N N . MET A 1 294 ? -0.973 -50.969 34.375 1 31.34 294 MET A N 1
ATOM 2259 C CA . MET A 1 294 ? -2.408 -50.719 34.375 1 31.34 294 MET A CA 1
ATOM 2260 C C . MET A 1 294 ? -2.967 -50.75 35.781 1 31.34 294 MET A C 1
ATOM 2262 O O . MET A 1 294 ? -2.736 -51.719 36.531 1 31.34 294 MET A O 1
ATOM 2266 N N . SER A 1 295 ? -3.045 -49.719 36.438 1 32.44 295 SER A N 1
ATOM 2267 C CA . SER A 1 295 ? -3.516 -49.875 37.812 1 32.44 295 SER A CA 1
ATOM 2268 C C . SER A 1 295 ? -4.832 -50.625 37.875 1 32.44 295 SER A C 1
ATOM 2270 O O . SER A 1 295 ? -5.59 -50.656 36.906 1 32.44 295 SER A O 1
ATOM 2272 N N . LYS A 1 296 ? -5.027 -51.562 38.906 1 34.03 296 LYS A N 1
ATOM 2273 C CA . LYS A 1 296 ? -6.09 -52.531 39.219 1 34.03 296 LYS A CA 1
ATOM 2274 C C . LYS A 1 296 ? -7.461 -51.844 39.156 1 34.03 296 LYS A C 1
ATOM 2276 O O . LYS A 1 296 ? -8.43 -52.469 38.719 1 34.03 296 LYS A O 1
ATOM 2281 N N . ASN A 1 297 ? -7.43 -50.656 39.688 1 32 297 ASN A N 1
ATOM 2282 C CA . ASN A 1 297 ? -8.734 -50.062 40 1 32 297 ASN A CA 1
ATOM 2283 C C . ASN A 1 297 ? -9.492 -49.688 38.719 1 32 297 ASN A C 1
ATOM 2285 O O . ASN A 1 297 ? -10.688 -49.406 38.781 1 32 297 ASN A O 1
ATOM 2289 N N . ALA A 1 298 ? -8.633 -49.438 37.656 1 34.94 298 ALA A N 1
ATOM 2290 C CA . ALA A 1 298 ? -9.266 -48.906 36.438 1 34.94 298 ALA A CA 1
ATOM 2291 C C . ALA A 1 298 ? -10.086 -50 35.75 1 34.94 298 ALA A C 1
ATOM 2293 O O . ALA A 1 298 ? -10.836 -49.719 34.812 1 34.94 298 ALA A O 1
ATOM 2294 N N . LEU A 1 299 ? -9.656 -51.25 36.062 1 37.22 299 LEU A N 1
ATOM 2295 C CA . LEU A 1 299 ? -10.383 -52.375 35.469 1 37.22 299 LEU A CA 1
ATOM 2296 C C . LEU A 1 299 ? -11.828 -52.375 35.969 1 37.22 299 LEU A C 1
ATOM 2298 O O . LEU A 1 299 ? -12.742 -52.688 35.188 1 37.22 299 LEU A O 1
ATOM 2302 N N . ARG A 1 300 ? -11.953 -52.156 37.281 1 40.72 300 ARG A N 1
ATOM 2303 C CA . ARG A 1 300 ? -13.25 -52.406 37.906 1 40.72 300 ARG A CA 1
ATOM 2304 C C . ARG A 1 300 ? -14.344 -51.562 37.25 1 40.72 300 ARG A C 1
ATOM 2306 O O . ARG A 1 300 ? -15.461 -52.031 37.062 1 40.72 300 ARG A O 1
ATOM 2313 N N . ASN A 1 301 ? -13.984 -50.25 36.969 1 40.47 301 ASN A N 1
ATOM 2314 C CA . ASN A 1 301 ? -15.047 -49.344 36.562 1 40.47 301 ASN A CA 1
ATOM 2315 C C . ASN A 1 301 ? -15.5 -49.594 35.125 1 40.47 301 ASN A C 1
ATOM 2317 O O . ASN A 1 301 ? -16.406 -48.938 34.625 1 40.47 301 ASN A O 1
ATOM 2321 N N . LYS A 1 302 ? -14.656 -50.219 34.281 1 40.31 302 LYS A N 1
ATOM 2322 C CA . LYS A 1 302 ? -15.031 -50.5 32.906 1 40.31 302 LYS A CA 1
ATOM 2323 C C . LYS A 1 302 ? -16.172 -51.531 32.844 1 40.31 302 LYS A C 1
ATOM 2325 O O . LYS A 1 302 ? -16.969 -51.5 31.906 1 40.31 302 LYS A O 1
ATOM 2330 N N . LYS A 1 303 ? -16.109 -52.438 33.844 1 41.78 303 LYS A N 1
ATOM 2331 C CA . LYS A 1 303 ? -17.109 -53.5 33.781 1 41.78 303 LYS A CA 1
ATOM 2332 C C . LYS A 1 303 ? -18.531 -52.938 33.938 1 41.78 303 LYS A C 1
ATOM 2334 O O . LYS A 1 303 ? -19.469 -53.438 33.312 1 41.78 303 LYS A O 1
ATOM 2339 N N . LYS A 1 304 ? -18.609 -51.875 34.844 1 45.5 304 LYS A N 1
ATOM 2340 C CA . LYS A 1 304 ? -19.953 -51.406 35.125 1 45.5 304 LYS A CA 1
ATOM 2341 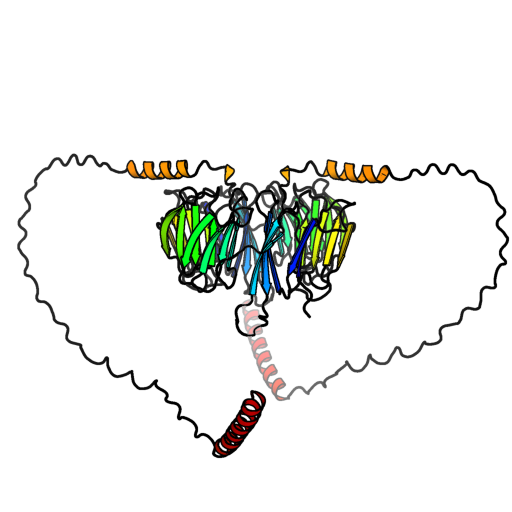C C . LYS A 1 304 ? -20.594 -50.75 33.906 1 45.5 304 LYS A C 1
ATOM 2343 O O . LYS A 1 304 ? -21.781 -50.906 33.656 1 45.5 304 LYS A O 1
ATOM 2348 N N . ARG A 1 305 ? -19.688 -50.062 33.062 1 42.62 305 ARG A N 1
ATOM 2349 C CA . ARG A 1 305 ? -20.281 -49.344 31.969 1 42.62 305 ARG A CA 1
ATOM 2350 C C . ARG A 1 305 ? -20.719 -50.281 30.844 1 42.62 305 ARG A C 1
ATOM 2352 O O . ARG A 1 305 ? -21.609 -49.969 30.062 1 42.62 305 ARG A O 1
ATOM 2359 N N . GLU A 1 306 ? -20.016 -51.438 30.703 1 43.78 306 GLU A N 1
ATOM 2360 C CA . GLU A 1 306 ? -20.422 -52.375 29.641 1 43.78 306 GLU A CA 1
ATOM 2361 C C . GLU A 1 306 ? -21.797 -52.969 29.938 1 43.78 306 GLU A C 1
ATOM 2363 O O . GLU A 1 306 ? -22.578 -53.219 29.016 1 43.78 306 GLU A O 1
ATOM 2368 N N . LYS A 1 307 ? -22.078 -53.156 31.312 1 44.5 307 LYS A N 1
ATOM 2369 C CA . LYS A 1 307 ? -23.344 -53.812 31.656 1 44.5 307 LYS A CA 1
ATOM 2370 C C . LYS A 1 307 ? -24.516 -52.906 31.281 1 44.5 307 LYS A C 1
ATOM 2372 O O . LYS A 1 307 ? -25.578 -53.406 30.875 1 44.5 307 LYS A O 1
ATOM 2377 N N . GLN A 1 308 ? -24.328 -51.531 31.422 1 44.03 308 GLN A N 1
ATOM 2378 C CA . GLN A 1 308 ? -25.469 -50.688 31.141 1 44.03 308 GLN A CA 1
ATOM 2379 C C . GLN A 1 308 ? -25.766 -50.625 29.656 1 44.03 308 GLN A C 1
ATOM 2381 O O . GLN A 1 308 ? -26.922 -50.469 29.234 1 44.03 308 GLN A O 1
ATOM 2386 N N . LYS A 1 309 ? -24.688 -50.781 28.781 1 43.28 309 LYS A N 1
ATOM 2387 C CA . LYS A 1 309 ? -24.922 -50.719 27.344 1 43.28 309 LYS A CA 1
ATOM 2388 C C . LYS A 1 309 ? -25.688 -51.969 26.875 1 43.28 309 LYS A C 1
ATOM 2390 O O . LYS A 1 309 ? -26.438 -51.938 25.906 1 43.28 309 LYS A O 1
ATOM 2395 N N . GLU A 1 310 ? -25.406 -53.156 27.578 1 41.56 310 GLU A N 1
ATOM 2396 C CA . GLU A 1 310 ? -26.109 -54.344 27.125 1 41.56 310 GLU A CA 1
ATOM 2397 C C . GLU A 1 310 ? -27.609 -54.25 27.391 1 41.56 310 GLU A C 1
ATOM 2399 O O . GLU A 1 310 ? -28.438 -54.75 26.641 1 41.56 310 GLU A O 1
ATOM 2404 N N . LYS A 1 311 ? -28.047 -53.562 28.578 1 43.91 311 LYS A N 1
ATOM 2405 C CA . LYS A 1 311 ? -29.469 -53.5 28.891 1 43.91 311 LYS A CA 1
ATOM 2406 C C . LYS A 1 311 ? -30.219 -52.656 27.859 1 43.91 311 LYS A C 1
ATOM 2408 O O . LYS A 1 311 ? -31.328 -53 27.453 1 43.91 311 LYS A O 1
ATOM 2413 N N . LYS A 1 312 ? -29.531 -51.5 27.453 1 41.31 312 LYS A N 1
ATOM 2414 C CA . LYS A 1 312 ? -30.281 -50.625 26.547 1 41.31 312 LYS A CA 1
ATOM 2415 C C . LYS A 1 312 ? -30.406 -51.219 25.156 1 41.31 312 LYS A C 1
ATOM 2417 O O . LYS A 1 312 ? -31.344 -50.938 24.422 1 41.31 312 LYS A O 1
ATOM 2422 N N . ALA A 1 313 ? -29.469 -52.031 24.766 1 41.47 313 ALA A N 1
ATOM 2423 C CA . ALA A 1 313 ? -29.609 -52.688 23.469 1 41.47 313 ALA A CA 1
ATOM 2424 C C . ALA A 1 313 ? -30.781 -53.688 23.484 1 41.47 313 ALA A C 1
ATOM 2426 O O . ALA A 1 313 ? -31.469 -53.844 22.484 1 41.47 313 ALA A O 1
ATOM 2427 N N . ALA A 1 314 ? -31.125 -54.25 24.656 1 45 314 ALA A N 1
ATOM 2428 C CA . ALA A 1 314 ? -32.188 -55.25 24.703 1 45 314 ALA A CA 1
ATOM 2429 C C . ALA A 1 314 ? -33.562 -54.594 24.547 1 45 314 ALA A C 1
ATOM 2431 O O . ALA A 1 314 ? -34.438 -55.156 23.891 1 45 314 ALA A O 1
ATOM 2432 N N . GLU A 1 315 ? -33.75 -53.344 25.078 1 43.97 315 GLU A N 1
ATOM 2433 C CA . GLU A 1 315 ? -35.094 -52.781 25.016 1 43.97 315 GLU A CA 1
ATOM 2434 C C . GLU A 1 315 ? -35.438 -52.344 23.594 1 43.97 315 GLU A C 1
ATOM 2436 O O . GLU A 1 315 ? -36.562 -52.5 23.156 1 43.97 315 GLU A O 1
ATOM 2441 N N . ALA A 1 316 ? -34.469 -51.938 22.734 1 40.47 316 ALA A N 1
ATOM 2442 C CA . ALA A 1 316 ? -34.781 -51.5 21.375 1 40.47 316 ALA A CA 1
ATOM 2443 C C . ALA A 1 316 ? -35.094 -52.688 20.484 1 40.47 316 ALA A C 1
ATOM 2445 O O . ALA A 1 316 ? -35.844 -52.531 19.516 1 40.47 316 ALA A O 1
ATOM 2446 N N . ALA A 1 317 ? -34.469 -53.875 20.562 1 37.84 317 ALA A N 1
ATOM 2447 C CA . ALA A 1 317 ? -34.812 -54.969 19.672 1 37.84 317 ALA A CA 1
ATOM 2448 C C . ALA A 1 317 ? -36.281 -55.406 19.891 1 37.84 317 ALA A C 1
ATOM 2450 O O . ALA A 1 317 ? -36.875 -56.031 19.016 1 37.84 317 ALA A O 1
ATOM 2451 N N . ALA A 1 318 ? -36.875 -55.219 21.109 1 39.88 318 ALA A N 1
ATOM 2452 C CA . ALA A 1 318 ? -38.25 -55.719 21.312 1 39.88 318 ALA A CA 1
ATOM 2453 C C . ALA A 1 318 ? -39.25 -54.844 20.594 1 39.88 318 ALA A C 1
ATOM 2455 O O . ALA A 1 318 ? -40.344 -55.281 20.234 1 39.88 318 ALA A O 1
ATOM 2456 N N . ALA A 1 319 ? -38.844 -53.469 20.531 1 39.47 319 ALA A N 1
ATOM 2457 C CA . ALA A 1 319 ? -39.938 -52.688 19.953 1 39.47 319 ALA A CA 1
ATOM 2458 C C . ALA A 1 319 ? -39.969 -52.844 18.438 1 39.47 319 ALA A C 1
ATOM 2460 O O . ALA A 1 319 ? -40.781 -52.219 17.766 1 39.47 319 ALA A O 1
ATOM 2461 N N . GLY A 1 320 ? -38.781 -53.375 17.875 1 30.34 320 GLY A N 1
ATOM 2462 C CA . GLY A 1 320 ? -38.906 -53.5 16.438 1 30.34 320 GLY A CA 1
ATOM 2463 C C . GLY A 1 320 ? -39.938 -54.562 16.031 1 30.34 320 GLY A C 1
ATOM 2464 O O . GLY A 1 320 ? -40.188 -54.781 14.844 1 30.34 320 GLY A O 1
ATOM 2465 N N . ILE A 1 321 ? -40.438 -55.438 17.031 1 29.23 321 ILE A N 1
ATOM 2466 C CA . ILE A 1 321 ? -41.438 -56.406 16.484 1 29.23 321 ILE A CA 1
ATOM 2467 C C . ILE A 1 321 ? -42.781 -55.719 16.359 1 29.23 321 ILE A C 1
ATOM 2469 O O . ILE A 1 321 ? -43.219 -55 17.281 1 29.23 321 ILE A O 1
ATOM 2473 N N . MET B 1 1 ? 30.984 -1.815 14.938 1 31.67 1 MET B N 1
ATOM 2474 C CA . MET B 1 1 ? 31.016 -0.612 14.109 1 31.67 1 MET B CA 1
ATOM 2475 C C . MET B 1 1 ? 30 -0.708 12.969 1 31.67 1 MET B C 1
ATOM 2477 O O . MET B 1 1 ? 30.062 -1.629 12.148 1 31.67 1 MET B O 1
ATOM 2481 N N . GLY B 1 2 ? 28.766 -0.434 13.266 1 41.72 2 GLY B N 1
ATOM 2482 C CA . GLY B 1 2 ? 27.641 -0.758 12.406 1 41.72 2 GLY B CA 1
ATOM 2483 C C . GLY B 1 2 ? 27.781 -0.206 11 1 41.72 2 GLY B C 1
ATOM 2484 O O . GLY B 1 2 ? 28.312 0.888 10.805 1 41.72 2 GLY B O 1
ATOM 2485 N N . SER B 1 3 ? 28.141 -1.001 10.188 1 48.75 3 SER B N 1
ATOM 2486 C CA . SER B 1 3 ? 28.328 -0.62 8.797 1 48.75 3 SER B CA 1
ATOM 2487 C C . SER B 1 3 ? 27.266 0.367 8.344 1 48.75 3 SER B C 1
ATOM 2489 O O . SER B 1 3 ? 26.109 0.278 8.766 1 48.75 3 SER B O 1
ATOM 2491 N N . PRO B 1 4 ? 27.797 1.497 7.875 1 56.47 4 PRO B N 1
ATOM 2492 C CA . PRO B 1 4 ? 26.891 2.539 7.387 1 56.47 4 PRO B CA 1
ATOM 2493 C C . PRO B 1 4 ? 25.812 1.99 6.461 1 56.47 4 PRO B C 1
ATOM 2495 O O . PRO B 1 4 ? 26.047 1.007 5.75 1 56.47 4 PRO B O 1
ATOM 2498 N N . ALA B 1 5 ? 24.578 2.326 6.734 1 62.03 5 ALA B N 1
ATOM 2499 C CA . ALA B 1 5 ? 23.453 2.031 5.836 1 62.03 5 ALA B CA 1
ATOM 2500 C C . ALA B 1 5 ? 23.438 2.986 4.648 1 62.03 5 ALA B C 1
ATOM 2502 O O . ALA B 1 5 ? 23.969 4.098 4.73 1 62.03 5 ALA B O 1
ATOM 2503 N N . SER B 1 6 ? 23.266 2.477 3.463 1 69.38 6 SER B N 1
ATOM 2504 C CA . SER B 1 6 ? 23.234 3.334 2.281 1 69.38 6 SER B CA 1
ATOM 2505 C C . SER B 1 6 ? 21.969 3.092 1.461 1 69.38 6 SER B C 1
ATOM 2507 O O . SER B 1 6 ? 21.375 2.012 1.522 1 69.38 6 SER B O 1
ATOM 2509 N N . VAL B 1 7 ? 21.484 4.16 1.014 1 65.94 7 VAL B N 1
ATOM 2510 C CA . VAL B 1 7 ? 20.453 4.082 -0.023 1 65.94 7 VAL B CA 1
ATOM 2511 C C . VAL B 1 7 ? 21.094 4.27 -1.396 1 65.94 7 VAL B C 1
ATOM 2513 O O . VAL B 1 7 ? 21.875 5.203 -1.602 1 65.94 7 VAL B O 1
ATOM 2516 N N . GLN B 1 8 ? 20.797 3.307 -2.246 1 68.12 8 GLN B N 1
ATOM 2517 C CA . GLN B 1 8 ? 21.406 3.342 -3.572 1 68.12 8 GLN B CA 1
ATOM 2518 C C . GLN B 1 8 ? 20.344 3.178 -4.664 1 68.12 8 GLN B C 1
ATOM 2520 O O . GLN B 1 8 ? 19.375 2.449 -4.484 1 68.12 8 GLN B O 1
ATOM 2525 N N . ILE B 1 9 ? 20.547 3.926 -5.695 1 64.38 9 ILE B N 1
ATOM 2526 C CA . ILE B 1 9 ? 19.703 3.799 -6.883 1 64.38 9 ILE B CA 1
ATOM 2527 C C . ILE B 1 9 ? 20.531 3.229 -8.039 1 64.38 9 ILE B C 1
ATOM 2529 O O . ILE B 1 9 ? 21.609 3.74 -8.352 1 64.38 9 ILE B O 1
ATOM 2533 N N . TYR B 1 10 ? 20.078 2.09 -8.648 1 67.25 10 TYR B N 1
ATOM 2534 C CA . TYR B 1 10 ? 20.781 1.443 -9.758 1 67.25 10 TYR B CA 1
ATOM 2535 C C . TYR B 1 10 ? 19.938 1.491 -11.031 1 67.25 10 TYR B C 1
ATOM 2537 O O . TYR B 1 10 ? 18.719 1.374 -10.984 1 67.25 10 TYR B O 1
ATOM 2545 N N . ALA B 1 11 ? 20.719 1.729 -12.109 1 62.19 11 ALA B N 1
ATOM 2546 C CA . ALA B 1 11 ? 20.078 1.594 -13.406 1 62.19 11 ALA B CA 1
ATOM 2547 C C . ALA B 1 11 ? 20 0.132 -13.836 1 62.19 11 ALA B C 1
ATOM 2549 O O . ALA B 1 11 ? 20.906 -0.652 -13.539 1 62.19 11 ALA B O 1
ATOM 2550 N N . CYS B 1 12 ? 18.906 -0.453 -14.32 1 59.91 12 CYS B N 1
ATOM 2551 C CA . CYS B 1 12 ? 18.75 -1.858 -14.672 1 59.91 12 CYS B CA 1
ATOM 2552 C C . CYS B 1 12 ? 19.484 -2.182 -15.977 1 59.91 12 CYS B C 1
ATOM 2554 O O . CYS B 1 12 ? 19.703 -3.352 -16.297 1 59.91 12 CYS B O 1
ATOM 2556 N N . GLY B 1 13 ? 20 -1.274 -16.781 1 51.62 13 GLY B N 1
ATOM 2557 C CA . GLY B 1 13 ? 20.562 -1.64 -18.078 1 51.62 13 GLY B CA 1
ATOM 2558 C C . GLY B 1 13 ? 21.922 -2.295 -17.969 1 51.62 13 GLY B C 1
ATOM 2559 O O . GLY B 1 13 ? 22.594 -2.191 -16.953 1 51.62 13 GLY B O 1
ATOM 2560 N N . LYS B 1 14 ? 22.172 -3.318 -18.766 1 51.16 14 LYS B N 1
ATOM 2561 C CA . LYS B 1 14 ? 23.359 -4.16 -18.891 1 51.16 14 LYS B CA 1
ATOM 2562 C C . LYS B 1 14 ? 24.609 -3.398 -18.469 1 51.16 14 LYS B C 1
ATOM 2564 O O . LYS B 1 14 ? 25.484 -3.945 -17.781 1 51.16 14 LYS B O 1
ATOM 2569 N N . ASP B 1 15 ? 24.875 -2.352 -19.047 1 49.16 15 ASP B N 1
ATOM 2570 C CA . ASP B 1 15 ? 26.188 -1.724 -18.938 1 49.16 15 ASP B CA 1
ATOM 2571 C C . ASP B 1 15 ? 26.328 -0.961 -17.625 1 49.16 15 ASP B C 1
ATOM 2573 O O . ASP B 1 15 ? 27.422 -0.528 -17.266 1 49.16 15 ASP B O 1
ATOM 2577 N N . LEU B 1 16 ? 25.234 -0.671 -16.891 1 49.78 16 LEU B N 1
ATOM 2578 C CA . LEU B 1 16 ? 25.328 0.392 -15.898 1 49.78 16 LEU B CA 1
ATOM 2579 C C . LEU B 1 16 ? 25.281 -0.178 -14.484 1 49.78 16 LEU B C 1
ATOM 2581 O O . LEU B 1 16 ? 25.188 0.572 -13.516 1 49.78 16 LEU B O 1
ATOM 2585 N N . GLN B 1 17 ? 25.391 -1.455 -14.336 1 53.75 17 GLN B N 1
ATOM 2586 C CA . GLN B 1 17 ? 24.938 -2.184 -13.156 1 53.75 17 GLN B CA 1
ATOM 2587 C C . GLN B 1 17 ? 25.891 -1.974 -11.984 1 53.75 17 GLN B C 1
ATOM 2589 O O . GLN B 1 17 ? 25.531 -2.23 -10.828 1 53.75 17 GLN B O 1
ATOM 2594 N N . SER B 1 18 ? 27.125 -1.443 -12.297 1 58 18 SER B N 1
ATOM 2595 C CA . SER B 1 18 ? 28.062 -1.587 -11.195 1 58 18 SER B CA 1
ATOM 2596 C C . SER B 1 18 ? 28.016 -0.382 -10.258 1 58 18 SER B C 1
ATOM 2598 O O . SER B 1 18 ? 28.312 -0.498 -9.07 1 58 18 SER B O 1
ATOM 2600 N N . GLN B 1 19 ? 27.672 0.775 -10.922 1 61.31 19 GLN B N 1
ATOM 2601 C CA . GLN B 1 19 ? 27.766 1.93 -10.039 1 61.31 19 GLN B CA 1
ATOM 2602 C C . GLN B 1 19 ? 26.391 2.541 -9.773 1 61.31 19 GLN B C 1
ATOM 2604 O O . GLN B 1 19 ? 25.594 2.721 -10.703 1 61.31 19 GLN B O 1
ATOM 2609 N N . PRO B 1 20 ? 26.172 2.748 -8.547 1 64.06 20 PRO B N 1
ATOM 2610 C CA . PRO B 1 20 ? 24.875 3.373 -8.219 1 64.06 20 PRO B CA 1
ATOM 2611 C C . PRO B 1 20 ? 24.734 4.773 -8.812 1 64.06 20 PRO B C 1
ATOM 2613 O O . PRO B 1 20 ? 25.719 5.508 -8.906 1 64.06 20 PRO B O 1
ATOM 2616 N N . LEU B 1 21 ? 23.672 5.152 -9.375 1 63.12 21 LEU B N 1
ATOM 2617 C CA . LEU B 1 21 ? 23.344 6.488 -9.859 1 63.12 21 LEU B CA 1
ATOM 2618 C C . LEU B 1 21 ? 23.328 7.492 -8.711 1 63.12 21 LEU B C 1
ATOM 2620 O O . LEU B 1 21 ? 23.656 8.664 -8.906 1 63.12 21 LEU B O 1
ATOM 2624 N N . ALA B 1 22 ? 22.922 7.148 -7.574 1 62.62 22 ALA B N 1
ATOM 2625 C CA . ALA B 1 22 ? 22.875 7.957 -6.355 1 62.62 22 ALA B CA 1
ATOM 2626 C C . ALA B 1 22 ? 23.031 7.082 -5.113 1 62.62 22 ALA B C 1
ATOM 2628 O O . ALA B 1 22 ? 22.594 5.934 -5.094 1 62.62 22 ALA B O 1
ATOM 2629 N N . ARG B 1 23 ? 23.875 7.641 -4.227 1 65.38 23 ARG B N 1
ATOM 2630 C CA . ARG B 1 23 ? 24.109 6.867 -3.012 1 65.38 23 ARG B CA 1
ATOM 2631 C C . ARG B 1 23 ? 24.188 7.777 -1.789 1 65.38 23 ARG B C 1
ATOM 2633 O O . ARG B 1 23 ? 24.719 8.883 -1.865 1 65.38 23 ARG B O 1
ATOM 2640 N N . ARG B 1 24 ? 23.453 7.391 -0.837 1 63.53 24 ARG B N 1
ATOM 2641 C CA . ARG B 1 24 ? 23.594 8.055 0.454 1 63.53 24 ARG B CA 1
ATOM 2642 C C . ARG B 1 24 ? 23.797 7.035 1.573 1 63.53 24 ARG B C 1
ATOM 2644 O O . ARG B 1 24 ? 23.094 6.023 1.624 1 63.53 24 ARG B O 1
ATOM 2651 N N . SER B 1 25 ? 24.781 7.277 2.354 1 63.38 25 SER B N 1
ATOM 2652 C CA . SER B 1 25 ? 25.094 6.336 3.422 1 63.38 25 SER B CA 1
ATOM 2653 C C . SER B 1 25 ? 24.656 6.871 4.781 1 63.38 25 SER B C 1
ATOM 2655 O O . SER B 1 25 ? 24.688 8.078 5.016 1 63.38 25 SER B O 1
ATOM 2657 N N . PHE B 1 26 ? 23.969 5.949 5.434 1 60.53 26 PHE B N 1
ATOM 2658 C CA . PHE B 1 26 ? 23.578 6.273 6.801 1 60.53 26 PHE B CA 1
ATOM 2659 C C . PHE B 1 26 ? 24.234 5.324 7.793 1 60.53 26 PHE B C 1
ATOM 2661 O O . PHE B 1 26 ? 24.578 4.191 7.445 1 60.53 26 PHE B O 1
ATOM 2668 N N . PHE B 1 27 ? 24.641 5.93 8.914 1 59.19 27 PHE B N 1
ATOM 2669 C CA . PHE B 1 27 ? 25.234 5.086 9.945 1 59.19 27 PHE B CA 1
ATOM 2670 C C . PHE B 1 27 ? 24.156 4.508 10.859 1 59.19 27 PHE B C 1
ATOM 2672 O O . PHE B 1 27 ? 23.234 5.223 11.273 1 59.19 27 PHE B O 1
ATOM 2679 N N . ARG B 1 28 ? 24.188 3.262 11.219 1 65.06 28 ARG B N 1
ATOM 2680 C CA . ARG B 1 28 ? 23.484 2.533 12.266 1 65.06 28 ARG B CA 1
ATOM 2681 C C . ARG B 1 28 ? 21.969 2.594 12.055 1 65.06 28 ARG B C 1
ATOM 2683 O O . ARG B 1 28 ? 21.219 2.99 12.953 1 65.06 28 ARG B O 1
ATOM 2690 N N . CYS B 1 29 ? 21.531 2.289 10.867 1 72.56 29 CYS B N 1
ATOM 2691 C CA . CYS B 1 29 ? 20.094 2.322 10.633 1 72.56 29 CYS B CA 1
ATOM 2692 C C . CYS B 1 29 ? 19.484 0.93 10.758 1 72.56 29 CYS B C 1
ATOM 2694 O O . CYS B 1 29 ? 20.125 -0.066 10.43 1 72.56 29 CYS B O 1
ATOM 2696 N N . SER B 1 30 ? 18.312 0.996 11.391 1 75 30 SER B N 1
ATOM 2697 C CA . SER B 1 30 ? 17.594 -0.261 11.578 1 75 30 SER B CA 1
ATOM 2698 C C . SER B 1 30 ? 16.453 -0.409 10.562 1 75 30 SER B C 1
ATOM 2700 O O . SER B 1 30 ? 16.062 -1.526 10.227 1 75 30 SER B O 1
ATOM 2702 N N . THR B 1 31 ? 15.898 0.7 10.117 1 80.62 31 THR B N 1
ATOM 2703 C CA . THR B 1 31 ? 14.836 0.638 9.117 1 80.62 31 THR B CA 1
ATOM 2704 C C . THR B 1 31 ? 14.922 1.821 8.156 1 80.62 31 THR B C 1
ATOM 2706 O O . THR B 1 31 ? 15.516 2.852 8.484 1 80.62 31 THR B O 1
ATOM 2709 N N . VAL B 1 32 ? 14.344 1.577 6.922 1 85.81 32 VAL B N 1
ATOM 2710 C CA . VAL B 1 32 ? 14.305 2.645 5.93 1 85.81 32 VAL B CA 1
ATOM 2711 C C . VAL B 1 32 ? 12.938 2.658 5.238 1 85.81 32 VAL B C 1
ATOM 2713 O O . VAL B 1 32 ? 12.344 1.604 5.004 1 85.81 32 VAL B O 1
ATOM 2716 N N . GLN B 1 33 ? 12.445 3.838 5.031 1 89.19 33 GLN B N 1
ATOM 2717 C CA . GLN B 1 33 ? 11.25 4.039 4.219 1 89.19 33 GLN B CA 1
ATOM 2718 C C . GLN B 1 33 ? 11.562 4.875 2.98 1 89.19 33 GLN B C 1
ATOM 2720 O O . GLN B 1 33 ? 12.094 5.98 3.092 1 89.19 33 GLN B O 1
ATOM 2725 N N . LEU B 1 34 ? 11.211 4.305 1.835 1 90.25 34 LEU B N 1
ATOM 2726 C CA . LEU B 1 34 ? 11.469 4.984 0.571 1 90.25 34 LEU B CA 1
ATOM 2727 C C . LEU B 1 34 ? 10.18 5.555 -0.014 1 90.25 34 LEU B C 1
ATOM 2729 O O . LEU B 1 34 ? 9.188 4.84 -0.147 1 90.25 34 LEU B O 1
ATOM 2733 N N . ASN B 1 35 ? 10.18 6.852 -0.349 1 94.25 35 ASN B N 1
ATOM 2734 C CA . ASN B 1 35 ? 9.031 7.535 -0.933 1 94.25 35 ASN B CA 1
ATOM 2735 C C . ASN B 1 35 ? 9.406 8.25 -2.229 1 94.25 35 ASN B C 1
ATOM 2737 O O . ASN B 1 35 ? 10.047 9.297 -2.201 1 94.25 35 ASN B O 1
ATOM 2741 N N . TRP B 1 36 ? 8.906 7.707 -3.369 1 93.75 36 TRP B N 1
ATOM 2742 C CA . TRP B 1 36 ? 9.172 8.305 -4.672 1 93.75 36 TRP B CA 1
ATOM 2743 C C . TRP B 1 36 ? 8.133 9.375 -5 1 93.75 36 TRP B C 1
ATOM 2745 O O . TRP B 1 36 ? 6.957 9.227 -4.676 1 93.75 36 TRP B O 1
ATOM 2755 N N . ASN B 1 37 ? 8.617 10.406 -5.637 1 94.31 37 ASN B N 1
ATOM 2756 C CA . ASN B 1 37 ? 7.648 11.383 -6.129 1 94.31 37 ASN B CA 1
ATOM 2757 C C . ASN B 1 37 ? 6.988 10.914 -7.426 1 94.31 37 ASN B C 1
ATOM 2759 O O . ASN B 1 37 ? 7.398 9.914 -8.008 1 94.31 37 ASN B O 1
ATOM 2763 N N . ARG B 1 38 ? 5.93 11.672 -7.719 1 90.5 38 ARG B N 1
ATOM 2764 C CA . ARG B 1 38 ? 5.328 11.43 -9.023 1 90.5 38 ARG B CA 1
ATOM 2765 C C . ARG B 1 38 ? 6.336 11.648 -10.148 1 90.5 38 ARG B C 1
ATOM 2767 O O . ARG B 1 38 ? 7.008 12.688 -10.188 1 90.5 38 ARG B O 1
ATOM 2774 N N . GLY B 1 39 ? 6.543 10.727 -11 1 87.81 39 GLY B N 1
ATOM 2775 C CA . GLY B 1 39 ? 7.543 10.789 -12.055 1 87.81 39 GLY B CA 1
ATOM 2776 C C . GLY B 1 39 ? 8.828 10.055 -11.703 1 87.81 39 GLY B C 1
ATOM 2777 O O . GLY B 1 39 ? 9.688 9.852 -12.562 1 87.81 39 GLY B O 1
ATOM 2778 N N . SER B 1 40 ? 9 9.789 -10.406 1 90.81 40 SER B N 1
ATOM 2779 C CA . SER B 1 40 ? 10.094 8.961 -9.914 1 90.81 40 SER B CA 1
ATOM 2780 C C . SER B 1 40 ? 11.445 9.609 -10.195 1 90.81 40 SER B C 1
ATOM 2782 O O . SER B 1 40 ? 12.398 8.922 -10.578 1 90.81 40 SER B O 1
ATOM 2784 N N . THR B 1 41 ? 11.531 10.883 -10.148 1 90.5 41 THR B N 1
ATOM 2785 C CA . THR B 1 41 ? 12.773 11.617 -10.328 1 90.5 41 THR B CA 1
ATOM 2786 C C . THR B 1 41 ? 13.43 11.914 -8.984 1 90.5 41 THR B C 1
ATOM 2788 O O . THR B 1 41 ? 14.633 12.18 -8.922 1 90.5 41 THR B O 1
ATOM 2791 N N . GLY B 1 42 ? 12.602 11.992 -7.941 1 92.25 42 GLY B N 1
ATOM 2792 C CA . GLY B 1 42 ? 13.086 12.281 -6.598 1 92.25 42 GLY B CA 1
ATOM 2793 C C . GLY B 1 42 ? 12.664 11.234 -5.582 1 92.25 42 GLY B C 1
ATOM 2794 O O . GLY B 1 42 ? 11.539 10.727 -5.633 1 92.25 42 GLY B O 1
ATOM 2795 N N . LEU B 1 43 ? 13.57 10.914 -4.645 1 92.31 43 LEU B N 1
ATOM 2796 C CA . LEU B 1 43 ? 13.344 9.906 -3.611 1 92.31 43 LEU B CA 1
ATOM 2797 C C . LEU B 1 43 ? 13.586 10.492 -2.223 1 92.31 43 LEU B C 1
ATOM 2799 O O . LEU B 1 43 ? 14.656 11.031 -1.95 1 92.31 43 LEU B O 1
ATOM 2803 N N . LEU B 1 44 ? 12.578 10.484 -1.396 1 94.38 44 LEU B N 1
ATOM 2804 C CA . LEU B 1 44 ? 12.742 10.758 0.029 1 94.38 44 LEU B CA 1
ATOM 2805 C C . LEU B 1 44 ? 12.984 9.469 0.807 1 94.38 44 LEU B C 1
ATOM 2807 O O . LEU B 1 44 ? 12.195 8.523 0.709 1 94.38 44 LEU B O 1
ATOM 2811 N N . ALA B 1 45 ? 14.031 9.383 1.527 1 90.88 45 ALA B N 1
ATOM 2812 C CA . ALA B 1 45 ? 14.383 8.219 2.332 1 90.88 45 ALA B CA 1
ATOM 2813 C C . ALA B 1 45 ? 14.43 8.57 3.816 1 90.88 45 ALA B C 1
ATOM 2815 O O . ALA B 1 45 ? 15.234 9.398 4.242 1 90.88 45 ALA B O 1
ATOM 2816 N N . VAL B 1 46 ? 13.57 7.945 4.57 1 91.5 46 VAL B N 1
ATOM 2817 C CA . VAL B 1 46 ? 13.594 8.102 6.023 1 91.5 46 VAL B CA 1
ATOM 2818 C C . VAL B 1 46 ? 14.344 6.938 6.66 1 91.5 46 VAL B C 1
ATOM 2820 O O . VAL B 1 46 ? 13.914 5.785 6.562 1 91.5 46 VAL B O 1
ATOM 2823 N N . ALA B 1 47 ? 15.422 7.246 7.219 1 85.56 47 ALA B N 1
ATOM 2824 C CA . ALA B 1 47 ? 16.219 6.238 7.918 1 85.56 47 ALA B CA 1
ATOM 2825 C C . ALA B 1 47 ? 16.031 6.352 9.43 1 85.56 47 ALA B C 1
ATOM 2827 O O . ALA B 1 47 ? 16.141 7.441 9.992 1 85.56 47 ALA B O 1
ATOM 2828 N N . GLN B 1 48 ? 15.742 5.191 10.047 1 82.88 48 GLN B N 1
ATOM 2829 C CA . GLN B 1 48 ? 15.516 5.172 11.484 1 82.88 48 GLN B CA 1
ATOM 2830 C C . GLN B 1 48 ? 16.5 4.234 12.18 1 82.88 48 GLN B C 1
ATOM 2832 O O . GLN B 1 48 ? 16.828 3.162 11.664 1 82.88 48 GLN B O 1
ATOM 2837 N N . SER B 1 49 ? 17.031 4.691 13.297 1 76.06 49 SER B N 1
ATOM 2838 C CA . SER B 1 49 ? 17.922 3.877 14.109 1 76.06 49 SER B CA 1
ATOM 2839 C C . SER B 1 49 ? 17.391 3.711 15.531 1 76.06 49 SER B C 1
ATOM 2841 O O . SER B 1 49 ? 16.844 4.656 16.109 1 76.06 49 SER B O 1
ATOM 2843 N N . ASP B 1 50 ? 17.266 2.402 15.984 1 67.06 50 ASP B N 1
ATOM 2844 C CA . ASP B 1 50 ? 16.781 2.111 17.328 1 67.06 50 ASP B CA 1
ATOM 2845 C C . ASP B 1 50 ? 17.812 2.531 18.391 1 67.06 50 ASP B C 1
ATOM 2847 O O . ASP B 1 50 ? 17.453 2.732 19.547 1 67.06 50 ASP B O 1
ATOM 2851 N N . VAL B 1 51 ? 19.125 2.48 18.109 1 59.03 51 VAL B N 1
ATOM 2852 C CA . VAL B 1 51 ? 20.141 2.682 19.125 1 59.03 51 VAL B CA 1
ATOM 2853 C C . VAL B 1 51 ? 20.547 4.152 19.172 1 59.03 51 VAL B C 1
ATOM 2855 O O . VAL B 1 51 ? 20.828 4.754 18.125 1 59.03 51 VAL B O 1
ATOM 2858 N N . ASP B 1 52 ? 19.922 4.844 20.016 1 55.06 52 ASP B N 1
ATOM 2859 C CA . ASP B 1 52 ? 20.516 6.168 20.172 1 55.06 52 ASP B CA 1
ATOM 2860 C C . ASP B 1 52 ? 21.891 6.082 20.828 1 55.06 52 ASP B C 1
ATOM 2862 O O . ASP B 1 52 ? 22.047 5.445 21.875 1 55.06 52 ASP B O 1
ATOM 2866 N N . LYS B 1 53 ? 23.031 6.266 20.109 1 51.62 53 LYS B N 1
ATOM 2867 C CA . LYS B 1 53 ? 24.359 6.25 20.703 1 51.62 53 LYS B CA 1
ATOM 2868 C C . LYS B 1 53 ? 24.344 6.887 22.094 1 51.62 53 LYS B C 1
ATOM 2870 O O . LYS B 1 53 ? 25.156 6.543 22.953 1 51.62 53 LYS B O 1
ATOM 2875 N N . THR B 1 54 ? 23.656 8.023 22.141 1 51.09 54 THR B N 1
ATOM 2876 C CA . THR B 1 54 ? 23.844 8.797 23.359 1 51.09 54 THR B CA 1
ATOM 2877 C C . THR B 1 54 ? 22.953 8.258 24.484 1 51.09 54 THR B C 1
ATOM 2879 O O . THR B 1 54 ? 23 8.758 25.609 1 51.09 54 THR B O 1
ATOM 2882 N N . ASN B 1 55 ? 22.469 6.93 24.391 1 49.66 55 ASN B N 1
ATOM 2883 C CA . ASN B 1 55 ? 21.625 6.328 25.406 1 49.66 55 ASN B CA 1
ATOM 2884 C C . ASN B 1 55 ? 20.547 7.297 25.875 1 49.66 55 ASN B C 1
ATOM 2886 O O . ASN B 1 55 ? 19.969 7.125 26.953 1 49.66 55 ASN B O 1
ATOM 2890 N N . GLN B 1 56 ? 20.5 8.508 25.344 1 48.47 56 GLN B N 1
ATOM 2891 C CA . GLN B 1 56 ? 19.625 9.508 25.953 1 48.47 56 GLN B CA 1
ATOM 2892 C C . GLN B 1 56 ? 18.188 9.367 25.422 1 48.47 56 GLN B C 1
ATOM 2894 O O . GLN B 1 56 ? 17.234 9.766 26.109 1 48.47 56 GLN B O 1
ATOM 2899 N N . SER B 1 57 ? 18.062 9.109 24.125 1 52.72 57 SER B N 1
ATOM 2900 C CA . SER B 1 57 ? 16.672 9.18 23.703 1 52.72 57 SER B CA 1
ATOM 2901 C C . SER B 1 57 ? 16.141 7.805 23.312 1 52.72 57 SER B C 1
ATOM 2903 O O . SER B 1 57 ? 16.828 7.039 22.625 1 52.72 57 SER B O 1
ATOM 2905 N N . TYR B 1 58 ? 15.266 7.32 24.156 1 53.97 58 TYR B N 1
ATOM 2906 C CA . TYR B 1 58 ? 14.461 6.137 23.891 1 53.97 58 TYR B CA 1
ATOM 2907 C C . TYR B 1 58 ? 13.898 6.18 22.469 1 53.97 58 TYR B C 1
ATOM 2909 O O . TYR B 1 58 ? 13.414 5.164 21.953 1 53.97 58 TYR B O 1
ATOM 2917 N N . TYR B 1 59 ? 13.961 7.406 21.984 1 58.38 59 TYR B N 1
ATOM 2918 C CA . TYR B 1 59 ? 13.375 7.527 20.656 1 58.38 59 TYR B CA 1
ATOM 2919 C C . TYR B 1 59 ? 14.445 7.398 19.578 1 58.38 59 TYR B C 1
ATOM 2921 O O . TYR B 1 59 ? 15.516 8 19.688 1 58.38 59 TYR B O 1
ATOM 2929 N N . GLY B 1 60 ? 14.75 6.398 19.172 1 67.25 60 GLY B N 1
ATOM 2930 C CA . GLY B 1 60 ? 15.641 6.219 18.047 1 67.25 60 GLY B CA 1
ATOM 2931 C C . GLY B 1 60 ? 15.82 7.477 17.219 1 67.25 60 GLY B C 1
ATOM 2932 O O . GLY B 1 60 ? 15.266 8.523 17.547 1 67.25 60 GLY B O 1
ATOM 2933 N N . GLU B 1 61 ? 16.906 7.664 16.531 1 77.44 61 GLU B N 1
ATOM 2934 C CA . GLU B 1 61 ? 17.188 8.781 15.633 1 77.44 61 GLU B CA 1
ATOM 2935 C C . GLU B 1 61 ? 16.672 8.484 14.219 1 77.44 61 GLU B C 1
ATOM 2937 O O . GLU B 1 61 ? 16.734 7.344 13.758 1 77.44 61 GLU B O 1
ATOM 2942 N N . SER B 1 62 ? 15.891 9.477 13.695 1 86.56 62 SER B N 1
ATOM 2943 C CA . SER B 1 62 ? 15.5 9.344 12.297 1 86.56 62 SER B CA 1
ATOM 2944 C C . SER B 1 62 ? 16.047 10.492 11.461 1 86.56 62 SER B C 1
ATOM 2946 O O . SER B 1 62 ? 16.188 11.617 11.953 1 86.56 62 SER B O 1
ATOM 2948 N N . LYS B 1 63 ? 16.5 10.203 10.312 1 88.56 63 LYS B N 1
ATOM 2949 C CA . LYS B 1 63 ? 17.031 11.18 9.359 1 88.56 63 LYS B CA 1
ATOM 2950 C C . LYS B 1 63 ? 16.281 11.109 8.031 1 88.56 63 LYS B C 1
ATOM 2952 O O . LYS B 1 63 ? 15.938 10.016 7.562 1 88.56 63 LYS B O 1
ATOM 2957 N N . LEU B 1 64 ? 16 12.258 7.512 1 94.25 64 LEU B N 1
ATOM 2958 C CA . LEU B 1 64 ? 15.352 12.352 6.211 1 94.25 64 LEU B CA 1
ATOM 2959 C C . LEU B 1 64 ? 16.344 12.781 5.137 1 94.25 64 LEU B C 1
ATOM 2961 O O . LEU B 1 64 ? 16.969 13.836 5.254 1 94.25 64 LEU B O 1
ATOM 2965 N N . ASN B 1 65 ? 16.469 11.969 4.129 1 92 65 ASN B N 1
ATOM 2966 C CA . ASN B 1 65 ? 17.344 12.25 3 1 92 65 ASN B CA 1
ATOM 2967 C C . ASN B 1 65 ? 16.562 12.445 1.708 1 92 65 ASN B C 1
ATOM 2969 O O . ASN B 1 65 ? 15.5 11.844 1.529 1 92 65 ASN B O 1
ATOM 2973 N N . TYR B 1 66 ? 17.062 13.344 0.946 1 94.19 66 TYR B N 1
ATOM 2974 C CA . TYR B 1 66 ? 16.516 13.562 -0.389 1 94.19 66 TYR B CA 1
ATOM 2975 C C . TYR B 1 66 ? 17.547 13.234 -1.461 1 94.19 66 TYR B C 1
ATOM 2977 O O . TYR B 1 66 ? 18.672 13.727 -1.412 1 94.19 66 TYR B O 1
ATOM 2985 N N . LEU B 1 67 ? 17.141 12.305 -2.461 1 89.62 67 LEU B N 1
ATOM 2986 C CA . LEU B 1 67 ? 18 11.906 -3.576 1 89.62 67 LEU B CA 1
ATOM 2987 C C . LEU B 1 67 ? 17.281 12.102 -4.906 1 89.62 67 LEU B C 1
ATOM 2989 O O . LEU B 1 67 ? 16.078 11.867 -5.004 1 89.62 67 LEU B O 1
ATOM 2993 N N . THR B 1 68 ? 18.062 12.547 -5.852 1 89.06 68 THR B N 1
ATOM 2994 C CA . THR B 1 68 ? 17.516 12.617 -7.207 1 89.06 68 THR B CA 1
ATOM 2995 C C . THR B 1 68 ? 18.188 11.586 -8.109 1 89.06 68 THR B C 1
ATOM 2997 O O . THR B 1 68 ? 19.344 11.219 -7.898 1 89.06 68 THR B O 1
ATOM 3000 N N . THR B 1 69 ? 17.469 11.117 -9.031 1 83.56 69 THR B N 1
ATOM 3001 C CA . THR B 1 69 ? 17.969 10.062 -9.914 1 83.56 69 THR B CA 1
ATOM 3002 C C . THR B 1 69 ? 19.078 10.586 -10.805 1 83.56 69 THR B C 1
ATOM 3004 O O . THR B 1 69 ? 19.938 9.82 -11.242 1 83.56 69 THR B O 1
ATOM 3007 N N . ASP B 1 70 ? 18.984 11.852 -11.086 1 82.06 70 ASP B N 1
ATOM 3008 C CA . ASP B 1 70 ? 20.016 12.438 -11.945 1 82.06 70 ASP B CA 1
ATOM 3009 C C . ASP B 1 70 ? 21.25 12.828 -11.133 1 82.06 70 ASP B C 1
ATOM 3011 O O . ASP B 1 70 ? 22.203 13.383 -11.672 1 82.06 70 ASP B O 1
ATOM 3015 N N . GLY B 1 71 ? 21.156 12.617 -9.891 1 80.56 71 GLY B N 1
ATOM 3016 C CA . GLY B 1 71 ? 22.297 12.867 -9.031 1 80.56 71 GLY B CA 1
ATOM 3017 C C . GLY B 1 71 ? 22.453 14.336 -8.656 1 80.56 71 GLY B C 1
ATOM 3018 O O . GLY B 1 71 ? 23.422 14.703 -7.984 1 80.56 71 GLY B O 1
ATOM 3019 N N . THR B 1 72 ? 21.594 15.164 -9.039 1 83.31 72 THR B N 1
ATOM 3020 C CA . THR B 1 72 ? 21.703 16.594 -8.789 1 83.31 72 THR B CA 1
ATOM 3021 C C . THR B 1 72 ? 21.578 16.891 -7.297 1 83.31 72 THR B C 1
ATOM 3023 O O . THR B 1 72 ? 22.125 17.891 -6.816 1 83.31 72 THR B O 1
ATOM 3026 N N . HIS B 1 73 ? 20.844 16.109 -6.641 1 86.25 73 HIS B N 1
ATOM 3027 C CA . HIS B 1 73 ? 20.672 16.312 -5.207 1 86.25 73 HIS B CA 1
ATOM 3028 C C . HIS B 1 73 ? 20.844 15.016 -4.434 1 86.25 73 HIS B C 1
ATOM 3030 O O . HIS B 1 73 ? 20.281 13.984 -4.812 1 86.25 73 HIS B O 1
ATOM 3036 N N . GLU B 1 74 ? 21.656 15.078 -3.484 1 84.88 74 GLU B N 1
ATOM 3037 C CA . GLU B 1 74 ? 21.875 13.992 -2.533 1 84.88 74 GLU B CA 1
ATOM 3038 C C . GLU B 1 74 ? 22.266 14.531 -1.16 1 84.88 74 GLU B C 1
ATOM 3040 O O . GLU B 1 74 ? 23.375 15.039 -0.981 1 84.88 74 GLU B O 1
ATOM 3045 N N . GLY B 1 75 ? 21.266 14.469 -0.257 1 88.12 75 GLY B N 1
ATOM 3046 C CA . GLY B 1 75 ? 21.656 14.977 1.051 1 88.12 75 GLY B CA 1
ATOM 3047 C C . GLY B 1 75 ? 20.5 14.984 2.045 1 88.12 75 GLY B C 1
ATOM 3048 O O . GLY B 1 75 ? 19.391 14.555 1.724 1 88.12 75 GLY B O 1
ATOM 3049 N N . LEU B 1 76 ? 20.891 15.438 3.203 1 90.81 76 LEU B N 1
ATOM 3050 C CA . LEU B 1 76 ? 19.938 15.547 4.301 1 90.81 76 LEU B CA 1
ATOM 3051 C C . LEU B 1 76 ? 18.969 16.719 4.082 1 90.81 76 LEU B C 1
ATOM 3053 O O . LEU B 1 76 ? 19.391 17.766 3.604 1 90.81 76 LEU B O 1
ATOM 3057 N N . VAL B 1 77 ? 17.734 16.438 4.355 1 95.56 77 VAL B N 1
ATOM 3058 C CA . VAL B 1 77 ? 16.781 17.547 4.391 1 95.56 77 VAL B CA 1
ATOM 3059 C C . VAL B 1 77 ? 16.969 18.344 5.676 1 95.56 77 VAL B C 1
ATOM 3061 O O . VAL B 1 77 ? 16.969 17.781 6.773 1 95.56 77 VAL B O 1
ATOM 3064 N N . PRO B 1 78 ? 17.172 19.609 5.52 1 96.19 78 PRO B N 1
ATOM 3065 C CA . PRO B 1 78 ? 17.422 20.422 6.711 1 96.19 78 PRO B CA 1
ATOM 3066 C C . PRO B 1 78 ? 16.172 20.672 7.543 1 96.19 78 PRO B C 1
ATOM 3068 O O . PRO B 1 78 ? 15.398 21.594 7.25 1 96.19 78 PRO B O 1
ATOM 3071 N N . LEU B 1 79 ? 16.062 19.922 8.547 1 95.88 79 LEU B N 1
ATOM 3072 C CA . LEU B 1 79 ? 14.938 20.078 9.461 1 95.88 79 LEU B CA 1
ATOM 3073 C C . LEU B 1 79 ? 15.32 21 10.625 1 95.88 79 LEU B C 1
ATOM 3075 O O . LEU B 1 79 ? 16.406 20.844 11.203 1 95.88 79 LEU B O 1
ATOM 3079 N N . ARG B 1 80 ? 14.469 21.906 10.984 1 95 80 ARG B N 1
ATOM 3080 C CA . ARG B 1 80 ? 14.797 22.969 11.93 1 95 80 ARG B CA 1
ATOM 3081 C C . ARG B 1 80 ? 14.594 22.5 13.367 1 95 80 ARG B C 1
ATOM 3083 O O . ARG B 1 80 ? 14.977 23.203 14.312 1 95 80 ARG B O 1
ATOM 3090 N N . LYS B 1 81 ? 13.992 21.438 13.57 1 94.56 81 LYS B N 1
ATOM 3091 C CA . LYS B 1 81 ? 13.703 20.938 14.914 1 94.56 81 LYS B CA 1
ATOM 3092 C C . LYS B 1 81 ? 14.266 19.531 15.102 1 94.56 81 LYS B C 1
ATOM 3094 O O . LYS B 1 81 ? 14.125 18.688 14.227 1 94.56 81 LYS B O 1
ATOM 3099 N N . GLU B 1 82 ? 14.891 19.359 16.234 1 91.56 82 GLU B N 1
ATOM 3100 C CA . GLU B 1 82 ? 15.453 18.047 16.547 1 91.56 82 GLU B CA 1
ATOM 3101 C C . GLU B 1 82 ? 14.352 17.047 16.891 1 91.56 82 GLU B C 1
ATOM 3103 O O . GLU B 1 82 ? 13.312 17.422 17.422 1 91.56 82 GLU B O 1
ATOM 3108 N N . GLY B 1 83 ? 14.703 15.789 16.594 1 91.62 83 GLY B N 1
ATOM 3109 C CA . GLY B 1 83 ? 13.758 14.727 16.922 1 91.62 83 GLY B CA 1
ATOM 3110 C C . GLY B 1 83 ? 13.422 13.852 15.734 1 91.62 83 GLY B C 1
ATOM 3111 O O . GLY B 1 83 ? 14.039 13.969 14.672 1 91.62 83 GLY B O 1
ATOM 3112 N N . PRO B 1 84 ? 12.469 13 15.922 1 92.69 84 PRO B N 1
ATOM 3113 C CA . PRO B 1 84 ? 12.148 12.031 14.875 1 92.69 84 PRO B CA 1
ATOM 3114 C C . PRO B 1 84 ? 11.383 12.648 13.703 1 92.69 84 PRO B C 1
ATOM 3116 O O . PRO B 1 84 ? 10.789 13.727 13.852 1 92.69 84 PRO B O 1
ATOM 3119 N N . VAL B 1 85 ? 11.508 11.977 12.609 1 95.62 85 VAL B N 1
ATOM 3120 C CA . VAL B 1 85 ? 10.617 12.242 11.484 1 95.62 85 VAL B CA 1
ATOM 3121 C C . VAL B 1 85 ? 9.359 11.383 11.609 1 95.62 85 VAL B C 1
ATOM 3123 O O . VAL B 1 85 ? 9.43 10.156 11.523 1 95.62 85 VAL B O 1
ATOM 3126 N N . HIS B 1 86 ? 8.219 12.031 11.75 1 96.19 86 HIS B N 1
ATOM 3127 C CA . HIS B 1 86 ? 6.984 11.305 12.008 1 96.19 86 HIS B CA 1
ATOM 3128 C C . HIS B 1 86 ? 6.312 10.875 10.711 1 96.19 86 HIS B C 1
ATOM 3130 O O . HIS B 1 86 ? 5.727 9.797 10.633 1 96.19 86 HIS B O 1
ATOM 3136 N N . ASP B 1 87 ? 6.328 11.711 9.805 1 97.19 87 ASP B N 1
ATOM 3137 C CA . ASP B 1 87 ? 5.656 11.43 8.539 1 97.19 87 ASP B CA 1
ATOM 3138 C C . ASP B 1 87 ? 6.203 12.312 7.422 1 97.19 87 ASP B C 1
ATOM 3140 O O . ASP B 1 87 ? 6.652 13.43 7.672 1 97.19 87 ASP B O 1
ATOM 3144 N N . VAL B 1 88 ? 6.191 11.789 6.223 1 98 88 VAL B N 1
ATOM 3145 C CA . VAL B 1 88 ? 6.609 12.516 5.023 1 98 88 VAL B CA 1
ATOM 3146 C C . VAL B 1 88 ? 5.672 12.18 3.865 1 98 88 VAL B C 1
ATOM 3148 O O . VAL B 1 88 ? 5.297 11.016 3.68 1 98 88 VAL B O 1
ATOM 3151 N N . GLN B 1 89 ? 5.277 13.188 3.072 1 97.31 89 GLN B N 1
ATOM 3152 C CA . GLN B 1 89 ? 4.426 12.938 1.913 1 97.31 89 GLN B CA 1
ATOM 3153 C C . GLN B 1 89 ? 4.746 13.906 0.778 1 97.31 89 GLN B C 1
ATOM 3155 O O . GLN B 1 89 ? 4.871 15.109 1 1 97.31 89 GLN B O 1
ATOM 3160 N N . TRP B 1 90 ? 4.855 13.336 -0.444 1 97.31 90 TRP B N 1
ATOM 3161 C CA . TRP B 1 90 ? 4.98 14.164 -1.635 1 97.31 90 TRP B CA 1
ATOM 3162 C C . TRP B 1 90 ? 3.648 14.836 -1.973 1 97.31 90 TRP B C 1
ATOM 3164 O O . TRP B 1 90 ? 2.582 14.266 -1.725 1 97.31 90 TRP B O 1
ATOM 3174 N N . SER B 1 91 ? 3.803 16.031 -2.533 1 94.88 91 SER B N 1
ATOM 3175 C CA . SER B 1 91 ? 2.629 16.641 -3.146 1 94.88 91 SER B CA 1
ATOM 3176 C C . SER B 1 91 ? 2.182 15.867 -4.379 1 94.88 91 SER B C 1
ATOM 3178 O O . SER B 1 91 ? 2.906 15 -4.867 1 94.88 91 SER B O 1
ATOM 3180 N N . TYR B 1 92 ? 0.995 16.172 -4.84 1 89.06 92 TYR B N 1
ATOM 3181 C CA . TYR B 1 92 ? 0.449 15.508 -6.012 1 89.06 92 TYR B CA 1
ATOM 3182 C C . TYR B 1 92 ? 1.349 15.703 -7.227 1 89.06 92 TYR B C 1
ATOM 3184 O O . TYR B 1 92 ? 1.574 14.773 -8 1 89.06 92 TYR B O 1
ATOM 3192 N N . SER B 1 93 ? 1.849 16.891 -7.379 1 90.06 93 SER B N 1
ATOM 3193 C CA . SER B 1 93 ? 2.697 17.203 -8.523 1 90.06 93 SER B CA 1
ATOM 3194 C C . SER B 1 93 ? 4.055 16.516 -8.406 1 90.06 93 SER B C 1
ATOM 3196 O O . SER B 1 93 ? 4.77 16.375 -9.398 1 90.06 93 SER B O 1
ATOM 3198 N N . GLY B 1 94 ? 4.418 16.219 -7.156 1 94.25 94 GLY B N 1
ATOM 3199 C CA . GLY B 1 94 ? 5.734 15.656 -6.918 1 94.25 94 GLY B CA 1
ATOM 3200 C C . GLY B 1 94 ? 6.828 16.703 -6.82 1 94.25 94 GLY B C 1
ATOM 3201 O O . GLY B 1 94 ? 8.016 16.359 -6.797 1 94.25 94 GLY B O 1
ATOM 3202 N N . SER B 1 95 ? 6.438 17.906 -6.781 1 94.94 95 SER B N 1
ATOM 3203 C CA . SER B 1 95 ? 7.422 18.984 -6.781 1 94.94 95 SER B CA 1
ATOM 3204 C C . SER B 1 95 ? 7.684 19.5 -5.367 1 94.94 95 SER B C 1
ATOM 3206 O O . SER B 1 95 ? 8.656 20.219 -5.133 1 94.94 95 SER B O 1
ATOM 3208 N N . GLU B 1 96 ? 6.793 19.188 -4.457 1 96.5 96 GLU B N 1
ATOM 3209 C CA . GLU B 1 96 ? 6.902 19.578 -3.053 1 96.5 96 GLU B CA 1
ATOM 3210 C C . GLU B 1 96 ? 6.648 18.391 -2.129 1 96.5 96 GLU B C 1
ATOM 3212 O O . GLU B 1 96 ? 6.09 17.375 -2.555 1 96.5 96 GLU B O 1
ATOM 3217 N N . PHE B 1 97 ? 7.125 18.484 -0.936 1 97.81 97 PHE B N 1
ATOM 3218 C CA . PHE B 1 97 ? 6.812 17.438 0.04 1 97.81 97 PHE B CA 1
ATOM 3219 C C . PHE B 1 97 ? 6.629 18.047 1.43 1 97.81 97 PHE B C 1
ATOM 3221 O O . PHE B 1 97 ? 7.238 19.062 1.753 1 97.81 97 PHE B O 1
ATOM 3228 N N . ALA B 1 98 ? 5.762 17.453 2.191 1 98.25 98 ALA B N 1
ATOM 3229 C CA . ALA B 1 98 ? 5.469 17.844 3.566 1 98.25 98 ALA B CA 1
ATOM 3230 C C . ALA B 1 98 ? 6.141 16.906 4.562 1 98.25 98 ALA B C 1
ATOM 3232 O O . ALA B 1 98 ? 6.184 15.695 4.352 1 98.25 98 ALA B O 1
ATOM 3233 N N . VAL B 1 99 ? 6.668 17.484 5.645 1 98.56 99 VAL B N 1
ATOM 3234 C CA . VAL B 1 99 ? 7.348 16.703 6.668 1 98.56 99 VAL B CA 1
ATOM 3235 C C . VAL B 1 99 ? 6.805 17.062 8.047 1 98.56 99 VAL B C 1
ATOM 3237 O O . VAL B 1 99 ? 6.668 18.25 8.375 1 98.56 99 VAL B O 1
ATOM 3240 N N . VAL B 1 100 ? 6.434 16.094 8.805 1 98.38 100 VAL B N 1
ATOM 3241 C CA . VAL B 1 100 ? 6.121 16.234 10.219 1 98.38 100 VAL B CA 1
ATOM 3242 C C . VAL B 1 100 ? 7.273 15.68 11.062 1 98.38 100 VAL B C 1
ATOM 3244 O O . VAL B 1 100 ? 7.629 14.508 10.953 1 98.38 100 VAL B O 1
ATOM 3247 N N . TYR B 1 101 ? 7.805 16.562 11.891 1 97.38 101 TYR B N 1
ATOM 3248 C CA . TYR B 1 101 ? 9.055 16.156 12.523 1 97.38 101 TYR B CA 1
ATOM 3249 C C . TYR B 1 101 ? 9.25 16.875 13.852 1 97.38 101 TYR B C 1
ATOM 3251 O O . TYR B 1 101 ? 8.562 17.859 14.133 1 97.38 101 TYR B O 1
ATOM 3259 N N . GLY B 1 102 ? 10.164 16.266 14.672 1 95.88 102 GLY B N 1
ATOM 3260 C CA . GLY B 1 102 ? 10.578 16.906 15.906 1 95.88 102 GLY B CA 1
ATOM 3261 C C . GLY B 1 102 ? 9.906 16.328 17.141 1 95.88 102 GLY B C 1
ATOM 3262 O O . GLY B 1 102 ? 8.867 15.664 17.031 1 95.88 102 GLY B O 1
ATOM 3263 N N . PHE B 1 103 ? 10.57 16.531 18.203 1 93.38 103 PHE B N 1
ATOM 3264 C CA . PHE B 1 103 ? 9.945 16.156 19.453 1 93.38 103 PHE B CA 1
ATOM 3265 C C . PHE B 1 103 ? 8.617 16.875 19.641 1 93.38 103 PHE B C 1
ATOM 3267 O O . PHE B 1 103 ? 8.484 18.031 19.25 1 93.38 103 PHE B O 1
ATOM 3274 N N . MET B 1 104 ? 7.754 16.172 20.297 1 93.81 104 MET B N 1
ATOM 3275 C CA . MET B 1 104 ? 6.406 16.719 20.469 1 93.81 104 MET B CA 1
ATOM 3276 C C . MET B 1 104 ? 6.43 17.984 21.312 1 93.81 104 MET B C 1
ATOM 3278 O O . MET B 1 104 ? 7.094 18.031 22.344 1 93.81 104 MET B O 1
ATOM 3282 N N . PRO B 1 105 ? 5.715 19.078 21 1 96.88 105 PRO B N 1
ATOM 3283 C CA . PRO B 1 105 ? 4.848 19.172 19.812 1 96.88 105 PRO B CA 1
ATOM 3284 C C . PRO B 1 105 ? 5.637 19.234 18.516 1 96.88 105 PRO B C 1
ATOM 3286 O O . PRO B 1 105 ? 6.555 20.031 18.375 1 96.88 105 PRO B O 1
ATOM 3289 N 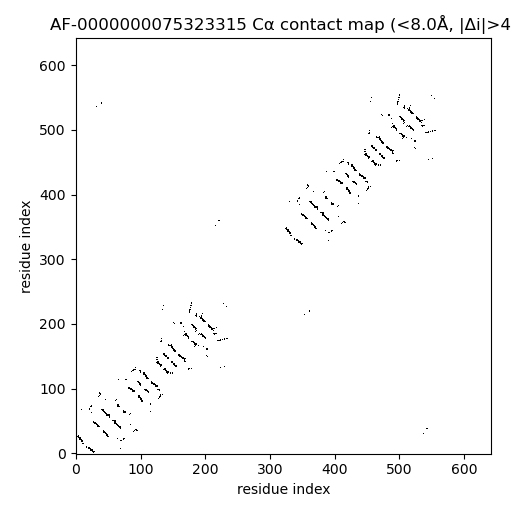N . ALA B 1 106 ? 5.242 18.5 17.562 1 97.19 106 ALA B N 1
ATOM 3290 C CA . ALA B 1 106 ? 5.988 18.344 16.312 1 97.19 106 ALA B CA 1
ATOM 3291 C C . ALA B 1 106 ? 5.797 19.547 15.406 1 97.19 106 ALA B C 1
ATOM 3293 O O . ALA B 1 106 ? 4.777 20.25 15.484 1 97.19 106 ALA B O 1
ATOM 3294 N N . SER B 1 107 ? 6.793 19.828 14.57 1 98.12 107 SER B N 1
ATOM 3295 C CA . SER B 1 107 ? 6.688 20.844 13.523 1 98.12 107 SER B CA 1
ATOM 3296 C C . SER B 1 107 ? 6.309 20.219 12.188 1 98.12 107 SER B C 1
ATOM 3298 O O . SER B 1 107 ? 6.605 19.047 11.93 1 98.12 107 SER B O 1
ATOM 3300 N N . ALA B 1 108 ? 5.613 20.938 11.391 1 98.25 108 ALA B N 1
ATOM 3301 C CA . ALA B 1 108 ? 5.277 20.531 10.031 1 98.25 108 ALA B CA 1
ATOM 3302 C C . ALA B 1 108 ? 5.668 21.594 9.016 1 98.25 108 ALA B C 1
ATOM 3304 O O . ALA B 1 108 ? 5.336 22.766 9.188 1 98.25 108 ALA B O 1
ATOM 3305 N N . THR B 1 109 ? 6.434 21.234 8.008 1 98.38 109 THR B N 1
ATOM 3306 C CA . THR B 1 109 ? 6.945 22.172 7.016 1 98.38 109 THR B CA 1
ATOM 3307 C C . THR B 1 109 ? 6.82 21.594 5.609 1 98.38 109 THR B C 1
ATOM 3309 O O . THR B 1 109 ? 6.988 20.391 5.414 1 98.38 109 THR B O 1
ATOM 3312 N N . ILE B 1 110 ? 6.5 22.375 4.664 1 97.94 110 ILE B N 1
ATOM 3313 C CA . ILE B 1 110 ? 6.516 21.984 3.262 1 97.94 110 ILE B CA 1
ATOM 3314 C C . ILE B 1 110 ? 7.801 22.469 2.6 1 97.94 110 ILE B C 1
ATOM 3316 O O . ILE B 1 110 ? 8.18 23.625 2.738 1 97.94 110 ILE B O 1
ATOM 3320 N N . PHE B 1 111 ? 8.445 21.578 1.908 1 98.19 111 PHE B N 1
ATOM 3321 C CA . PHE B 1 111 ? 9.703 21.859 1.218 1 98.19 111 PHE B CA 1
ATOM 3322 C C . PHE B 1 111 ? 9.523 21.75 -0.292 1 98.19 111 PHE B C 1
ATOM 3324 O O . PHE B 1 111 ? 8.625 21.047 -0.769 1 98.19 111 PHE B O 1
ATOM 3331 N N . ASN B 1 112 ? 10.352 22.516 -1.024 1 96.81 112 ASN B N 1
ATOM 3332 C CA . ASN B 1 112 ? 10.422 22.297 -2.467 1 96.81 112 ASN B CA 1
ATOM 3333 C C . ASN B 1 112 ? 11.484 21.266 -2.836 1 96.81 112 ASN B C 1
ATOM 3335 O O . ASN B 1 112 ? 12.078 20.641 -1.957 1 96.81 112 ASN B O 1
ATOM 3339 N N . LYS B 1 113 ? 11.773 21.062 -4.07 1 94 113 LYS B N 1
ATOM 3340 C CA . LYS B 1 113 ? 12.672 20.031 -4.566 1 94 113 LYS B CA 1
ATOM 3341 C C . LYS B 1 113 ? 14.133 20.359 -4.262 1 94 113 LYS B C 1
ATOM 3343 O O . LYS B 1 113 ? 15.023 19.547 -4.5 1 94 113 LYS B O 1
ATOM 3348 N N . LYS B 1 114 ? 14.383 21.469 -3.822 1 94.06 114 LYS B N 1
ATOM 3349 C CA . LYS B 1 114 ? 15.727 21.859 -3.406 1 94.06 114 LYS B CA 1
ATOM 3350 C C . LYS B 1 114 ? 15.867 21.812 -1.888 1 94.06 114 LYS B C 1
ATOM 3352 O O . LYS B 1 114 ? 16.844 22.328 -1.33 1 94.06 114 LYS B O 1
ATOM 3357 N N . CYS B 1 115 ? 14.797 21.312 -1.219 1 96.12 115 CYS B N 1
ATOM 3358 C CA . CYS B 1 115 ? 14.742 21.141 0.23 1 96.12 115 CYS B CA 1
ATOM 3359 C C . CYS B 1 115 ? 14.711 22.5 0.929 1 96.12 115 CYS B C 1
ATOM 3361 O O . CYS B 1 115 ? 15.281 22.656 2.008 1 96.12 115 CYS B O 1
ATOM 3363 N N . ARG B 1 116 ? 14.156 23.469 0.245 1 96.94 116 ARG B N 1
ATOM 3364 C CA . ARG B 1 116 ? 13.898 24.766 0.873 1 96.94 116 ARG B CA 1
ATOM 3365 C C . ARG B 1 116 ? 12.477 24.828 1.427 1 96.94 116 ARG B C 1
ATOM 3367 O O . ARG B 1 116 ? 11.516 24.484 0.735 1 96.94 116 ARG B O 1
ATOM 3374 N N . PRO B 1 117 ? 12.406 25.281 2.678 1 97.31 117 PRO B N 1
ATOM 3375 C CA . PRO B 1 117 ? 11.055 25.438 3.213 1 97.31 117 PRO B CA 1
ATOM 3376 C C . PRO B 1 117 ? 10.242 26.5 2.469 1 97.31 117 PRO B C 1
ATOM 3378 O O . PRO B 1 117 ? 10.734 27.609 2.244 1 97.31 117 PRO B O 1
ATOM 3381 N N . ILE B 1 118 ? 9.031 26.203 2.104 1 96.06 118 ILE B N 1
ATOM 3382 C CA . ILE B 1 118 ? 8.227 27.156 1.356 1 96.06 118 ILE B CA 1
ATOM 3383 C C . ILE B 1 118 ? 6.98 27.516 2.156 1 96.06 118 ILE B C 1
ATOM 3385 O O . ILE B 1 118 ? 6.355 28.562 1.909 1 96.06 118 ILE B O 1
ATOM 3389 N N . LEU B 1 119 ? 6.535 26.672 3.072 1 95.88 119 LEU B N 1
ATOM 3390 C CA . LEU B 1 119 ? 5.383 26.953 3.918 1 95.88 119 LEU B CA 1
ATOM 3391 C C . LEU B 1 119 ? 5.52 26.266 5.273 1 95.88 119 LEU B C 1
ATOM 3393 O O . LEU B 1 119 ? 5.789 25.062 5.344 1 95.88 119 LEU B O 1
ATOM 3397 N N . GLU B 1 120 ? 5.344 27.031 6.27 1 96.44 120 GLU B N 1
ATOM 3398 C CA . GLU B 1 120 ? 5.289 26.5 7.629 1 96.44 120 GLU B CA 1
ATOM 3399 C C . GLU B 1 120 ? 3.85 26.234 8.062 1 96.44 120 GLU B C 1
ATOM 3401 O O . GLU B 1 120 ? 3.021 27.156 8.055 1 96.44 120 GLU B O 1
ATOM 3406 N N . LEU B 1 121 ? 3.609 25.016 8.477 1 96.31 121 LEU B N 1
ATOM 3407 C CA . LEU B 1 121 ? 2.246 24.656 8.844 1 96.31 121 LEU B CA 1
ATOM 3408 C C . LEU B 1 121 ? 2.041 24.75 10.352 1 96.31 121 LEU B C 1
ATOM 3410 O O . LEU B 1 121 ? 0.931 24.547 10.852 1 96.31 121 LEU B O 1
ATOM 3414 N N . GLY B 1 122 ? 3.084 25.062 11.078 1 94.94 122 GLY B N 1
ATOM 3415 C CA . GLY B 1 122 ? 2.977 25.234 12.516 1 94.94 122 GLY B CA 1
ATOM 3416 C C . GLY B 1 122 ? 3.422 24.016 13.297 1 94.94 122 GLY B C 1
ATOM 3417 O O . GLY B 1 122 ? 4.074 23.125 12.75 1 94.94 122 GLY B O 1
ATOM 3418 N N . SER B 1 123 ? 3.211 24.094 14.594 1 97.06 123 SER B N 1
ATOM 3419 C CA . SER B 1 123 ? 3.582 23.016 15.5 1 97.06 123 SER B CA 1
ATOM 3420 C C . SER B 1 123 ? 2.383 22.547 16.312 1 97.06 123 SER B C 1
ATOM 3422 O O . SER B 1 123 ? 1.483 23.328 16.625 1 97.06 123 SER B O 1
ATOM 3424 N N . GLY B 1 124 ? 2.326 21.297 16.641 1 97.12 124 GLY B N 1
ATOM 3425 C CA . GLY B 1 124 ? 1.251 20.688 17.406 1 97.12 124 GLY B CA 1
ATOM 3426 C C . GLY B 1 124 ? 1.422 19.188 17.594 1 97.12 124 GLY B C 1
ATOM 3427 O O . GLY B 1 124 ? 2.465 18.641 17.25 1 97.12 124 GLY B O 1
ATOM 3428 N N . PRO B 1 125 ? 0.503 18.594 18.359 1 97.5 125 PRO B N 1
ATOM 3429 C CA . PRO B 1 125 ? 0.546 17.141 18.531 1 97.5 125 PRO B CA 1
ATOM 3430 C C . PRO B 1 125 ? 0.198 16.391 17.25 1 97.5 125 PRO B C 1
ATOM 3432 O O . PRO B 1 125 ? -0.83 15.711 17.188 1 97.5 125 PRO B O 1
ATOM 3435 N N . TYR B 1 126 ? 1.101 16.469 16.281 1 97.88 126 TYR B N 1
ATOM 3436 C CA . TYR B 1 126 ? 0.856 15.898 14.953 1 97.88 126 TYR B CA 1
ATOM 3437 C C . TYR B 1 126 ? 1.859 14.789 14.648 1 97.88 126 TYR B C 1
ATOM 3439 O O . TYR B 1 126 ? 3.012 14.852 15.086 1 97.88 126 TYR B O 1
ATOM 3447 N N . ASN B 1 127 ? 1.395 13.812 14.016 1 97.62 127 ASN B N 1
ATOM 3448 C CA . ASN B 1 127 ? 2.295 12.766 13.539 1 97.62 127 ASN B CA 1
ATOM 3449 C C . ASN B 1 127 ? 1.899 12.281 12.148 1 97.62 127 ASN B C 1
ATOM 3451 O O . ASN B 1 127 ? 2.449 11.297 11.648 1 97.62 127 ASN B O 1
ATOM 3455 N N . THR B 1 128 ? 0.927 12.93 11.547 1 98 128 THR B N 1
ATOM 3456 C CA . THR B 1 128 ? 0.394 12.477 10.266 1 98 128 THR B CA 1
ATOM 3457 C C . THR B 1 128 ? 0.107 13.664 9.352 1 98 128 THR B C 1
ATOM 3459 O O . THR B 1 128 ? -0.427 14.68 9.797 1 98 128 THR B O 1
ATOM 3462 N N . VAL B 1 129 ? 0.455 13.562 8.094 1 98.12 129 VAL B N 1
ATOM 3463 C CA . VAL B 1 129 ? 0.112 14.562 7.094 1 98.12 129 VAL B CA 1
ATOM 3464 C C . VAL B 1 129 ? -0.46 13.883 5.855 1 98.12 129 VAL B C 1
ATOM 3466 O O . VAL B 1 129 ? 0.037 12.836 5.43 1 98.12 129 VAL B O 1
ATOM 3469 N N . ARG B 1 130 ? -1.566 14.391 5.328 1 97.5 130 ARG B N 1
ATOM 3470 C CA . ARG B 1 130 ? -2.219 13.844 4.145 1 97.5 130 ARG B CA 1
ATOM 3471 C C . ARG B 1 130 ? -2.605 14.953 3.17 1 97.5 130 ARG B C 1
ATOM 3473 O O . ARG B 1 130 ? -3.387 15.836 3.512 1 97.5 130 ARG B O 1
ATOM 3480 N N . TRP B 1 131 ? -2.08 14.914 1.929 1 96.25 131 TRP B N 1
ATOM 3481 C CA . TRP B 1 131 ? -2.539 15.773 0.845 1 96.25 131 TRP B CA 1
ATOM 3482 C C . TRP B 1 131 ? -3.748 15.172 0.142 1 96.25 131 TRP B C 1
ATOM 3484 O O . TRP B 1 131 ? -3.799 13.953 -0.083 1 96.25 131 TRP B O 1
ATOM 3494 N N . ASN B 1 132 ? -4.77 16.047 -0.128 1 94.44 132 ASN B N 1
ATOM 3495 C CA . ASN B 1 132 ? -5.859 15.523 -0.943 1 94.44 132 ASN B CA 1
ATOM 3496 C C . ASN B 1 132 ? -5.418 15.281 -2.385 1 94.44 132 ASN B C 1
ATOM 3498 O O . ASN B 1 132 ? -4.359 15.758 -2.801 1 94.44 132 ASN B O 1
ATOM 3502 N N . PRO B 1 133 ? -6.461 14.617 -3.062 1 90.25 133 PRO B N 1
ATOM 3503 C CA . PRO B 1 133 ? -6.086 14.328 -4.449 1 90.25 133 PRO B CA 1
ATOM 3504 C C . PRO B 1 133 ? -5.875 15.594 -5.281 1 90.25 133 PRO B C 1
ATOM 3506 O O . PRO B 1 133 ? -6.594 16.578 -5.105 1 90.25 133 PRO B O 1
ATOM 3509 N N . LYS B 1 134 ? -5.012 15.844 -5.957 1 87.69 134 LYS B N 1
ATOM 3510 C CA . LYS B 1 134 ? -4.605 16.938 -6.848 1 87.69 134 LYS B CA 1
ATOM 3511 C C . LYS B 1 134 ? -3.922 18.047 -6.074 1 87.69 134 LYS B C 1
ATOM 3513 O O . LYS B 1 134 ? -3.609 19.109 -6.641 1 87.69 134 LYS B O 1
ATOM 3518 N N . GLY B 1 135 ? -3.998 18.031 -4.707 1 91.19 135 GLY B N 1
ATOM 3519 C CA . GLY B 1 135 ? -2.967 18.734 -3.961 1 91.19 135 GLY B CA 1
ATOM 3520 C C . GLY B 1 135 ? -3.436 20.062 -3.4 1 91.19 135 GLY B C 1
ATOM 3521 O O . GLY B 1 135 ? -2.641 20.812 -2.838 1 91.19 135 GLY B O 1
ATOM 3522 N N . LYS B 1 136 ? -4.656 20.406 -3.5 1 92.88 136 LYS B N 1
ATOM 3523 C CA . LYS B 1 136 ? -5.098 21.719 -3.025 1 92.88 136 LYS B CA 1
ATOM 3524 C C . LYS B 1 136 ? -5.195 21.734 -1.503 1 92.88 136 LYS B C 1
ATOM 3526 O O . LYS B 1 136 ? -4.832 22.734 -0.87 1 92.88 136 LYS B O 1
ATOM 3531 N N . PHE B 1 137 ? -5.707 20.688 -0.908 1 95.81 137 PHE B N 1
ATOM 3532 C CA . PHE B 1 137 ? -5.934 20.672 0.532 1 95.81 137 PHE B CA 1
ATOM 3533 C C . PHE B 1 137 ? -4.984 19.703 1.221 1 95.81 137 PHE B C 1
ATOM 3535 O O . PHE B 1 137 ? -4.523 18.734 0.607 1 95.81 137 PHE B O 1
ATOM 3542 N N . LEU B 1 138 ? -4.75 20.031 2.469 1 97 138 LEU B N 1
ATOM 3543 C CA . LEU B 1 138 ? -3.859 19.219 3.299 1 97 138 LEU B CA 1
ATOM 3544 C C . LEU B 1 138 ? -4.426 19.062 4.707 1 97 138 LEU B C 1
ATOM 3546 O O . LEU B 1 138 ? -4.926 20.031 5.289 1 97 138 LEU B O 1
ATOM 3550 N N . CYS B 1 139 ? -4.332 17.812 5.211 1 98.06 139 CYS B N 1
ATOM 3551 C CA . CYS B 1 139 ? -4.727 17.562 6.59 1 98.06 139 CYS B CA 1
ATOM 3552 C C . CYS B 1 139 ? -3.521 17.203 7.445 1 98.06 139 CYS B C 1
ATOM 3554 O O . CYS B 1 139 ? -2.775 16.281 7.113 1 98.06 139 CYS B O 1
ATOM 3556 N N . LEU B 1 140 ? -3.27 17.969 8.461 1 98.19 140 LEU B N 1
ATOM 3557 C CA . LEU B 1 140 ? -2.301 17.656 9.508 1 98.19 140 LEU B CA 1
ATOM 3558 C C . LEU B 1 140 ? -2.992 17.078 10.734 1 98.19 140 LEU B C 1
ATOM 3560 O O . LEU B 1 140 ? -3.957 17.656 11.242 1 98.19 140 LEU B O 1
ATOM 3564 N N . ALA B 1 141 ? -2.465 15.891 11.203 1 98.56 141 ALA B N 1
ATOM 3565 C CA . ALA B 1 141 ? -3.221 15.242 12.273 1 98.56 141 ALA B CA 1
ATOM 3566 C C . ALA B 1 141 ? -2.287 14.523 13.242 1 98.56 141 ALA B C 1
ATOM 3568 O O . ALA B 1 141 ? -1.128 14.258 12.922 1 98.56 141 ALA B O 1
ATOM 3569 N N . GLY B 1 142 ? -2.822 14.383 14.438 1 98.06 142 GLY B N 1
ATOM 3570 C CA . GLY B 1 142 ? -2.176 13.555 15.445 1 98.06 142 GLY B CA 1
ATOM 3571 C C . GLY B 1 142 ? -2.998 12.344 15.844 1 98.06 142 GLY B C 1
ATOM 3572 O O . GLY B 1 142 ? -3.92 12.453 16.656 1 98.06 142 GLY B O 1
ATOM 3573 N N . PHE B 1 143 ? -2.613 11.156 15.359 1 96.25 143 PHE B N 1
ATOM 3574 C CA . PHE B 1 143 ? -3.383 9.938 15.594 1 96.25 143 PHE B CA 1
ATOM 3575 C C . PHE B 1 143 ? -2.592 8.953 16.453 1 96.25 143 PHE B C 1
ATOM 3577 O O . PHE B 1 143 ? -1.483 9.266 16.891 1 96.25 143 PHE B O 1
ATOM 3584 N N . GLY B 1 144 ? -3.25 7.805 16.703 1 90.25 144 GLY B N 1
ATOM 3585 C CA . GLY B 1 144 ? -2.635 6.836 17.594 1 90.25 144 GLY B CA 1
ATOM 3586 C C . GLY B 1 144 ? -2.695 7.246 19.062 1 90.25 144 GLY B C 1
ATOM 3587 O O . GLY B 1 144 ? -3.777 7.484 19.594 1 90.25 144 GLY B O 1
ATOM 3588 N N . ASN B 1 145 ? -1.463 7.473 19.625 1 88.88 145 ASN B N 1
ATOM 3589 C CA . ASN B 1 145 ? -1.408 7.832 21.031 1 88.88 145 ASN B CA 1
ATOM 3590 C C . ASN B 1 145 ? -1.617 9.328 21.234 1 88.88 145 ASN B C 1
ATOM 3592 O O . ASN B 1 145 ? -1.604 9.812 22.375 1 88.88 145 ASN B O 1
ATOM 3596 N N . LEU B 1 146 ? -1.798 10.016 20.25 1 95.25 146 LEU B N 1
ATOM 3597 C CA . LEU B 1 146 ? -2.014 11.453 20.328 1 95.25 146 LEU B CA 1
ATOM 3598 C C . LEU B 1 146 ? -3.5 11.773 20.438 1 95.25 146 LEU B C 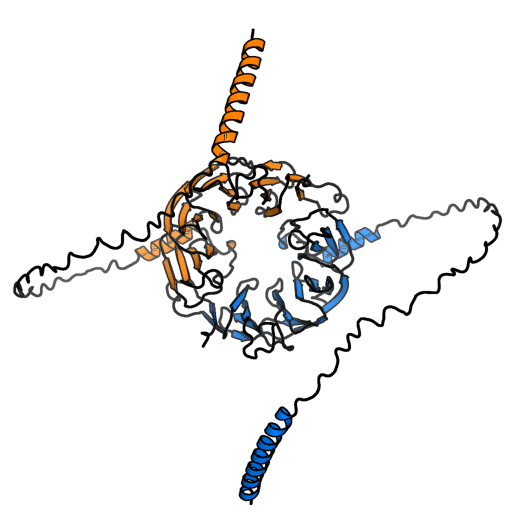1
ATOM 3600 O O . LEU B 1 146 ? -4.348 10.898 20.234 1 95.25 146 LEU B O 1
ATOM 3604 N N . PRO B 1 147 ? -3.875 12.938 20.734 1 95.06 147 PRO B N 1
ATOM 3605 C CA . PRO B 1 147 ? -5.25 13.297 21.094 1 95.06 147 PRO B CA 1
ATOM 3606 C C . PRO B 1 147 ? -6.211 13.219 19.906 1 95.06 147 PRO B C 1
ATOM 3608 O O . PRO B 1 147 ? -7.43 13.188 20.094 1 95.06 147 PRO B O 1
ATOM 3611 N N . GLY B 1 148 ? -5.742 13.234 18.672 1 97.5 148 GLY B N 1
ATOM 3612 C CA . GLY B 1 148 ? -6.621 13.156 17.516 1 97.5 148 GLY B CA 1
ATOM 3613 C C . GLY B 1 148 ? -6.871 14.508 16.875 1 97.5 148 GLY B C 1
ATOM 3614 O O . GLY B 1 148 ? -7.789 14.648 16.062 1 97.5 148 GLY B O 1
ATOM 3615 N N . ASP B 1 149 ? -6.039 15.508 17.203 1 98.06 149 ASP B N 1
ATOM 3616 C CA . ASP B 1 149 ? -6.184 16.828 16.609 1 98.06 149 ASP B CA 1
ATOM 3617 C C . ASP B 1 149 ? -5.926 16.812 15.109 1 98.06 149 ASP B C 1
ATOM 3619 O O . ASP B 1 149 ? -5.008 16.125 14.648 1 98.06 149 ASP B O 1
ATOM 3623 N N . MET B 1 150 ? -6.766 17.531 14.406 1 98.38 150 MET B N 1
ATOM 3624 C CA . MET B 1 150 ? -6.613 17.672 12.961 1 98.38 150 MET B CA 1
ATOM 3625 C C . MET B 1 150 ? -6.688 19.125 12.539 1 98.38 150 MET B C 1
ATOM 3627 O O . MET B 1 150 ? -7.523 19.891 13.047 1 98.38 150 MET B O 1
ATOM 3631 N N . ALA B 1 151 ? -5.785 19.516 11.703 1 98.44 151 ALA B N 1
ATOM 3632 C CA . ALA B 1 151 ? -5.793 20.844 11.102 1 98.44 151 ALA B CA 1
ATOM 3633 C C . ALA B 1 151 ? -5.863 20.75 9.578 1 98.44 151 ALA B C 1
ATOM 3635 O O . ALA B 1 151 ? -5.059 20.062 8.953 1 98.44 151 ALA B O 1
ATOM 3636 N N . PHE B 1 152 ? -6.801 21.438 8.969 1 98 152 PHE B N 1
ATOM 3637 C CA . PHE B 1 152 ? -7.008 21.422 7.523 1 98 152 PHE B CA 1
ATOM 3638 C C . PHE B 1 152 ? -6.5 22.703 6.891 1 98 152 PHE B C 1
ATOM 3640 O O . PHE B 1 152 ? -6.758 23.797 7.406 1 98 152 PHE B O 1
ATOM 3647 N N . TRP B 1 153 ? -5.789 22.547 5.773 1 97.19 153 TRP B N 1
ATOM 3648 C CA . TRP B 1 153 ? -5.133 23.672 5.121 1 97.19 153 TRP B CA 1
ATOM 3649 C C . TRP B 1 153 ? -5.508 23.75 3.646 1 97.19 153 TRP B C 1
ATOM 3651 O O . TRP B 1 153 ? -5.688 22.719 2.994 1 97.19 153 TRP B O 1
ATOM 3661 N N . ASP B 1 154 ? -5.664 24.953 3.174 1 95.44 154 ASP B N 1
ATOM 3662 C CA . ASP B 1 154 ? -5.598 25.234 1.741 1 95.44 154 ASP B CA 1
ATOM 3663 C C . ASP B 1 154 ? -4.172 25.562 1.31 1 95.44 154 ASP B C 1
ATOM 3665 O O . ASP B 1 154 ? -3.67 26.656 1.59 1 95.44 154 ASP B O 1
ATOM 3669 N N . TYR B 1 155 ? -3.562 24.688 0.661 1 92.44 155 TYR B N 1
ATOM 3670 C CA . TYR B 1 155 ? -2.158 24.828 0.293 1 92.44 155 TYR B CA 1
ATOM 3671 C C . TYR B 1 155 ? -1.977 25.938 -0.74 1 92.44 155 TYR B C 1
ATOM 3673 O O . TYR B 1 155 ? -1.012 26.703 -0.674 1 92.44 155 TYR B O 1
ATOM 3681 N N . VAL B 1 156 ? -2.824 26.031 -1.646 1 88.12 156 VAL B N 1
ATOM 3682 C CA . VAL B 1 156 ? -2.693 27 -2.727 1 88.12 156 VAL B CA 1
ATOM 3683 C C . VAL B 1 156 ? -2.756 28.406 -2.16 1 88.12 156 VAL B C 1
ATOM 3685 O O . VAL B 1 156 ? -1.932 29.266 -2.5 1 88.12 156 VAL B O 1
ATOM 3688 N N . ASP B 1 157 ? -3.631 28.594 -1.215 1 90.56 157 ASP B N 1
ATOM 3689 C CA . ASP B 1 157 ? -3.779 29.922 -0.615 1 90.56 157 ASP B CA 1
ATOM 3690 C C . ASP B 1 157 ? -2.889 30.062 0.617 1 90.56 157 ASP B C 1
ATOM 3692 O O . ASP B 1 157 ? -2.75 31.156 1.162 1 90.56 157 ASP B O 1
ATOM 3696 N N . GLY B 1 158 ? -2.408 29 1.098 1 91.19 158 GLY B N 1
ATOM 3697 C CA . GLY B 1 158 ? -1.52 29.016 2.25 1 91.19 158 GLY B CA 1
ATOM 3698 C C . GLY B 1 158 ? -2.232 29.359 3.547 1 91.19 158 GLY B C 1
ATOM 3699 O O . GLY B 1 158 ? -1.689 30.078 4.391 1 91.19 158 GLY B O 1
ATOM 3700 N N . LYS B 1 159 ? -3.475 28.906 3.65 1 94.56 159 LYS B N 1
ATOM 3701 C CA . LYS B 1 159 ? -4.25 29.281 4.832 1 94.56 159 LYS B CA 1
ATOM 3702 C C . LYS B 1 159 ? -4.84 28.031 5.504 1 94.56 159 LYS B C 1
ATOM 3704 O O . LYS B 1 159 ? -5.238 27.094 4.832 1 94.56 159 LYS B O 1
ATOM 3709 N N . GLN B 1 160 ? -4.883 28.125 6.793 1 96.31 160 GLN B N 1
ATOM 3710 C CA . GLN B 1 160 ? -5.586 27.094 7.551 1 96.31 160 GLN B CA 1
ATOM 3711 C C . GLN B 1 160 ? -7.098 27.281 7.461 1 96.31 160 GLN B C 1
ATOM 3713 O O . GLN B 1 160 ? -7.605 28.375 7.684 1 96.31 160 GLN B O 1
ATOM 3718 N N . LEU B 1 161 ? -7.801 26.297 7.156 1 96.44 161 LEU B N 1
ATOM 3719 C CA . LEU B 1 161 ? -9.234 26.391 6.926 1 96.44 161 LEU B CA 1
ATOM 3720 C C . LEU B 1 161 ? -10.008 26.094 8.203 1 96.44 161 LEU B C 1
ATOM 3722 O O . LEU B 1 161 ? -11.039 26.719 8.469 1 96.44 161 LEU B O 1
ATOM 3726 N N . GLY B 1 162 ? -9.555 25.109 8.969 1 96.75 162 GLY B N 1
ATOM 3727 C CA . GLY B 1 162 ? -10.234 24.734 10.195 1 96.75 162 GLY B CA 1
ATOM 3728 C C . GLY B 1 162 ? -9.531 23.625 10.953 1 96.75 162 GLY B C 1
ATOM 3729 O O . GLY B 1 162 ? -8.57 23.047 10.453 1 96.75 162 GLY B O 1
ATOM 3730 N N . THR B 1 163 ? -9.922 23.516 12.195 1 97.31 163 THR B N 1
ATOM 3731 C CA . THR B 1 163 ? -9.398 22.453 13.062 1 97.31 163 THR B CA 1
ATOM 3732 C C . THR B 1 163 ? -10.539 21.641 13.656 1 97.31 163 THR B C 1
ATOM 3734 O O . THR B 1 163 ? -11.648 22.141 13.844 1 97.31 163 THR B O 1
ATOM 3737 N N . THR B 1 164 ? -10.32 20.422 13.867 1 97.81 164 THR B N 1
ATOM 3738 C CA . THR B 1 164 ? -11.25 19.516 14.523 1 97.81 164 THR B CA 1
ATOM 3739 C C . THR B 1 164 ? -10.5 18.344 15.172 1 97.81 164 THR B C 1
ATOM 3741 O O . THR B 1 164 ? -9.273 18.391 15.312 1 97.81 164 THR B O 1
ATOM 3744 N N . ARG B 1 165 ? -11.344 17.438 15.695 1 97.25 165 ARG B N 1
ATOM 3745 C CA . ARG B 1 165 ? -10.711 16.328 16.406 1 97.25 165 ARG B CA 1
ATOM 3746 C C . ARG B 1 165 ? -11.367 15.008 16.031 1 97.25 165 ARG B C 1
ATOM 3748 O O . ARG B 1 165 ? -12.594 14.93 15.906 1 97.25 165 ARG B O 1
ATOM 3755 N N . ALA B 1 166 ? -10.555 14.016 15.805 1 96.5 166 ALA B N 1
ATOM 3756 C CA . ALA B 1 166 ? -10.977 12.625 15.664 1 96.5 166 ALA B CA 1
ATOM 3757 C C . ALA B 1 166 ? -10.109 11.695 16.5 1 96.5 166 ALA B C 1
ATOM 3759 O O . ALA B 1 166 ? -9.102 11.172 16.016 1 96.5 166 ALA B O 1
ATOM 3760 N N . GLU B 1 167 ? -10.586 11.43 17.641 1 93.5 167 GLU B N 1
ATOM 3761 C CA . GLU B 1 167 ? -9.812 10.633 18.594 1 93.5 167 GLU B CA 1
ATOM 3762 C C . GLU B 1 167 ? -9.727 9.18 18.156 1 93.5 167 GLU B C 1
ATOM 3764 O O . GLU B 1 167 ? -10.641 8.656 17.516 1 93.5 167 GLU B O 1
ATOM 3769 N N . CYS B 1 168 ? -8.617 8.555 18.484 1 90.25 168 CYS B N 1
ATOM 3770 C CA . CYS B 1 168 ? -8.414 7.121 18.359 1 90.25 168 CYS B CA 1
ATOM 3771 C C . CYS B 1 168 ? -8.484 6.68 16.906 1 90.25 168 CYS B C 1
ATOM 3773 O O . CYS B 1 168 ? -8.859 5.543 16.609 1 90.25 168 CYS B O 1
ATOM 3775 N N . SER B 1 169 ? -8.164 7.555 16.031 1 95.06 169 SER B N 1
ATOM 3776 C CA . SER B 1 169 ? -8.188 7.191 14.617 1 95.06 169 SER B CA 1
ATOM 3777 C C . SER B 1 169 ? -7.039 6.25 14.266 1 95.06 169 SER B C 1
ATOM 3779 O O . SER B 1 169 ? -5.891 6.492 14.648 1 95.06 169 SER B O 1
ATOM 3781 N N . VAL B 1 170 ? -7.402 5.168 13.625 1 94.94 170 VAL B N 1
ATOM 3782 C CA . VAL B 1 170 ? -6.418 4.176 13.211 1 94.94 170 VAL B CA 1
ATOM 3783 C C . VAL B 1 170 ? -6.023 4.41 11.758 1 94.94 170 VAL B C 1
ATOM 3785 O O . VAL B 1 170 ? -4.848 4.32 11.406 1 94.94 170 VAL B O 1
ATOM 3788 N N . THR B 1 171 ? -7.004 4.727 10.945 1 95.5 171 THR B N 1
ATOM 3789 C CA . THR B 1 171 ? -6.734 5.047 9.547 1 95.5 171 THR B CA 1
ATOM 3790 C C . THR B 1 171 ? -7.344 6.395 9.172 1 95.5 171 THR B C 1
ATOM 3792 O O . THR B 1 171 ? -8.289 6.855 9.82 1 95.5 171 THR B O 1
ATOM 3795 N N . SER B 1 172 ? -6.738 7.043 8.211 1 97.69 172 SER B N 1
ATOM 3796 C CA . SER B 1 172 ? -7.203 8.328 7.707 1 97.69 172 SER B CA 1
ATOM 3797 C C . SER B 1 172 ? -6.887 8.484 6.223 1 97.69 172 SER B C 1
ATOM 3799 O O . SER B 1 172 ? -5.809 8.094 5.77 1 97.69 172 SER B O 1
ATOM 3801 N N . GLU B 1 173 ? -7.879 9 5.492 1 96.69 173 GLU B N 1
ATOM 3802 C CA . GLU B 1 173 ? -7.648 9.164 4.059 1 96.69 173 GLU B CA 1
ATOM 3803 C C . GLU B 1 173 ? -8.617 10.164 3.451 1 96.69 173 GLU B C 1
ATOM 3805 O O . GLU B 1 173 ? -9.742 10.32 3.934 1 96.69 173 GLU B O 1
ATOM 3810 N N . TRP B 1 174 ? -8.141 10.812 2.348 1 96.69 174 TRP B N 1
ATOM 3811 C CA . TRP B 1 174 ? -9 11.672 1.542 1 96.69 174 TRP B CA 1
ATOM 3812 C C . TRP B 1 174 ? -9.82 10.844 0.554 1 96.69 174 TRP B C 1
ATOM 3814 O O . TRP B 1 174 ? -9.367 9.805 0.079 1 96.69 174 TRP B O 1
ATOM 3824 N N . SER B 1 175 ? -11.016 11.414 0.25 1 94.06 175 SER B N 1
ATOM 3825 C CA . SER B 1 175 ? -11.789 10.836 -0.846 1 94.06 175 SER B CA 1
ATOM 3826 C C . SER B 1 175 ? -11.109 11.086 -2.189 1 94.06 175 SER B C 1
ATOM 3828 O O . SER B 1 175 ? -10.328 12.023 -2.332 1 94.06 175 SER B O 1
ATOM 3830 N N . PRO B 1 176 ? -11.398 10.25 -3.117 1 91.56 176 PRO B N 1
ATOM 3831 C CA . PRO B 1 176 ? -10.742 10.383 -4.422 1 91.56 176 PRO B CA 1
ATOM 3832 C C . PRO B 1 176 ? -11.008 11.742 -5.074 1 91.56 176 PRO B C 1
ATOM 3834 O O . PRO B 1 176 ? -10.18 12.234 -5.844 1 91.56 176 PRO B O 1
ATOM 3837 N N . ASP B 1 177 ? -12.109 12.297 -4.832 1 90.19 177 ASP B N 1
ATOM 3838 C CA . ASP B 1 177 ? -12.414 13.602 -5.414 1 90.19 177 ASP B CA 1
ATOM 3839 C C . ASP B 1 177 ? -11.805 14.727 -4.59 1 90.19 177 ASP B C 1
ATOM 3841 O O . ASP B 1 177 ? -11.875 15.898 -4.973 1 90.19 177 ASP B O 1
ATOM 3845 N N . GLY B 1 178 ? -11.336 14.438 -3.395 1 93.56 178 GLY B N 1
ATOM 3846 C CA . GLY B 1 178 ? -10.586 15.383 -2.586 1 93.56 178 GLY B CA 1
ATOM 3847 C C . GLY B 1 178 ? -11.469 16.25 -1.714 1 93.56 178 GLY B C 1
ATOM 3848 O O . GLY B 1 178 ? -10.984 17.188 -1.059 1 93.56 178 GLY B O 1
ATOM 3849 N N . ARG B 1 179 ? -12.727 15.906 -1.62 1 91.94 179 ARG B N 1
ATOM 3850 C CA . ARG B 1 179 ? -13.664 16.781 -0.93 1 91.94 179 ARG B CA 1
ATOM 3851 C C . ARG B 1 179 ? -13.844 16.359 0.525 1 91.94 179 ARG B C 1
ATOM 3853 O O . ARG B 1 179 ? -14.203 17.188 1.375 1 91.94 179 ARG B O 1
ATOM 3860 N N . TYR B 1 180 ? -13.648 15.109 0.733 1 94.06 180 TYR B N 1
ATOM 3861 C CA . TYR B 1 180 ? -13.953 14.547 2.045 1 94.06 180 TYR B CA 1
ATOM 3862 C C . TYR B 1 180 ? -12.727 13.867 2.645 1 94.06 180 TYR B C 1
ATOM 3864 O O . TYR B 1 180 ? -11.891 13.32 1.919 1 94.06 180 TYR B O 1
ATOM 3872 N N . PHE B 1 181 ? -12.625 13.961 3.932 1 96.94 181 PHE B N 1
ATOM 3873 C CA . PHE B 1 181 ? -11.578 13.289 4.691 1 96.94 181 PHE B CA 1
ATOM 3874 C C . PHE B 1 181 ? -12.18 12.289 5.668 1 96.94 181 PHE B C 1
ATOM 3876 O O . PHE B 1 181 ? -12.992 12.656 6.523 1 96.94 181 PHE B O 1
ATOM 3883 N N . MET B 1 182 ? -11.773 11 5.586 1 97.5 182 MET B N 1
ATOM 3884 C CA . MET B 1 182 ? -12.336 9.945 6.418 1 97.5 182 MET B CA 1
ATOM 3885 C C . MET B 1 182 ? -11.328 9.484 7.469 1 97.5 182 MET B C 1
ATOM 3887 O O . MET B 1 182 ? -10.148 9.305 7.168 1 97.5 182 MET B O 1
ATOM 3891 N N . THR B 1 183 ? -11.742 9.375 8.68 1 97.81 183 THR B N 1
ATOM 3892 C CA . THR B 1 183 ? -11.016 8.672 9.727 1 97.81 183 THR B CA 1
ATOM 3893 C C . THR B 1 183 ? -11.789 7.438 10.188 1 97.81 183 THR B C 1
ATOM 3895 O O . THR B 1 183 ? -13.023 7.445 10.203 1 97.81 183 THR B O 1
ATOM 3898 N N . ALA B 1 184 ? -11.062 6.379 10.523 1 96.56 184 ALA B N 1
ATOM 3899 C CA . ALA B 1 184 ? -11.695 5.145 10.984 1 96.56 184 ALA B CA 1
ATOM 3900 C C . ALA B 1 184 ? -10.984 4.586 12.211 1 96.56 184 ALA B C 1
ATOM 3902 O O . ALA B 1 184 ? -9.75 4.609 12.281 1 96.56 184 ALA B O 1
ATOM 3903 N N . THR B 1 185 ? -11.773 4.215 13.18 1 95.69 185 THR B N 1
ATOM 3904 C CA . THR B 1 185 ? -11.305 3.428 14.32 1 95.69 185 THR B CA 1
ATOM 3905 C C . THR B 1 185 ? -11.641 1.952 14.125 1 95.69 185 THR B C 1
ATOM 3907 O O . THR B 1 185 ? -12.812 1.571 14.109 1 95.69 185 THR B O 1
ATOM 3910 N N . THR B 1 186 ? -10.633 1.14 14.023 1 92.62 186 THR B N 1
ATOM 3911 C CA . THR B 1 186 ? -10.875 -0.229 13.586 1 92.62 186 THR B CA 1
ATOM 3912 C C . THR B 1 186 ? -10.281 -1.23 14.57 1 92.62 186 THR B C 1
ATOM 3914 O O . THR B 1 186 ? -9.273 -0.943 15.219 1 92.62 186 THR B O 1
ATOM 3917 N N . ALA B 1 187 ? -10.977 -2.412 14.648 1 87.25 187 ALA B N 1
ATOM 3918 C CA . ALA B 1 187 ? -10.406 -3.596 15.289 1 87.25 187 ALA B CA 1
ATOM 3919 C C . ALA B 1 187 ? -9.406 -4.293 14.367 1 87.25 187 ALA B C 1
ATOM 3921 O O . ALA B 1 187 ? -9.5 -4.18 13.141 1 87.25 187 ALA B O 1
ATOM 3922 N N . PRO B 1 188 ? -8.438 -5.047 14.883 1 83.94 188 PRO B N 1
ATOM 3923 C CA . PRO B 1 188 ? -8.312 -5.348 16.312 1 83.94 188 PRO B CA 1
ATOM 3924 C C . PRO B 1 188 ? -7.457 -4.324 17.062 1 83.94 188 PRO B C 1
ATOM 3926 O O . PRO B 1 188 ? -7.293 -4.422 18.281 1 83.94 188 PRO B O 1
ATOM 3929 N N . ARG B 1 189 ? -6.926 -3.346 16.406 1 86.75 189 ARG B N 1
ATOM 3930 C CA . ARG B 1 189 ? -6.062 -2.377 17.078 1 86.75 189 ARG B CA 1
ATOM 3931 C C . ARG B 1 189 ? -6.781 -1.732 18.266 1 86.75 189 ARG B C 1
ATOM 3933 O O . ARG B 1 189 ? -6.188 -1.552 19.328 1 86.75 189 ARG B O 1
ATOM 3940 N N . LEU B 1 190 ? -7.914 -1.29 18.047 1 88.12 190 LEU B N 1
ATOM 3941 C CA . LEU B 1 190 ? -8.781 -0.79 19.109 1 88.12 190 LEU B CA 1
ATOM 3942 C C . LEU B 1 190 ? -10.078 -1.587 19.172 1 88.12 190 LEU B C 1
ATOM 3944 O O . LEU B 1 190 ? -10.828 -1.638 18.188 1 88.12 190 LEU B O 1
ATOM 3948 N N . GLN B 1 191 ? -10.336 -2.041 20.25 1 88.12 191 GLN B N 1
ATOM 3949 C CA . GLN B 1 191 ? -11.469 -2.951 20.375 1 88.12 191 GLN B CA 1
ATOM 3950 C C . GLN B 1 191 ? -12.758 -2.188 20.672 1 88.12 191 GLN B C 1
ATOM 3952 O O . GLN B 1 191 ? -13.852 -2.742 20.547 1 88.12 191 GLN B O 1
ATOM 3957 N N . ILE B 1 192 ? -12.633 -0.969 21.016 1 88.75 192 ILE B N 1
ATOM 3958 C CA . ILE B 1 192 ? -13.805 -0.19 21.391 1 88.75 192 ILE B CA 1
ATOM 3959 C C . ILE B 1 192 ? -13.961 1 20.453 1 88.75 192 ILE B C 1
ATOM 3961 O O . ILE B 1 192 ? -13.039 1.333 19.703 1 88.75 192 ILE B O 1
ATOM 3965 N N . ASP B 1 193 ? -15.141 1.562 20.359 1 91.31 193 ASP B N 1
ATOM 3966 C CA . ASP B 1 193 ? -15.461 2.801 19.656 1 91.31 193 ASP B CA 1
ATOM 3967 C C . ASP B 1 193 ? -15.141 2.686 18.172 1 91.31 193 ASP B C 1
ATOM 3969 O O . ASP B 1 193 ? -14.648 3.637 17.562 1 91.31 193 ASP B O 1
ATOM 3973 N N . ASN B 1 194 ? -15.383 1.493 17.656 1 93.81 194 ASN B N 1
ATOM 3974 C CA . ASN B 1 194 ? -15.203 1.31 16.219 1 93.81 194 ASN B CA 1
ATOM 3975 C C . ASN B 1 194 ? -16.219 2.133 15.414 1 93.81 194 ASN B C 1
ATOM 3977 O O . ASN B 1 194 ? -17.406 2.162 15.75 1 93.81 194 ASN B O 1
ATOM 3981 N N . GLY B 1 195 ? -15.688 2.883 14.445 1 94.44 195 GLY B N 1
ATOM 3982 C CA . GLY B 1 195 ? -16.562 3.719 13.641 1 94.44 195 GLY B CA 1
ATOM 3983 C C . GLY B 1 195 ? -15.812 4.543 12.609 1 94.44 195 GLY B C 1
ATOM 3984 O O . GLY B 1 195 ? -14.594 4.426 12.477 1 94.44 195 GLY B O 1
ATOM 3985 N N . ILE B 1 196 ? -16.641 5.293 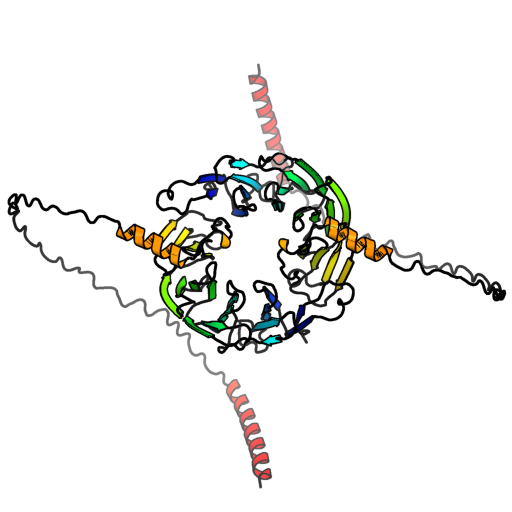11.773 1 94.94 196 ILE B N 1
ATOM 3986 C CA . ILE B 1 196 ? -16.062 6.168 10.758 1 94.94 196 ILE B CA 1
ATOM 3987 C C . ILE B 1 196 ? -16.578 7.594 10.961 1 94.94 196 ILE B C 1
ATOM 3989 O O . ILE B 1 196 ? -17.703 7.797 11.406 1 94.94 196 ILE B O 1
ATOM 3993 N N . LYS B 1 197 ? -15.695 8.492 10.75 1 96.38 197 LYS B N 1
ATOM 3994 C CA . LYS B 1 197 ? -16.031 9.914 10.656 1 96.38 197 LYS B CA 1
ATOM 3995 C C . LYS B 1 197 ? -15.562 10.5 9.328 1 96.38 197 LYS B C 1
ATOM 3997 O O . LYS B 1 197 ? -14.453 10.219 8.875 1 96.38 197 LYS B O 1
ATOM 4002 N N . ILE B 1 198 ? -16.438 11.25 8.68 1 95.75 198 ILE B N 1
ATOM 4003 C CA . ILE B 1 198 ? -16.109 11.914 7.426 1 95.75 198 ILE B CA 1
ATOM 4004 C C . ILE B 1 198 ? -16.234 13.422 7.59 1 95.75 198 ILE B C 1
ATOM 4006 O O . ILE B 1 198 ? -17.25 13.922 8.086 1 95.75 198 ILE B O 1
ATOM 4010 N N . PHE B 1 199 ? -15.195 14.086 7.152 1 96.94 199 PHE B N 1
ATOM 4011 C CA . PHE B 1 199 ? -15.125 15.539 7.273 1 96.94 199 PHE B CA 1
ATOM 4012 C C . PHE B 1 199 ? -15.047 16.188 5.898 1 96.94 199 PHE B C 1
ATOM 4014 O O . PHE B 1 199 ? -14.523 15.602 4.953 1 96.94 199 PHE B O 1
ATOM 4021 N N . HIS B 1 200 ? -15.562 17.406 5.871 1 95.06 200 HIS B N 1
ATOM 4022 C CA . HIS B 1 200 ? -15.297 18.234 4.699 1 95.06 200 HIS B CA 1
ATOM 4023 C C . HIS B 1 200 ? -13.852 18.719 4.688 1 95.06 200 HIS B C 1
ATOM 4025 O O . HIS B 1 200 ? -13.141 18.594 5.688 1 95.06 200 HIS B O 1
ATOM 4031 N N . HIS B 1 201 ? -13.477 19.328 3.592 1 95.19 201 HIS B N 1
ATOM 4032 C CA . HIS B 1 201 ? -12.109 19.781 3.389 1 95.19 201 HIS B CA 1
ATOM 4033 C C . HIS B 1 201 ? -11.742 20.875 4.387 1 95.19 201 HIS B C 1
ATOM 4035 O O . HIS B 1 201 ? -10.562 21.188 4.574 1 95.19 201 HIS B O 1
ATOM 4041 N N . ASN B 1 202 ? -12.727 21.438 5.023 1 94.06 202 ASN B N 1
ATOM 4042 C CA . ASN B 1 202 ? -12.461 22.516 5.98 1 94.06 202 ASN B CA 1
ATOM 4043 C C . ASN B 1 202 ? -12.5 22 7.418 1 94.06 202 ASN B C 1
ATOM 4045 O O . ASN B 1 202 ? -12.414 22.781 8.359 1 94.06 202 ASN B O 1
ATOM 4049 N N . GLY B 1 203 ? -12.766 20.703 7.578 1 96.56 203 GLY B N 1
ATOM 4050 C CA . GLY B 1 203 ? -12.727 20.109 8.906 1 96.56 203 GLY B CA 1
ATOM 4051 C C . GLY B 1 203 ? -14.102 19.922 9.523 1 96.56 203 GLY B C 1
ATOM 4052 O O . GLY B 1 203 ? -14.242 19.297 10.57 1 96.56 203 GLY B O 1
ATOM 4053 N N . SER B 1 204 ? -15.117 20.469 8.898 1 96.25 204 SER B N 1
ATOM 4054 C CA . SER B 1 204 ? -16.469 20.297 9.43 1 96.25 204 SER B CA 1
ATOM 4055 C C . SER B 1 204 ? -16.922 18.844 9.289 1 96.25 204 SER B C 1
ATOM 4057 O O . SER B 1 204 ? -16.703 18.219 8.25 1 96.25 204 SER B O 1
ATOM 4059 N N . LEU B 1 205 ? -17.562 18.375 10.312 1 95.44 205 LEU B N 1
ATOM 4060 C CA . LEU B 1 205 ? -18.016 17 10.305 1 95.44 205 LEU B CA 1
ATOM 4061 C C . LEU B 1 205 ? -19.203 16.828 9.359 1 95.44 205 LEU B C 1
ATOM 4063 O O . LEU B 1 205 ? -20.188 17.547 9.453 1 95.44 205 LEU B O 1
ATOM 4067 N N . PHE B 1 206 ? -19.109 15.906 8.516 1 92.38 206 PHE B N 1
ATOM 4068 C CA . PHE B 1 206 ? -20.125 15.633 7.512 1 92.38 206 PHE B CA 1
ATOM 4069 C C . PHE B 1 206 ? -20.906 14.367 7.852 1 92.38 206 PHE B C 1
ATOM 4071 O O . PHE B 1 206 ? -22.125 14.32 7.688 1 92.38 206 PHE B O 1
ATOM 4078 N N . PHE B 1 207 ? -20.25 13.352 8.273 1 90.75 207 PHE B N 1
ATOM 4079 C CA . PHE B 1 207 ? -20.859 12.047 8.484 1 90.75 207 PHE B CA 1
ATOM 4080 C C . PHE B 1 207 ? -20.156 11.289 9.602 1 90.75 207 PHE B C 1
ATOM 4082 O O . PHE B 1 207 ? -18.938 11.359 9.734 1 90.75 207 PHE B O 1
ATOM 4089 N N . LYS B 1 208 ? -20.953 10.633 10.453 1 92.25 208 LYS B N 1
ATOM 4090 C CA . LYS B 1 208 ? -20.422 9.758 11.5 1 92.25 208 LYS B CA 1
ATOM 4091 C C . LYS B 1 208 ? -21.266 8.492 11.633 1 92.25 208 LYS B C 1
ATOM 4093 O O . LYS B 1 208 ? -22.5 8.555 11.602 1 92.25 208 LYS B O 1
ATOM 4098 N N . LYS B 1 209 ? -20.641 7.391 11.703 1 91.44 209 LYS B N 1
ATOM 4099 C CA . LYS B 1 209 ? -21.312 6.113 11.906 1 91.44 209 LYS B CA 1
ATOM 4100 C C . LYS B 1 209 ? -20.5 5.188 12.805 1 91.44 209 LYS B C 1
ATOM 4102 O O . LYS B 1 209 ? -19.312 4.988 12.578 1 91.44 209 LYS B O 1
ATOM 4107 N N . MET B 1 210 ? -21.156 4.652 13.859 1 92.06 210 MET B N 1
ATOM 4108 C CA . MET B 1 210 ? -20.5 3.725 14.773 1 92.06 210 MET B CA 1
ATOM 4109 C C . MET B 1 210 ? -20.875 2.283 14.461 1 92.06 210 MET B C 1
ATOM 4111 O O . MET B 1 210 ? -21.953 2.027 13.906 1 92.06 210 MET B O 1
ATOM 4115 N N . PHE B 1 211 ? -19.906 1.373 14.742 1 87.5 211 PHE B N 1
ATOM 4116 C CA . PHE B 1 211 ? -20.109 -0.061 14.57 1 87.5 211 PHE B CA 1
ATOM 4117 C C . PHE B 1 211 ? -19.703 -0.823 15.82 1 87.5 211 PHE B C 1
ATOM 4119 O O . PHE B 1 211 ? -18.906 -0.33 16.625 1 87.5 211 PHE B O 1
ATOM 4126 N N . ASP B 1 212 ? -20.344 -1.966 16.016 1 86.12 212 ASP B N 1
ATOM 4127 C CA . ASP B 1 212 ? -19.859 -2.832 17.094 1 86.12 212 ASP B CA 1
ATOM 4128 C C . ASP B 1 212 ? -18.422 -3.289 16.828 1 86.12 212 ASP B C 1
ATOM 4130 O O . ASP B 1 212 ? -17.578 -3.23 17.719 1 86.12 212 ASP B O 1
ATOM 4134 N N . LYS B 1 213 ? -18.219 -3.723 15.672 1 85.69 213 LYS B N 1
ATOM 4135 C CA . LYS B 1 213 ? -16.875 -4.109 15.234 1 85.69 213 LYS B CA 1
ATOM 4136 C C . LYS B 1 213 ? -16.641 -3.686 13.789 1 85.69 213 LYS B C 1
ATOM 4138 O O . LYS B 1 213 ? -17.453 -3.949 12.906 1 85.69 213 LYS B O 1
ATOM 4143 N N . LEU B 1 214 ? -15.586 -2.957 13.609 1 89.62 214 LEU B N 1
ATOM 4144 C CA . LEU B 1 214 ? -15.156 -2.516 12.281 1 89.62 214 LEU B CA 1
ATOM 4145 C C . LEU B 1 214 ? -13.719 -2.945 12.008 1 89.62 214 LEU B C 1
ATOM 4147 O O . LEU B 1 214 ? -12.812 -2.625 12.781 1 89.62 214 LEU B O 1
ATOM 4151 N N . PHE B 1 215 ? -13.531 -3.623 10.914 1 86.56 215 PHE B N 1
ATOM 4152 C CA . PHE B 1 215 ? -12.203 -4.168 10.648 1 86.56 215 PHE B CA 1
ATOM 4153 C C . PHE B 1 215 ? -11.477 -3.324 9.609 1 86.56 215 PHE B C 1
ATOM 4155 O O . PHE B 1 215 ? -10.242 -3.25 9.617 1 86.56 215 PHE B O 1
ATOM 4162 N N . GLN B 1 216 ? -12.219 -2.805 8.688 1 89.19 216 GLN B N 1
ATOM 4163 C CA . GLN B 1 216 ? -11.594 -2.021 7.625 1 89.19 216 GLN B CA 1
ATOM 4164 C C . GLN B 1 216 ? -12.602 -1.053 7 1 89.19 216 GLN B C 1
ATOM 4166 O O . GLN B 1 216 ? -13.773 -1.385 6.84 1 89.19 216 GLN B O 1
ATOM 4171 N N . ALA B 1 217 ? -12.141 0.141 6.699 1 90.81 217 ALA B N 1
ATOM 4172 C CA . ALA B 1 217 ? -12.914 1.16 5.992 1 90.81 217 ALA B CA 1
ATOM 4173 C C . ALA B 1 217 ? -12.047 1.894 4.973 1 90.81 217 ALA B C 1
ATOM 4175 O O . ALA B 1 217 ? -10.945 2.35 5.297 1 90.81 217 ALA B O 1
ATOM 4176 N N . GLU B 1 218 ? -12.461 1.936 3.742 1 91.5 218 GLU B N 1
ATOM 4177 C CA . GLU B 1 218 ? -11.695 2.627 2.711 1 91.5 218 GLU B CA 1
ATOM 4178 C C . GLU B 1 218 ? -12.609 3.186 1.624 1 91.5 218 GLU B C 1
ATOM 4180 O O . GLU B 1 218 ? -13.742 2.738 1.472 1 91.5 218 GLU B O 1
ATOM 4185 N N . TRP B 1 219 ? -12.148 4.242 0.935 1 91.06 219 TRP B N 1
ATOM 4186 C CA . TRP B 1 219 ? -12.836 4.746 -0.249 1 91.06 219 TRP B CA 1
ATOM 4187 C C . TRP B 1 219 ? -12.648 3.803 -1.432 1 91.06 219 TRP B C 1
ATOM 4189 O O . TRP B 1 219 ? -11.578 3.211 -1.598 1 91.06 219 TRP B O 1
ATOM 4199 N N . LYS B 1 220 ? -13.789 3.707 -2.143 1 88 220 LYS B N 1
ATOM 4200 C CA . LYS B 1 220 ? -13.586 3.084 -3.447 1 88 220 LYS B CA 1
ATOM 4201 C C . LYS B 1 220 ? -12.531 3.83 -4.254 1 88 220 LYS B C 1
ATOM 4203 O O . LYS B 1 220 ? -12.625 5.047 -4.434 1 88 220 LYS B O 1
ATOM 4208 N N . PRO B 1 221 ? -11.492 3.043 -4.715 1 88.38 221 PRO B N 1
ATOM 4209 C CA . PRO B 1 221 ? -10.43 3.73 -5.461 1 88.38 221 PRO B CA 1
ATOM 4210 C C . PRO B 1 221 ? -10.906 4.262 -6.809 1 88.38 221 PRO B C 1
ATOM 4212 O O . PRO B 1 221 ? -11.547 3.533 -7.57 1 88.38 221 PRO B O 1
ATOM 4215 N N . VAL B 1 222 ? -10.727 5.555 -7.059 1 87.56 222 VAL B N 1
ATOM 4216 C CA . VAL B 1 222 ? -11.023 6.215 -8.328 1 87.56 222 VAL B CA 1
ATOM 4217 C C . VAL B 1 222 ? -9.883 7.172 -8.688 1 87.56 222 VAL B C 1
ATOM 4219 O O . VAL B 1 222 ? -9.344 7.859 -7.82 1 87.56 222 VAL B O 1
ATOM 4222 N N . SER B 1 223 ? -9.5 7.086 -9.953 1 85.56 223 SER B N 1
ATOM 4223 C CA . SER B 1 223 ? -8.461 8.016 -10.383 1 85.56 223 SER B CA 1
ATOM 4224 C C . SER B 1 223 ? -8.883 9.461 -10.164 1 85.56 223 SER B C 1
ATOM 4226 O O . SER B 1 223 ? -10 9.844 -10.523 1 85.56 223 SER B O 1
ATOM 4228 N N . PRO B 1 224 ? -7.988 10.18 -9.633 1 84.19 224 PRO B N 1
ATOM 4229 C CA . PRO B 1 224 ? -8.312 11.594 -9.43 1 84.19 224 PRO B CA 1
ATOM 4230 C C . PRO B 1 224 ? -8.602 12.32 -10.734 1 84.19 224 PRO B C 1
ATOM 4232 O O . PRO B 1 224 ? -9.297 13.344 -10.734 1 84.19 224 PRO B O 1
ATOM 4235 N N . ASP B 1 225 ? -8.141 11.781 -11.805 1 85.12 225 ASP B N 1
ATOM 4236 C CA . ASP B 1 225 ? -8.289 12.43 -13.102 1 85.12 225 ASP B CA 1
ATOM 4237 C C . ASP B 1 225 ? -9.742 12.414 -13.562 1 85.12 225 ASP B C 1
ATOM 4239 O O . ASP B 1 225 ? -10.125 13.172 -14.461 1 85.12 225 ASP B O 1
ATOM 4243 N N . LYS B 1 226 ? -10.477 11.617 -12.914 1 85.06 226 LYS B N 1
ATOM 4244 C CA . LYS B 1 226 ? -11.883 11.508 -13.297 1 85.06 226 LYS B CA 1
ATOM 4245 C C . LYS B 1 226 ? -12.703 12.664 -12.727 1 85.06 226 LYS B C 1
ATOM 4247 O O . LYS B 1 226 ? -13.852 12.859 -13.109 1 85.06 226 LYS B O 1
ATOM 4252 N N . PHE B 1 227 ? -12 13.359 -11.883 1 86.06 227 PHE B N 1
ATOM 4253 C CA . PHE B 1 227 ? -12.719 14.445 -11.234 1 86.06 227 PHE B CA 1
ATOM 4254 C C . PHE B 1 227 ? -12.195 15.797 -11.703 1 86.06 227 PHE B C 1
ATOM 4256 O O . PHE B 1 227 ? -11.023 15.93 -12.062 1 86.06 227 PHE B O 1
ATOM 4263 N N . GLY B 1 228 ? -13.125 16.688 -11.789 1 81.75 228 GLY B N 1
ATOM 4264 C CA . GLY B 1 228 ? -12.727 18.031 -12.133 1 81.75 228 GLY B CA 1
ATOM 4265 C C . GLY B 1 228 ? -12 18.75 -11.008 1 81.75 228 GLY B C 1
ATOM 4266 O O . GLY B 1 228 ? -11.617 18.125 -10.016 1 81.75 228 GLY B O 1
ATOM 4267 N N . ASP B 1 229 ? -11.828 20 -11.266 1 82 229 ASP B N 1
ATOM 4268 C CA . ASP B 1 229 ? -11.133 20.812 -10.281 1 82 229 ASP B CA 1
ATOM 4269 C C . ASP B 1 229 ? -11.945 20.938 -9 1 82 229 ASP B C 1
ATOM 4271 O O . ASP B 1 229 ? -13.156 21.172 -9.047 1 82 229 ASP B O 1
ATOM 4275 N N . ILE B 1 230 ? -11.359 20.719 -7.945 1 79.94 230 ILE B N 1
ATOM 4276 C CA . ILE B 1 230 ? -12.023 20.688 -6.648 1 79.94 230 ILE B CA 1
ATOM 4277 C C . ILE B 1 230 ? -12.703 22.031 -6.375 1 79.94 230 ILE B C 1
ATOM 4279 O O . ILE B 1 230 ? -13.758 22.078 -5.746 1 79.94 230 ILE B O 1
ATOM 4283 N N . SER B 1 231 ? -12.062 23.141 -6.809 1 71.88 231 SER B N 1
ATOM 4284 C CA . SER B 1 231 ? -12.672 24.453 -6.617 1 71.88 231 SER B CA 1
ATOM 4285 C C . SER B 1 231 ? -14.062 24.516 -7.246 1 71.88 231 SER B C 1
ATOM 4287 O O . SER B 1 231 ? -14.969 25.141 -6.691 1 71.88 231 SER B O 1
ATOM 4289 N N . GLU B 1 232 ? -14.125 23.812 -8.281 1 71.38 232 GLU B N 1
ATOM 4290 C CA . GLU B 1 232 ? -15.414 23.766 -8.969 1 71.38 232 GLU B CA 1
ATOM 4291 C C . GLU B 1 232 ? -16.391 22.844 -8.242 1 71.38 232 GLU B C 1
ATOM 4293 O O . GLU B 1 232 ? -17.594 23.141 -8.164 1 71.38 232 GLU B O 1
ATOM 4298 N N . LEU B 1 233 ? -15.805 21.906 -7.637 1 72.12 233 LEU B N 1
ATOM 4299 C CA . LEU B 1 233 ? -16.625 20.922 -6.938 1 72.12 233 LEU B CA 1
ATOM 4300 C C . LEU B 1 233 ? -17.172 21.5 -5.641 1 72.12 233 LEU B C 1
ATOM 4302 O O . LEU B 1 233 ? -18.344 21.266 -5.297 1 72.12 233 LEU B O 1
ATOM 4306 N N . ILE B 1 234 ? -16.453 22.281 -5.008 1 70.38 234 ILE B N 1
ATOM 4307 C CA . ILE B 1 234 ? -16.859 22.891 -3.742 1 70.38 234 ILE B CA 1
ATOM 4308 C C . ILE B 1 234 ? -17.922 23.953 -3.998 1 70.38 234 ILE B C 1
ATOM 4310 O O . ILE B 1 234 ? -18.891 24.062 -3.252 1 70.38 234 ILE B O 1
ATOM 4314 N N . LYS B 1 235 ? -17.719 24.719 -5.062 1 66.44 235 LYS B N 1
ATOM 4315 C CA . LYS B 1 235 ? -18.688 25.75 -5.414 1 66.44 235 LYS B CA 1
ATOM 4316 C C . LYS B 1 235 ? -20.031 25.141 -5.758 1 66.44 235 LYS B C 1
ATOM 4318 O O . LYS B 1 235 ? -21.078 25.688 -5.41 1 66.44 235 LYS B O 1
ATOM 4323 N N . SER B 1 236 ? -19.969 24.016 -6.367 1 57.84 236 SER B N 1
ATOM 4324 C CA . SER B 1 236 ? -21.203 23.375 -6.781 1 57.84 236 SER B CA 1
ATOM 4325 C C . SER B 1 236 ? -22 22.859 -5.578 1 57.84 236 SER B C 1
ATOM 4327 O O . SER B 1 236 ? -23.219 22.891 -5.574 1 57.84 236 SER B O 1
ATOM 4329 N N . VAL B 1 237 ? -21.328 22.375 -4.609 1 57 237 VAL B N 1
ATOM 4330 C CA . VAL B 1 237 ? -21.984 21.875 -3.408 1 57 237 VAL B CA 1
ATOM 4331 C C . VAL B 1 237 ? -22.5 23.031 -2.578 1 57 237 VAL B C 1
ATOM 4333 O O . VAL B 1 237 ? -23.594 22.953 -1.995 1 57 237 VAL B O 1
ATOM 4336 N N . GLY B 1 238 ? -21.734 24.094 -2.461 1 50.03 238 GLY B N 1
ATOM 4337 C CA . GLY B 1 238 ? -22.188 25.297 -1.768 1 50.03 238 GLY B CA 1
ATOM 4338 C C . GLY B 1 238 ? -23.406 25.922 -2.406 1 50.03 238 GLY B C 1
ATOM 4339 O O . GLY B 1 238 ? -24.266 26.484 -1.713 1 50.03 238 GLY B O 1
ATOM 4340 N N . SER B 1 239 ? -23.453 25.875 -3.725 1 47.31 239 SER B N 1
ATOM 4341 C CA . SER B 1 239 ? -24.594 26.453 -4.418 1 47.31 239 SER B CA 1
ATOM 4342 C C . SER B 1 239 ? -25.859 25.641 -4.176 1 47.31 239 SER B C 1
ATOM 4344 O O . SER B 1 239 ? -26.969 26.172 -4.23 1 47.31 239 SER B O 1
ATOM 4346 N N . LEU B 1 240 ? -25.578 24.375 -4.047 1 44.31 240 LEU B N 1
ATOM 4347 C CA . LEU B 1 240 ? -26.75 23.547 -3.793 1 44.31 240 LEU B CA 1
ATOM 4348 C C . LEU B 1 240 ? -27.344 23.859 -2.418 1 44.31 240 LEU B C 1
ATOM 4350 O O . LEU B 1 240 ? -28.562 23.781 -2.23 1 44.31 240 LEU B O 1
ATOM 4354 N N . LYS B 1 241 ? -26.562 24.188 -1.485 1 40.72 241 LYS B N 1
ATOM 4355 C CA . LYS B 1 241 ? -27.109 24.562 -0.181 1 40.72 241 LYS B CA 1
ATOM 4356 C C . LYS B 1 241 ? -27.844 25.891 -0.248 1 40.72 241 LYS B C 1
ATOM 4358 O O . LYS B 1 241 ? -28.703 26.188 0.591 1 40.72 241 LYS B O 1
ATOM 4363 N N . VAL B 1 242 ? -27.391 26.766 -1.148 1 38.66 242 VAL B N 1
ATOM 4364 C CA . VAL B 1 242 ? -28.062 28.062 -1.155 1 38.66 242 VAL B CA 1
ATOM 4365 C C . VAL B 1 242 ? -29.484 27.906 -1.688 1 38.66 242 VAL B C 1
ATOM 4367 O O . VAL B 1 242 ? -30.344 28.734 -1.419 1 38.66 242 VAL B O 1
ATOM 4370 N N . ALA B 1 243 ? -29.578 26.938 -2.578 1 36.09 243 ALA B N 1
ATOM 4371 C CA . ALA B 1 243 ? -30.953 26.906 -3.096 1 36.09 243 ALA B CA 1
ATOM 4372 C C . ALA B 1 243 ? -31.922 26.391 -2.039 1 36.09 243 ALA B C 1
ATOM 4374 O O . ALA B 1 243 ? -33.094 26.125 -2.34 1 36.09 243 ALA B O 1
ATOM 4375 N N . GLU B 1 244 ? -31.422 26.016 -0.91 1 31.72 244 GLU B N 1
ATOM 4376 C CA . GLU B 1 244 ? -32.531 25.719 -0.003 1 31.72 244 GLU B CA 1
ATOM 4377 C C . GLU B 1 244 ? -33.562 26.844 -0.017 1 31.72 244 GLU B C 1
ATOM 4379 O O . GLU B 1 244 ? -33.281 27.953 -0.448 1 31.72 244 GLU B O 1
ATOM 4384 N N . THR B 1 245 ? -34.5 26.797 1.035 1 28.78 245 THR B N 1
ATOM 4385 C CA . THR B 1 245 ? -35.906 27.156 1.323 1 28.78 245 THR B CA 1
ATOM 4386 C C . THR B 1 245 ? -36.031 28.672 1.483 1 28.78 245 THR B C 1
ATOM 4388 O O . THR B 1 245 ? -35.594 29.234 2.48 1 28.78 245 THR B O 1
ATOM 4391 N N . LYS B 1 246 ? -35.438 29.547 0.565 1 27.8 246 LYS B N 1
ATOM 4392 C CA . LYS B 1 246 ? -36.312 30.719 0.738 1 27.8 246 LYS B CA 1
ATOM 4393 C C . LYS B 1 246 ? -37.781 30.328 0.732 1 27.8 246 LYS B C 1
ATOM 4395 O O . LYS B 1 246 ? -38.312 29.984 -0.317 1 27.8 246 LYS B O 1
ATOM 4400 N N . SER B 1 247 ? -38.219 29.438 1.625 1 27.34 247 SER B N 1
ATOM 4401 C CA . SER B 1 247 ? -39.656 29.406 1.91 1 27.34 247 SER B CA 1
ATOM 4402 C C . SER B 1 247 ? -40.25 30.812 1.91 1 27.34 247 SER B C 1
ATOM 4404 O O . SER B 1 247 ? -39.719 31.703 2.588 1 27.34 247 SER B O 1
ATOM 4406 N N . GLN B 1 248 ? -40.562 31.328 0.731 1 25.91 248 GLN B N 1
ATOM 4407 C CA . GLN B 1 248 ? -41.531 32.406 0.637 1 25.91 248 GLN B CA 1
ATOM 4408 C C . GLN B 1 248 ? -42.562 32.312 1.755 1 25.91 248 GLN B C 1
ATOM 4410 O O . GLN B 1 248 ? -43.312 31.344 1.819 1 25.91 248 GLN B O 1
ATOM 4415 N N . GLY B 1 249 ? -42.188 32.5 2.984 1 25.7 249 GLY B N 1
ATOM 4416 C CA . GLY B 1 249 ? -43.125 32.812 4.062 1 25.7 249 GLY B CA 1
ATOM 4417 C C . GLY B 1 249 ? -44.188 33.781 3.66 1 25.7 249 GLY B C 1
ATOM 4418 O O . GLY B 1 249 ? -43.938 35 3.586 1 25.7 249 GLY B O 1
ATOM 4419 N N . SER B 1 250 ? -44.812 33.594 2.439 1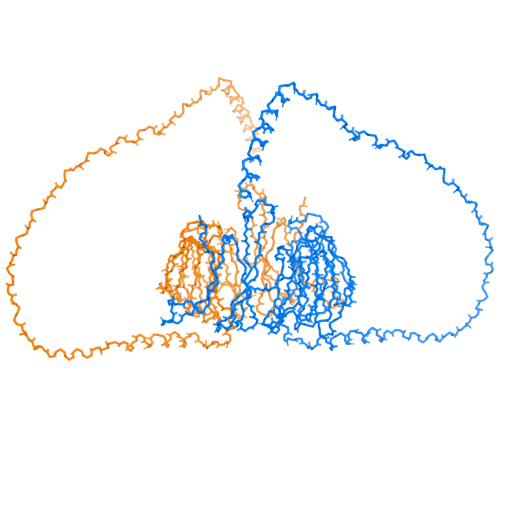 26.53 250 SER B N 1
ATOM 4420 C CA . SER B 1 250 ? -46.125 34.281 2.396 1 26.53 250 SER B CA 1
ATOM 4421 C C . SER B 1 250 ? -46.906 34 3.666 1 26.53 250 SER B C 1
ATOM 4423 O O . SER B 1 250 ? -47.438 32.906 3.857 1 26.53 250 SER B O 1
ATOM 4425 N N . GLY B 1 251 ? -46.375 34.219 4.809 1 23.86 251 GLY B N 1
ATOM 4426 C CA . GLY B 1 251 ? -47.125 34.375 6.051 1 23.86 251 GLY B CA 1
ATOM 4427 C C . GLY B 1 251 ? -48.344 35.25 5.918 1 23.86 251 GLY B C 1
ATOM 4428 O O . GLY B 1 251 ? -48.219 36.469 5.719 1 23.86 251 GLY B O 1
ATOM 4429 N N . SER B 1 252 ? -49.344 34.875 5.016 1 24.67 252 SER B N 1
ATOM 4430 C CA . SER B 1 252 ? -50.656 35.406 5.395 1 24.67 252 SER B CA 1
ATOM 4431 C C . SER B 1 252 ? -50.875 35.25 6.895 1 24.67 252 SER B C 1
ATOM 4433 O O . SER B 1 252 ? -50.812 34.125 7.434 1 24.67 252 SER B O 1
ATOM 4435 N N . ALA B 1 253 ? -50.656 36.281 7.633 1 22.64 253 ALA B N 1
ATOM 4436 C CA . ALA B 1 253 ? -50.812 36.625 9.039 1 22.64 253 ALA B CA 1
ATOM 4437 C C . ALA B 1 253 ? -52.188 36.219 9.539 1 22.64 253 ALA B C 1
ATOM 4439 O O . ALA B 1 253 ? -53.188 36.875 9.25 1 22.64 253 ALA B O 1
ATOM 4440 N N . SER B 1 254 ? -52.938 35.125 9.117 1 22.66 254 SER B N 1
ATOM 4441 C CA . SER B 1 254 ? -54.125 35.156 9.922 1 22.66 254 SER B CA 1
ATOM 4442 C C . SER B 1 254 ? -53.812 35.125 11.414 1 22.66 254 SER B C 1
ATOM 4444 O O . SER B 1 254 ? -53.094 34.219 11.867 1 22.66 254 SER B O 1
ATOM 4446 N N . ARG B 1 255 ? -53.781 36.219 12.125 1 18.94 255 ARG B N 1
ATOM 4447 C CA . ARG B 1 255 ? -53.656 36.594 13.531 1 18.94 255 ARG B CA 1
ATOM 4448 C C . ARG B 1 255 ? -54.562 35.719 14.406 1 18.94 255 ARG B C 1
ATOM 4450 O O . ARG B 1 255 ? -55.75 36 14.539 1 18.94 255 ARG B O 1
ATOM 4457 N N . LYS B 1 256 ? -54.844 34.438 14.148 1 21.66 256 LYS B N 1
ATOM 4458 C CA . LYS B 1 256 ? -55.719 34.062 15.258 1 21.66 256 LYS B CA 1
ATOM 4459 C C 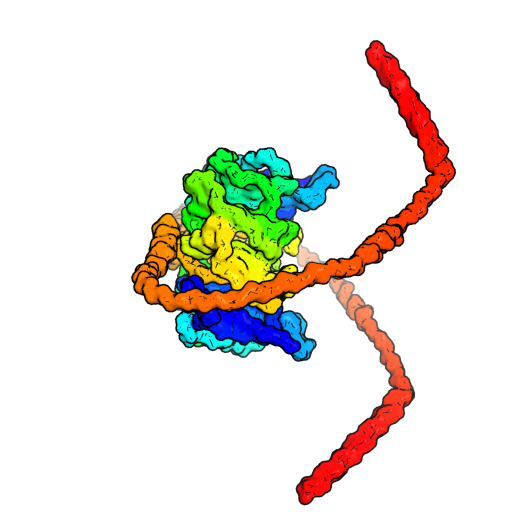. LYS B 1 256 ? -55.062 34.406 16.594 1 21.66 256 LYS B C 1
ATOM 4461 O O . LYS B 1 256 ? -53.875 34.156 16.797 1 21.66 256 LYS B O 1
ATOM 4466 N N . ALA B 1 257 ? -55.781 35.125 17.438 1 20.12 257 ALA B N 1
ATOM 4467 C CA . ALA B 1 257 ? -55.719 35.719 18.766 1 20.12 257 ALA B CA 1
ATOM 4468 C C . ALA B 1 257 ? -55.156 34.75 19.781 1 20.12 257 ALA B C 1
ATOM 4470 O O . ALA B 1 257 ? -55.469 33.562 19.75 1 20.12 257 ALA B O 1
ATOM 4471 N N . ALA B 1 258 ? -53.969 35.031 20.359 1 23.72 258 ALA B N 1
ATOM 4472 C CA . ALA B 1 258 ? -53.062 34.562 21.422 1 23.72 258 ALA B CA 1
ATOM 4473 C C . ALA B 1 258 ? -53.875 34.156 22.656 1 23.72 258 ALA B C 1
ATOM 4475 O O . ALA B 1 258 ? -54.5 34.969 23.297 1 23.72 258 ALA B O 1
ATOM 4476 N N . PRO B 1 259 ? -54.75 33.031 22.641 1 21.83 259 PRO B N 1
ATOM 4477 C CA . PRO B 1 259 ? -55.406 33.062 23.969 1 21.83 259 PRO B CA 1
ATOM 4478 C C . PRO B 1 259 ? -54.375 33.125 25.109 1 21.83 259 PRO B C 1
ATOM 4480 O O . PRO B 1 259 ? -53.219 32.75 24.922 1 21.83 259 PRO B O 1
ATOM 4483 N N . SER B 1 260 ? -54.562 34.062 26.031 1 20.3 260 SER B N 1
ATOM 4484 C CA . SER B 1 260 ? -53.938 34.531 27.25 1 20.3 260 SER B CA 1
ATOM 4485 C C . SER B 1 260 ? -53.688 33.375 28.219 1 20.3 260 SER B C 1
ATOM 4487 O O . SER B 1 260 ? -54.625 32.875 28.844 1 20.3 260 SER B O 1
ATOM 4489 N N . ASN B 1 261 ? -53.188 32.188 27.688 1 20.8 261 ASN B N 1
ATOM 4490 C CA . ASN B 1 261 ? -53.219 31.234 28.797 1 20.8 261 ASN B CA 1
ATOM 4491 C C . ASN B 1 261 ? -52.438 31.766 30 1 20.8 261 ASN B C 1
ATOM 4493 O O . ASN B 1 261 ? -51.438 32.438 29.844 1 20.8 261 ASN B O 1
ATOM 4497 N N . PRO B 1 262 ? -53.031 31.625 31.219 1 20.34 262 PRO B N 1
ATOM 4498 C CA . PRO B 1 262 ? -52.719 32.125 32.562 1 20.34 262 PRO B CA 1
ATOM 4499 C C . PRO B 1 262 ? -51.312 31.703 33.031 1 20.34 262 PRO B C 1
ATOM 4501 O O . PRO B 1 262 ? -50.75 30.734 32.5 1 20.34 262 PRO B O 1
ATOM 4504 N N . THR B 1 263 ? -50.625 32.625 33.625 1 18.81 263 THR B N 1
ATOM 4505 C CA . THR B 1 263 ? -49.344 32.875 34.281 1 18.81 263 THR B CA 1
ATOM 4506 C C . THR B 1 263 ? -49.031 31.734 35.281 1 18.81 263 THR B C 1
ATOM 4508 O O . THR B 1 263 ? -49.625 31.688 36.375 1 18.81 263 THR B O 1
ATOM 4511 N N . ALA B 1 264 ? -49.125 30.391 34.844 1 21.92 264 ALA B N 1
ATOM 4512 C CA . ALA B 1 264 ? -48.906 29.484 35.969 1 21.92 264 ALA B CA 1
ATOM 4513 C C . ALA B 1 264 ? -47.625 29.859 36.719 1 21.92 264 ALA B C 1
ATOM 4515 O O . ALA B 1 264 ? -46.688 30.406 36.125 1 21.92 264 ALA B O 1
ATOM 4516 N N . THR B 1 265 ? -47.625 29.703 38.031 1 19.03 265 THR B N 1
ATOM 4517 C CA . THR B 1 265 ? -46.875 30.031 39.25 1 19.03 265 THR B CA 1
ATOM 4518 C C . THR B 1 265 ? -45.531 29.328 39.25 1 19.03 265 THR B C 1
ATOM 4520 O O . THR B 1 265 ? -45.406 28.203 38.812 1 19.03 265 THR B O 1
ATOM 4523 N N . LYS B 1 266 ? -44.5 30.094 39.281 1 22.7 266 LYS B N 1
ATOM 4524 C CA . LYS B 1 266 ? -43.031 29.906 39.375 1 22.7 266 LYS B CA 1
ATOM 4525 C C . LYS B 1 266 ? -42.688 28.875 40.438 1 22.7 266 LYS B C 1
ATOM 4527 O O . LYS B 1 266 ? -42.844 29.141 41.625 1 22.7 266 LYS B O 1
ATOM 4532 N N . PRO B 1 267 ? -43.062 27.5 40.281 1 21.52 267 PRO B N 1
ATOM 4533 C CA . PRO B 1 267 ? -42.75 26.75 41.5 1 21.52 267 PRO B CA 1
ATOM 4534 C C . PRO B 1 267 ? -41.312 26.922 41.938 1 21.52 267 PRO B C 1
ATOM 4536 O O . PRO B 1 267 ? -40.438 27.25 41.125 1 21.52 267 PRO B O 1
ATOM 4539 N N . ALA B 1 268 ? -41.094 26.859 43.312 1 20.56 268 ALA B N 1
ATOM 4540 C CA . ALA B 1 268 ? -40.062 27.141 44.312 1 20.56 268 ALA B CA 1
ATOM 4541 C C . ALA B 1 268 ? -38.844 26.219 44.125 1 20.56 268 ALA B C 1
ATOM 4543 O O . ALA B 1 268 ? -39 25.078 43.656 1 20.56 268 ALA B O 1
ATOM 4544 N N . ALA B 1 269 ? -37.688 26.812 44.062 1 22.91 269 ALA B N 1
ATOM 4545 C CA . ALA B 1 269 ? -36.281 26.5 43.906 1 22.91 269 ALA B CA 1
ATOM 4546 C C . ALA B 1 269 ? -35.844 25.406 44.875 1 22.91 269 ALA B C 1
ATOM 4548 O O . ALA B 1 269 ? -35.844 25.625 46.094 1 22.91 269 ALA B O 1
ATOM 4549 N N . TYR B 1 270 ? -36.312 24.078 44.781 1 20.84 270 TYR B N 1
ATOM 4550 C CA . TYR B 1 270 ? -35.938 23.156 45.812 1 20.84 270 TYR B CA 1
ATOM 4551 C C . TYR B 1 270 ? -34.406 23.031 45.906 1 20.84 270 TYR B C 1
ATOM 4553 O O . TYR B 1 270 ? -33.75 22.812 44.906 1 20.84 270 TYR B O 1
ATOM 4561 N N . ARG B 1 271 ? -33.812 23.609 46.938 1 23.28 271 ARG B N 1
ATOM 4562 C CA . ARG B 1 271 ? -32.406 23.688 47.375 1 23.28 271 ARG B CA 1
ATOM 4563 C C . ARG B 1 271 ? -31.859 22.312 47.75 1 23.28 271 ARG B C 1
ATOM 4565 O O . ARG B 1 271 ? -32.281 21.734 48.75 1 23.28 271 ARG B O 1
ATOM 4572 N N . PRO B 1 272 ? -31.625 21.438 46.781 1 22.33 272 PRO B N 1
ATOM 4573 C CA . PRO B 1 272 ? -31.281 20.125 47.344 1 22.33 272 PRO B CA 1
ATOM 4574 C C . PRO B 1 272 ? -30.031 20.172 48.219 1 22.33 272 PRO B C 1
ATOM 4576 O O . PRO B 1 272 ? -29.141 21 48 1 22.33 272 PRO B O 1
ATOM 4579 N N . PRO B 1 273 ? -30.031 19.547 49.406 1 20.98 273 PRO B N 1
ATOM 4580 C CA . PRO B 1 273 ? -29.188 19.547 50.625 1 20.98 273 PRO B CA 1
ATOM 4581 C C . PRO B 1 273 ? -27.766 19.031 50.344 1 20.98 273 PRO B C 1
ATOM 4583 O O . PRO B 1 273 ? -26.797 19.547 50.875 1 20.98 273 PRO B O 1
ATOM 4586 N N . HIS B 1 274 ? -27.578 17.844 49.719 1 21.72 274 HIS B N 1
ATOM 4587 C CA . HIS B 1 274 ? -26.594 16.953 50.312 1 21.72 274 HIS B CA 1
ATOM 4588 C C . HIS B 1 274 ? -25.172 17.328 49.938 1 21.72 274 HIS B C 1
ATOM 4590 O O . HIS B 1 274 ? -24.828 17.312 48.75 1 21.72 274 HIS B O 1
ATOM 4596 N N . ALA B 1 275 ? -24.469 18.188 50.656 1 21.17 275 ALA B N 1
ATOM 4597 C CA . ALA B 1 275 ? -23.156 18.828 50.812 1 21.17 275 ALA B CA 1
ATOM 4598 C C . ALA B 1 275 ? -22.047 17.797 50.938 1 21.17 275 ALA B C 1
ATOM 4600 O O . ALA B 1 275 ? -20.875 18.109 50.75 1 21.17 275 ALA B O 1
ATOM 4601 N N . LYS B 1 276 ? -22.312 16.609 51.688 1 18.81 276 LYS B N 1
ATOM 4602 C CA . LYS B 1 276 ? -21.281 16.312 52.656 1 18.81 276 LYS B CA 1
ATOM 4603 C C . LYS B 1 276 ? -19.969 15.922 51.969 1 18.81 276 LYS B C 1
ATOM 4605 O O . LYS B 1 276 ? -18.906 16.453 52.312 1 18.81 276 LYS B O 1
ATOM 4610 N N . GLN B 1 277 ? -19.75 14.562 51.656 1 20.95 277 GLN B N 1
ATOM 4611 C CA . GLN B 1 277 ? -18.641 13.766 52.188 1 20.95 277 GLN B CA 1
ATOM 4612 C C . GLN B 1 277 ? -17.438 13.82 51.25 1 20.95 277 GLN B C 1
ATOM 4614 O O . GLN B 1 277 ? -17.359 13.062 50.281 1 20.95 277 GLN B O 1
ATOM 4619 N N . ALA B 1 278 ? -17.109 14.883 50.719 1 21.8 278 ALA B N 1
ATOM 4620 C CA . ALA B 1 278 ? -16.016 15 49.719 1 21.8 278 ALA B CA 1
ATOM 4621 C C . ALA B 1 278 ? -14.695 14.547 50.344 1 21.8 278 ALA B C 1
ATOM 4623 O O . ALA B 1 278 ? -13.711 14.352 49.625 1 21.8 278 ALA B O 1
ATOM 4624 N N . ALA B 1 279 ? -14.602 14.859 51.594 1 21.38 279 ALA B N 1
ATOM 4625 C CA . ALA B 1 279 ? -13.234 15.148 52.031 1 21.38 279 ALA B CA 1
ATOM 4626 C C . ALA B 1 279 ? -12.375 13.891 52.031 1 21.38 279 ALA B C 1
ATOM 4628 O O . ALA B 1 279 ? -11.148 13.969 51.938 1 21.38 279 ALA B O 1
ATOM 4629 N N . ALA B 1 280 ? -13 12.727 52.438 1 21.45 280 ALA B N 1
ATOM 4630 C CA . ALA B 1 280 ? -12.125 11.812 53.156 1 21.45 280 ALA B CA 1
ATOM 4631 C C . ALA B 1 280 ? -11.086 11.195 52.25 1 21.45 280 ALA B C 1
ATOM 4633 O O . ALA B 1 280 ? -10.047 10.703 52.688 1 21.45 280 ALA B O 1
ATOM 4634 N N . ILE B 1 281 ? -11.43 10.812 51 1 23.14 281 ILE B N 1
ATOM 4635 C CA . ILE B 1 281 ? -10.656 9.664 50.531 1 23.14 281 ILE B CA 1
ATOM 4636 C C . ILE B 1 281 ? -9.242 10.109 50.156 1 23.14 281 ILE B C 1
ATOM 4638 O O . ILE B 1 281 ? -8.852 9.992 48.969 1 23.14 281 ILE B O 1
ATOM 4642 N N . GLN B 1 282 ? -8.883 11.352 50.5 1 21.36 282 GLN B N 1
ATOM 4643 C CA . GLN B 1 282 ? -7.555 11.859 50.156 1 21.36 282 GLN B CA 1
ATOM 4644 C C . GLN B 1 282 ? -6.461 10.906 50.656 1 21.36 282 GLN B C 1
ATOM 4646 O O . GLN B 1 282 ? -5.328 10.961 50.156 1 21.36 282 GLN B O 1
ATOM 4651 N N . ALA B 1 283 ? -6.793 10.406 51.969 1 21.98 283 ALA B N 1
ATOM 4652 C CA . ALA B 1 283 ? -5.637 10.148 52.844 1 21.98 283 ALA B CA 1
ATOM 4653 C C . ALA B 1 283 ? -4.77 9.039 52.25 1 21.98 283 ALA B C 1
ATOM 4655 O O . ALA B 1 283 ? -3.539 9.078 52.375 1 21.98 283 ALA B O 1
ATOM 4656 N N . GLU B 1 284 ? -5.488 7.871 51.969 1 23.95 284 GLU B N 1
ATOM 4657 C CA . GLU B 1 284 ? -4.73 6.656 52.25 1 23.95 284 GLU B CA 1
ATOM 4658 C C . GLU B 1 284 ? -3.576 6.48 51.281 1 23.95 284 GLU B C 1
ATOM 4660 O O . GLU B 1 284 ? -2.727 5.609 51.469 1 23.95 284 GLU B O 1
ATOM 4665 N N . LEU B 1 285 ? -3.898 6.93 50.031 1 22.5 285 LEU B N 1
ATOM 4666 C CA . LEU B 1 285 ? -3.006 6.293 49.062 1 22.5 285 LEU B CA 1
ATOM 4667 C C . LEU B 1 285 ? -1.569 6.766 49.25 1 22.5 285 LEU B C 1
ATOM 4669 O O . LEU B 1 285 ? -0.698 6.477 48.438 1 22.5 285 LEU B O 1
ATOM 4673 N N . LEU B 1 286 ? -1.43 7.816 50.094 1 26.3 286 LEU B N 1
ATOM 4674 C CA . LEU B 1 286 ? -0.091 8.391 50.188 1 26.3 286 LEU B CA 1
ATOM 4675 C C . LEU B 1 286 ? 0.905 7.383 50.75 1 26.3 286 LEU B C 1
ATOM 4677 O O . LEU B 1 286 ? 1.017 7.238 51.969 1 26.3 286 LEU B O 1
ATOM 4681 N N . GLY B 1 287 ? 0.831 6.137 50.344 1 22.45 287 GLY B N 1
ATOM 4682 C CA . GLY B 1 287 ? 1.725 5.148 50.906 1 22.45 287 GLY B CA 1
ATOM 4683 C C . GLY B 1 287 ? 3.143 5.652 51.094 1 22.45 287 GLY B C 1
ATOM 4684 O O . GLY B 1 287 ? 3.873 5.824 50.125 1 22.45 287 GLY B O 1
ATOM 4685 N N . GLU B 1 288 ? 3.377 6.492 52 1 26.7 288 GLU B N 1
ATOM 4686 C CA . GLU B 1 288 ? 4.672 7 52.438 1 26.7 288 GLU B CA 1
ATOM 4687 C C . GLU B 1 288 ? 5.645 5.859 52.719 1 26.7 288 GLU B C 1
ATOM 4689 O O . GLU B 1 288 ? 5.469 5.109 53.688 1 26.7 288 GLU B O 1
ATOM 4694 N N . SER B 1 289 ? 5.926 5.074 51.719 1 26.83 289 SER B N 1
ATOM 4695 C CA . SER B 1 289 ? 6.828 4 52.125 1 26.83 289 SER B CA 1
ATOM 4696 C C . SER B 1 289 ? 8.07 4.555 52.812 1 26.83 289 SER B C 1
ATOM 4698 O O . SER B 1 289 ? 8.594 5.594 52.438 1 26.83 289 SER B O 1
ATOM 4700 N N . PRO B 1 290 ? 8.289 4.172 54.062 1 26.91 290 PRO B N 1
ATOM 4701 C CA . PRO B 1 290 ? 9.328 4.605 55 1 26.91 290 PRO B CA 1
ATOM 4702 C C . PRO B 1 290 ? 10.727 4.574 54.375 1 26.91 290 PRO B C 1
ATOM 4704 O O . PRO B 1 290 ? 10.977 3.791 53.469 1 26.91 290 PRO B O 1
ATOM 4707 N N . THR B 1 291 ? 11.391 5.742 54.406 1 27.39 291 THR B N 1
ATOM 4708 C CA . THR B 1 291 ? 12.734 6.113 53.969 1 27.39 291 THR B CA 1
ATOM 4709 C C . THR B 1 291 ? 13.773 5.156 54.531 1 27.39 291 THR B C 1
ATOM 4711 O O . THR B 1 291 ? 13.922 5.055 55.75 1 27.39 291 THR B O 1
ATOM 4714 N N . PRO B 1 292 ? 13.922 3.951 53.906 1 28.3 292 PRO B N 1
ATOM 4715 C CA . PRO B 1 292 ? 14.852 3.025 54.562 1 28.3 292 PRO B CA 1
ATOM 4716 C C . PRO B 1 292 ? 16.188 3.684 54.938 1 28.3 292 PRO B C 1
ATOM 4718 O O . PRO B 1 292 ? 16.594 4.652 54.281 1 28.3 292 PRO B O 1
ATOM 4721 N N . GLU B 1 293 ? 16.578 3.613 56.188 1 29.09 293 GLU B N 1
ATOM 4722 C CA . GLU B 1 293 ? 17.719 4.109 56.969 1 29.09 293 GLU B CA 1
ATOM 4723 C C . GLU B 1 293 ? 19.031 3.801 56.281 1 29.09 293 GLU B C 1
ATOM 4725 O O . GLU B 1 293 ? 19.219 2.703 55.75 1 29.09 293 GLU B O 1
ATOM 4730 N N . MET B 1 294 ? 19.719 4.859 55.812 1 31.33 294 MET B N 1
ATOM 4731 C CA . MET B 1 294 ? 21.047 4.93 55.188 1 31.33 294 MET B CA 1
ATOM 4732 C C . MET B 1 294 ? 22.078 4.168 56.031 1 31.33 294 MET B C 1
ATOM 4734 O O . MET B 1 294 ? 22.156 4.355 57.25 1 31.33 294 MET B O 1
ATOM 4738 N N . SER B 1 295 ? 22.359 3.014 55.625 1 32.59 295 SER B N 1
ATOM 4739 C CA . SER B 1 295 ? 23.297 2.209 56.406 1 32.59 295 SER B CA 1
ATOM 4740 C C . SER B 1 295 ? 24.562 2.99 56.75 1 32.59 295 SER B C 1
ATOM 4742 O O . SER B 1 295 ? 24.906 3.943 56.031 1 32.59 295 SER B O 1
ATOM 4744 N N . LYS B 1 296 ? 25.141 2.805 57.969 1 33.81 296 LYS B N 1
ATOM 4745 C CA . LYS B 1 296 ? 26.297 3.402 58.656 1 33.81 296 LYS B CA 1
ATOM 4746 C C . LYS B 1 296 ? 27.5 3.461 57.719 1 33.81 296 LYS B C 1
ATOM 4748 O O . LYS B 1 296 ? 28.266 4.43 57.75 1 33.81 296 LYS B O 1
ATOM 4753 N N . ASN B 1 297 ? 27.609 2.379 57 1 32.62 297 ASN B N 1
ATOM 4754 C CA . ASN B 1 297 ? 28.906 2.189 56.344 1 32.62 297 ASN B CA 1
ATOM 4755 C C . ASN B 1 297 ? 29.109 3.18 55.188 1 32.62 297 ASN B C 1
ATOM 4757 O O . ASN B 1 297 ? 30.219 3.344 54.688 1 32.62 297 ASN B O 1
ATOM 4761 N N . ALA B 1 298 ? 27.906 3.646 54.625 1 35.75 298 ALA B N 1
ATOM 4762 C CA . ALA B 1 298 ? 28 4.531 53.469 1 35.75 298 ALA B CA 1
ATOM 4763 C C . ALA B 1 298 ? 28.531 5.906 53.875 1 35.75 298 ALA B C 1
ATOM 4765 O O . ALA B 1 298 ? 28.828 6.738 53.031 1 35.75 298 ALA B O 1
ATOM 4766 N N . LEU B 1 299 ? 28.344 6.145 55.156 1 37.59 299 LEU B N 1
ATOM 4767 C CA . LEU B 1 299 ? 28.844 7.414 55.688 1 37.59 299 LEU B CA 1
ATOM 4768 C C . LEU B 1 299 ? 30.359 7.496 55.562 1 37.59 299 LEU B C 1
ATOM 4770 O O . LEU B 1 299 ? 30.906 8.555 55.25 1 37.59 299 LEU B O 1
ATOM 4774 N N . ARG B 1 300 ? 31 6.348 55.938 1 41.16 300 ARG B N 1
ATOM 4775 C CA . ARG B 1 300 ? 32.438 6.406 56.094 1 41.16 300 ARG B CA 1
ATOM 4776 C C . ARG B 1 300 ? 33.125 6.703 54.75 1 41.16 300 ARG B C 1
ATOM 4778 O O . ARG B 1 300 ? 34.125 7.449 54.719 1 41.16 300 ARG B O 1
ATOM 4785 N N . ASN B 1 301 ? 32.594 6.078 53.656 1 39.91 301 ASN B N 1
ATOM 4786 C CA . ASN B 1 301 ? 33.344 6.168 52.406 1 39.91 301 ASN B CA 1
ATOM 4787 C C . ASN B 1 301 ? 33.188 7.547 51.781 1 39.91 301 ASN B C 1
ATOM 4789 O O . ASN B 1 301 ? 33.75 7.801 50.688 1 39.91 301 ASN B O 1
ATOM 4793 N N . LYS B 1 302 ? 32.156 8.297 52.094 1 41.03 302 LYS B N 1
ATOM 4794 C CA . LYS B 1 302 ? 31.984 9.633 51.531 1 41.03 302 LYS B CA 1
ATOM 4795 C C . LYS B 1 302 ? 33.125 10.555 51.969 1 41.03 302 LYS B C 1
ATOM 4797 O O . LYS B 1 302 ? 33.531 11.445 51.25 1 41.03 302 LYS B O 1
ATOM 4802 N N . LYS B 1 303 ? 33.531 10.281 53.25 1 42.5 303 LYS B N 1
ATOM 4803 C CA . LYS B 1 303 ? 34.562 11.172 53.781 1 42.5 303 LYS B CA 1
ATOM 4804 C C . LYS B 1 303 ? 35.875 11.055 53.031 1 42.5 303 LYS B C 1
ATOM 4806 O O . LYS B 1 303 ? 36.562 12.055 52.812 1 42.5 303 LYS B O 1
ATOM 4811 N N . LYS B 1 304 ? 36.125 9.742 52.562 1 45.59 304 LYS B N 1
ATOM 4812 C CA . LYS B 1 304 ? 37.438 9.555 51.938 1 45.59 304 LYS B CA 1
ATOM 4813 C C . LYS B 1 304 ? 37.5 10.258 50.594 1 45.59 304 LYS B C 1
ATOM 4815 O O . LYS B 1 304 ? 38.531 10.828 50.219 1 45.59 304 LYS B O 1
ATOM 4820 N N . ARG B 1 305 ? 36.281 10.234 49.875 1 42.69 305 ARG B N 1
ATOM 4821 C CA . ARG B 1 305 ? 36.344 10.805 48.531 1 42.69 305 ARG B CA 1
ATOM 4822 C C . ARG B 1 305 ? 36.438 12.32 48.594 1 42.69 305 ARG B C 1
ATOM 4824 O O . ARG B 1 305 ? 36.969 12.953 47.688 1 42.69 305 ARG B O 1
ATOM 4831 N N . GLU B 1 306 ? 35.844 12.914 49.656 1 44 306 GLU B N 1
ATOM 4832 C CA . GLU B 1 306 ? 35.938 14.367 49.719 1 44 306 GLU B CA 1
ATOM 4833 C C . GLU B 1 306 ? 37.406 14.805 49.969 1 44 306 GLU B C 1
ATOM 4835 O O . GLU B 1 306 ? 37.844 15.828 49.438 1 44 306 GLU B O 1
ATOM 4840 N N . LYS B 1 307 ? 38.125 13.875 50.781 1 44.56 307 LYS B N 1
ATOM 4841 C CA . LYS B 1 307 ? 39.5 14.258 51.094 1 44.56 307 LYS B CA 1
ATOM 4842 C C . LYS B 1 307 ? 40.375 14.234 49.812 1 44.56 307 LYS B C 1
ATOM 4844 O O . LYS B 1 307 ? 41.281 15.062 49.688 1 44.56 307 LYS B O 1
ATOM 4849 N N . GLN B 1 308 ? 40.062 13.242 48.906 1 43.91 308 GLN B N 1
ATOM 4850 C CA . GLN B 1 308 ? 40.906 13.148 47.719 1 43.91 308 GLN B CA 1
ATOM 4851 C C . GLN B 1 308 ? 40.656 14.305 46.781 1 43.91 308 GLN B C 1
ATOM 4853 O O . GLN B 1 308 ? 41.562 14.758 46.062 1 43.91 308 GLN B O 1
ATOM 4858 N N . LYS B 1 309 ? 39.375 14.828 46.75 1 43.88 309 LYS B N 1
ATOM 4859 C CA . LYS B 1 309 ? 39.094 15.969 45.875 1 43.88 309 LYS B CA 1
ATOM 4860 C C . LYS B 1 309 ? 39.812 17.219 46.375 1 43.88 309 LYS B C 1
ATOM 4862 O O . LYS B 1 309 ? 40.219 18.078 45.562 1 43.88 309 LYS B O 1
ATOM 4867 N N . GLU B 1 310 ? 39.969 17.25 47.75 1 42.84 310 GLU B N 1
ATOM 4868 C CA . GLU B 1 310 ? 40.656 18.438 48.219 1 42.84 310 GLU B CA 1
ATOM 4869 C C . GLU B 1 310 ? 42.125 18.406 47.812 1 42.84 310 GLU B C 1
ATOM 4871 O O . GLU B 1 310 ? 42.719 19.453 47.5 1 42.84 310 GLU B O 1
ATOM 4876 N N . LYS B 1 311 ? 42.75 17.109 47.844 1 42.75 311 LYS B N 1
ATOM 4877 C CA . LYS B 1 311 ? 44.188 17.047 47.5 1 42.75 311 LYS B CA 1
ATOM 4878 C C . LYS B 1 311 ? 44.438 17.406 46.062 1 42.75 311 LYS B C 1
ATOM 4880 O O . LYS B 1 311 ? 45.406 18.094 45.719 1 42.75 311 LYS B O 1
ATOM 4885 N N . LYS B 1 312 ? 43.531 16.828 45.188 1 41.72 312 LYS B N 1
ATOM 4886 C CA . LYS B 1 312 ? 43.812 17.062 43.75 1 41.72 312 LYS B CA 1
ATOM 4887 C C . LYS B 1 312 ? 43.531 18.516 43.375 1 41.72 312 LYS B C 1
ATOM 4889 O O . LYS B 1 312 ? 44.156 19.047 42.469 1 41.72 312 LYS B O 1
ATOM 4894 N N . ALA B 1 313 ? 42.594 19.141 44.062 1 41.94 313 ALA B N 1
ATOM 4895 C CA . ALA B 1 313 ? 42.406 20.547 43.781 1 41.94 313 ALA B CA 1
ATOM 4896 C C . ALA B 1 313 ? 43.625 21.359 44.156 1 41.94 313 ALA B C 1
ATOM 4898 O O . ALA B 1 313 ? 43.969 22.328 43.5 1 41.94 313 ALA B O 1
ATOM 4899 N N . ALA B 1 314 ? 44.406 20.844 45.188 1 45.25 314 ALA B N 1
ATOM 4900 C CA . ALA B 1 314 ? 45.594 21.594 45.594 1 45.25 314 ALA B CA 1
ATOM 4901 C C . ALA B 1 314 ? 46.719 21.5 44.594 1 45.25 314 ALA B C 1
ATOM 4903 O O . ALA B 1 314 ? 47.438 22.469 44.344 1 45.25 314 ALA B O 1
ATOM 4904 N N . GLU B 1 315 ? 46.844 20.281 43.969 1 43.03 315 GLU B N 1
ATOM 4905 C CA . GLU B 1 315 ? 47.969 20.141 43.062 1 43.03 315 GLU B CA 1
ATOM 4906 C C . GLU B 1 315 ? 47.781 20.938 41.781 1 43.03 315 GLU B C 1
ATOM 4908 O O . GLU B 1 315 ? 48.719 21.516 41.25 1 43.03 315 GLU B O 1
ATOM 4913 N N . ALA B 1 316 ? 46.531 21.094 41.281 1 39.5 316 ALA B N 1
ATOM 4914 C CA . ALA B 1 316 ? 46.312 21.812 40.031 1 39.5 316 ALA B CA 1
ATOM 4915 C C . ALA B 1 316 ? 46.5 23.312 40.25 1 39.5 316 ALA B C 1
ATOM 4917 O O . ALA B 1 316 ? 46.906 24.031 39.344 1 39.5 316 ALA B O 1
ATOM 4918 N N . ALA B 1 317 ? 46.094 23.938 41.406 1 38.34 317 ALA B N 1
ATOM 4919 C CA . ALA B 1 317 ? 46.312 25.375 41.562 1 38.34 317 ALA B CA 1
ATOM 4920 C C . ALA B 1 317 ? 47.812 25.703 41.5 1 38.34 317 ALA B C 1
ATOM 4922 O O . ALA B 1 317 ? 48.188 26.828 41.219 1 38.34 317 ALA B O 1
ATOM 4923 N N . ALA B 1 318 ? 48.719 24.75 41.969 1 39.69 318 ALA B N 1
ATOM 4924 C CA . ALA B 1 318 ? 50.156 25.078 41.969 1 39.69 318 ALA B CA 1
ATOM 4925 C C . ALA B 1 318 ? 50.719 25.109 40.562 1 39.69 318 ALA B C 1
ATOM 4927 O O . ALA B 1 318 ? 51.75 25.734 40.312 1 39.69 318 ALA B O 1
ATOM 4928 N N . ALA B 1 319 ? 50.062 24.188 39.688 1 40.72 319 ALA B N 1
ATOM 4929 C CA . ALA B 1 319 ? 50.75 24.203 38.406 1 40.72 319 ALA B CA 1
ATOM 4930 C C . ALA B 1 319 ? 50.344 25.438 37.594 1 40.72 319 ALA B C 1
ATOM 4932 O O . ALA B 1 319 ? 50.844 25.625 36.469 1 40.72 319 ALA B O 1
ATOM 4933 N N . GLY B 1 320 ? 49.188 26.094 38.031 1 29.92 320 GLY B N 1
ATOM 4934 C CA . GLY B 1 320 ? 48.875 27.266 37.219 1 29.92 320 GLY B CA 1
ATOM 4935 C C . GLY B 1 320 ? 49.844 28.406 37.406 1 29.92 320 GLY B C 1
ATOM 4936 O O . GLY B 1 320 ? 49.719 29.453 36.75 1 29.92 320 GLY B O 1
ATOM 4937 N N . ILE B 1 321 ? 50.844 28.344 38.438 1 29.02 321 ILE B N 1
ATOM 4938 C CA . ILE B 1 321 ? 51.688 29.531 38.469 1 29.02 321 ILE B CA 1
ATOM 4939 C C . ILE B 1 321 ? 52.781 29.406 37.406 1 29.02 321 ILE B C 1
ATOM 4941 O O . ILE B 1 321 ? 53.375 28.344 37.219 1 29.02 321 ILE B O 1
#

Organism: Citrus sinensis (NCBI:txid2711)

Radius of gyration: 36.38 Å; Cα contacts (8 Å, |Δi|>4): 1194; chains: 2; bounding box: 111×93×100 Å